Protein AF-0000000080265029 (afdb_homodimer)

Nearest PDB structures (foldseek):
  4l82-assembly2_D  TM=8.647E-01  e=1.250E-11  Rickettsia felis URRWXCal2
  4l82-assembly1_B  TM=8.500E-01  e=5.234E-11  Rickettsia felis URRWXCal2
  8ct0-assembly4_E  TM=8.260E-01  e=1.724E-09  Kitasatospora aureofaciens
  3zoh-assembly1_C  TM=7.064E-01  e=1.252E-06  Thermus thermophilus HB27
  3bnk-assembly1_A  TM=7.079E-01  e=1.487E-06  Methanosarcina acetivorans

Foldseek 3Di:
DPPDDFPVVVVVVVVVVVQAPWFFKKKKKFWQDDPDPPDPWTWIAIAIFRAWDFDDVVQTKIKGKDFPPDSVVNRQVVQAPDDDDPPCPPVDDAFPLAFGMKMFGAFLVPVVVNVQRNDPPRGTDTLPDPDDPCVHCCNVFDWDADPRHGSDIYGQRTLKMFRKHWGDKDFPPDCVVVPPPCCPPRVPPPVGGTMMMTMIGTDDMDHHPCNVPTFGFIRRNNDTDTDD/DPPDDFPVVVVVVVVVVVQAPWFFKKKKKFWQDDPDPPDPWTWIAIAIFRAWDFDDVVQTKIKGKDFPPDSVVNRQVVQAPDDDDPPCPVVDDDDPPAFGMKMFGAFLVPVVVNVQRNDPPRGTDTLPDPDDPCPHCCNVFDWDADPRHGSDIYGQRTLKMFRKHWGDKDFPPDCVVVPPPCCPPRVPPPVGGTMMMTMIGTDDMDHHPCNVPTFGFIRRNNDTDTDD

Secondary structure (DSSP, 8-state):
------HHHHHHHHHHHHHHS-EE-EEEEEEPPPSSTT----EEEEEEESS-EEEEETTEEEEEEEESS-HHHHHHHHHTT--SS----S-------S--EEEEEPBGGGHHHHHHHTSTTPPPEETT-SS--TTSGGGSS-EEE-SSSTT-EEETTSSEEEEEEEEEEEETT-HHHH-SS-TTSSS---S---EEEEEEEEEEEE--TTGGG-PBPEEETTEEE-B-/------HHHHHHHHHHHHHHS-EE-EEEEEEPPPSSTT----EEEEEEESS-EEEEETTEEEEEEEESS-HHHHHHHHHTT---S---SSTT-----S--EEEEEPBGGGHHHHHHHTSTTPPPEETT-SS--TTSGGGSS-EEE-SSSTT-EEETTSSEEEEEEEEEEEETT-HHHH-SS-TTSSS---S---EEEEEEEEEEEE--TTGGGPPBPEEETTEEE-B-

Sequence (456 aa):
MPQPKDPVALSEAIRGVMRRSAQPIAVVSAFMPPDAPDSSSRLIHCTTLSSFTTVSLAPPLVAFSIRLPSRMADALRAGASIPSSPDLQSASRPSSKTPHFLIHILSSMQESLSNYFARPGASPYDATASTRDDSHPFHSHPMQPSTSVPGMLIPSEALGSLACSLVYQLDLTSPDLHGTTEFLNGCVHTDEVGSTLFLAQIHDVELGPQASERAPLVYWHQKYGSLQMPQPKDPVALSEAIRGVMRRSAQPIAVVSAFMPPDAPDSSSRLIHCTTLSSFTTVSLAPPLVAFSIRLPSRMADALRAGASIPSSPDLQSASRPSSKTPHFLIHILSSMQESLSNYFARPGASPYDATASTRDDSHPFHSHPMQPSTSVPGMLIPSEALGSLACSLVYQLDLTSPDLHGTTEFLNGCVHTDEVGSTLFLAQIHDVELGPQASERAPLVYWHQKYGSLQ

InterPro domains:
  IPR002563 Flavin reductase like domain [PF01613] (18-227)
  IPR002563 Flavin reductase like domain [SM00903] (18-226)
  IPR012349 FMN-binding split barrel [G3DSA:2.30.110.10] (2-228)
  IPR050268 NADH-dependent flavin reductase [PTHR30466] (3-227)

pLDDT: mean 76.16, std 19.15, range [30.27, 97.94]

Structure (mmCIF, N/CA/C/O backbone):
data_AF-0000000080265029-model_v1
#
loop_
_entity.id
_entity.type
_entity.pdbx_description
1 polymer 'Flavin reductase like domain-containing protein'
#
loop_
_atom_site.group_PDB
_atom_site.id
_atom_site.type_symbol
_atom_site.label_atom_id
_atom_site.label_alt_id
_atom_site.label_comp_id
_atom_site.label_asym_id
_atom_site.label_entity_id
_atom_site.label_seq_id
_atom_site.pdbx_PDB_ins_code
_atom_site.Cartn_x
_atom_site.Cartn_y
_atom_site.Cartn_z
_atom_site.occupancy
_atom_site.B_iso_or_equiv
_atom_site.auth_seq_id
_atom_site.auth_comp_id
_atom_site.auth_asym_id
_atom_site.auth_atom_id
_atom_site.pdbx_PDB_model_num
ATOM 1 N N . MET A 1 1 ? -19.031 19.172 17.266 1 35.97 1 MET A N 1
ATOM 2 C CA . MET A 1 1 ? -18.109 18.109 16.875 1 35.97 1 MET A CA 1
ATOM 3 C C . MET A 1 1 ? -18.484 17.516 15.531 1 35.97 1 MET A C 1
ATOM 5 O O . MET A 1 1 ? -19.672 17.281 15.266 1 35.97 1 MET A O 1
ATOM 9 N N . PRO A 1 2 ? -17.641 17.75 14.539 1 46.62 2 PRO A N 1
ATOM 10 C CA . PRO A 1 2 ? -18.219 17.281 13.281 1 46.62 2 PRO A CA 1
ATOM 11 C C . PRO A 1 2 ? -18.828 15.883 13.391 1 46.62 2 PRO A C 1
ATOM 13 O O . PRO A 1 2 ? -18.344 15.062 14.18 1 46.62 2 PRO A O 1
ATOM 16 N N . GLN A 1 3 ? -20.109 15.781 13.242 1 51.25 3 GLN A N 1
ATOM 17 C CA . GLN A 1 3 ? -20.844 14.531 13.273 1 51.25 3 GLN A CA 1
ATOM 18 C C . GLN A 1 3 ? -20.141 13.445 12.469 1 51.25 3 GLN A C 1
ATOM 20 O O . GLN A 1 3 ? -19.625 13.711 11.383 1 51.25 3 GLN A O 1
ATOM 25 N N . PRO A 1 4 ? -19.797 12.391 13.203 1 58.66 4 PRO A N 1
ATOM 26 C CA . PRO A 1 4 ? -19.219 11.266 12.469 1 58.66 4 PRO A CA 1
ATOM 27 C C . PRO A 1 4 ? -19.984 10.938 11.188 1 58.66 4 PRO A C 1
ATOM 29 O O . PRO A 1 4 ? -21.219 11.023 11.156 1 58.66 4 PRO A O 1
ATOM 32 N N . LYS A 1 5 ? -19.375 11.023 10.078 1 64.12 5 LYS A N 1
ATOM 33 C CA . LYS A 1 5 ? -20.016 10.719 8.797 1 64.12 5 LYS A CA 1
ATOM 34 C C . LYS A 1 5 ? -20.578 9.297 8.789 1 64.12 5 LYS A C 1
ATOM 36 O O . LYS A 1 5 ? -20.062 8.414 9.484 1 64.12 5 LYS A O 1
ATOM 41 N N . ASP A 1 6 ? -21.703 9.117 8.086 1 72.62 6 ASP A N 1
ATOM 42 C CA . ASP A 1 6 ? -22.266 7.812 7.754 1 72.62 6 ASP A CA 1
ATOM 43 C C . ASP A 1 6 ? -21.203 6.902 7.137 1 72.62 6 ASP A C 1
ATOM 45 O O . ASP A 1 6 ? -20.469 7.316 6.227 1 72.62 6 ASP A O 1
ATOM 49 N N . PRO A 1 7 ? -21 5.789 7.789 1 70.81 7 PRO A N 1
ATOM 50 C CA . PRO A 1 7 ? -19.953 4.887 7.305 1 70.81 7 PRO A CA 1
ATOM 51 C C . PRO A 1 7 ? -20.078 4.57 5.816 1 70.81 7 PRO A C 1
ATOM 53 O O . PRO A 1 7 ? -19.078 4.449 5.117 1 70.81 7 PRO A O 1
ATOM 56 N N . VAL A 1 8 ? -21.344 4.41 5.391 1 69.56 8 VAL A N 1
ATOM 57 C CA . VAL A 1 8 ? -21.562 4.109 3.98 1 69.56 8 VAL A CA 1
ATOM 58 C C . VAL A 1 8 ? -21.125 5.293 3.121 1 69.56 8 VAL A C 1
ATOM 60 O O . VAL A 1 8 ? -20.453 5.117 2.107 1 69.56 8 VAL A O 1
ATOM 63 N N . ALA A 1 9 ? -21.547 6.457 3.6 1 75.69 9 ALA A N 1
ATOM 64 C CA . ALA A 1 9 ? -21.156 7.664 2.873 1 75.69 9 ALA A CA 1
ATOM 65 C C . ALA A 1 9 ? -19.641 7.844 2.863 1 75.69 9 ALA A C 1
ATOM 67 O O . ALA A 1 9 ? -19.062 8.258 1.854 1 75.69 9 ALA A O 1
ATOM 68 N N . LEU A 1 10 ? -19.078 7.508 3.98 1 78.94 10 LEU A N 1
ATOM 69 C CA . LEU A 1 10 ? -17.625 7.617 4.074 1 78.94 10 LEU A CA 1
ATOM 70 C C . LEU A 1 10 ? -16.938 6.629 3.135 1 78.94 10 LEU A C 1
ATOM 72 O O . LEU A 1 10 ? -16 6.988 2.418 1 78.94 10 LEU A O 1
ATOM 76 N N . SER A 1 11 ? -17.453 5.395 3.129 1 73.62 11 SER A N 1
ATOM 77 C CA . SER A 1 11 ? -16.875 4.383 2.25 1 73.62 11 SER A CA 1
ATOM 78 C C . SER A 1 11 ? -16.984 4.801 0.786 1 73.62 11 SER A C 1
ATOM 80 O O . SER A 1 11 ? -16.047 4.609 0.014 1 73.62 11 SER A O 1
ATOM 82 N N . GLU A 1 12 ? -18.094 5.379 0.422 1 74.44 12 GLU A N 1
ATOM 83 C CA . GLU A 1 12 ? -18.297 5.824 -0.953 1 74.44 12 GLU A CA 1
ATOM 84 C C . GLU A 1 12 ? -17.375 6.988 -1.301 1 74.44 12 GLU A C 1
ATOM 86 O O . GLU A 1 12 ? -16.844 7.059 -2.414 1 74.44 12 GLU A O 1
ATOM 91 N N . ALA A 1 13 ? -17.266 7.891 -0.347 1 77.38 13 ALA A N 1
ATOM 92 C CA . ALA A 1 13 ? -16.375 9.023 -0.568 1 77.38 13 ALA A CA 1
ATOM 93 C C . ALA A 1 13 ? -14.93 8.562 -0.759 1 77.38 13 ALA A C 1
ATOM 95 O O . ALA A 1 13 ? -14.211 9.07 -1.629 1 77.38 13 ALA A O 1
ATOM 96 N N . ILE A 1 14 ? -14.555 7.629 0.041 1 77.62 14 ILE A N 1
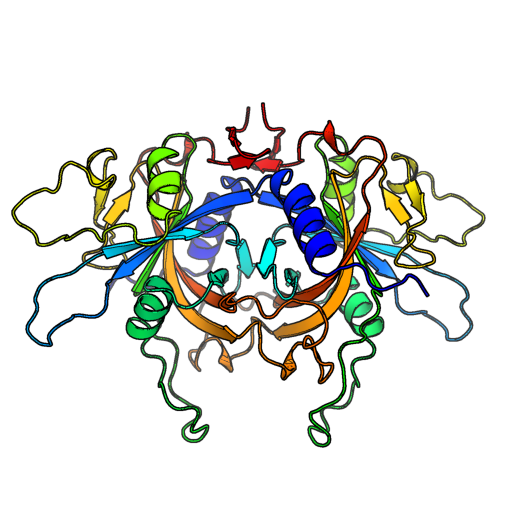ATOM 97 C CA . ILE A 1 14 ? -13.203 7.09 -0.052 1 77.62 14 ILE A CA 1
ATOM 98 C C . ILE A 1 14 ? -13.016 6.406 -1.405 1 77.62 14 ILE A C 1
ATOM 100 O O . ILE A 1 14 ? -12.023 6.66 -2.102 1 77.62 14 ILE A O 1
ATOM 104 N N . ARG A 1 15 ? -14.016 5.613 -1.788 1 71.06 15 ARG A N 1
ATOM 105 C CA . ARG A 1 15 ? -13.953 4.949 -3.086 1 71.06 15 ARG A CA 1
ATOM 106 C C . ARG A 1 15 ? -13.82 5.969 -4.215 1 71.06 15 ARG A C 1
ATOM 108 O O . ARG A 1 15 ? -13.062 5.754 -5.164 1 71.06 15 ARG A O 1
ATOM 115 N N . GLY A 1 16 ? -14.508 7.02 -4.062 1 72.25 16 GLY A N 1
ATOM 116 C CA . GLY A 1 16 ? -14.469 8.062 -5.074 1 72.25 16 GLY A CA 1
ATOM 117 C C . GLY A 1 16 ? -13.086 8.672 -5.25 1 72.25 16 GLY A C 1
ATOM 118 O O . GLY A 1 16 ? -12.633 8.867 -6.379 1 72.25 16 GLY A O 1
ATOM 119 N N . VAL A 1 17 ? -12.445 8.945 -4.199 1 74.56 17 VAL A N 1
ATOM 120 C CA . VAL A 1 17 ? -11.117 9.555 -4.25 1 74.56 17 VAL A CA 1
ATOM 121 C C . VAL A 1 17 ? -10.102 8.539 -4.766 1 74.56 17 VAL A C 1
ATOM 123 O O . VAL A 1 17 ? -9.266 8.859 -5.609 1 74.56 17 VAL A O 1
ATOM 126 N N . MET A 1 18 ? -10.258 7.316 -4.227 1 71.25 18 MET A N 1
ATOM 127 C CA . MET A 1 18 ? -9.266 6.301 -4.574 1 71.25 18 MET A CA 1
ATOM 128 C C . MET A 1 18 ? -9.383 5.902 -6.039 1 71.25 18 MET A C 1
ATOM 130 O O . MET A 1 18 ? -8.391 5.551 -6.676 1 71.25 18 MET A O 1
ATOM 134 N N . ARG A 1 19 ? -10.586 5.961 -6.59 1 66.56 19 ARG A N 1
ATOM 135 C CA . ARG A 1 19 ? -10.789 5.699 -8.008 1 66.56 19 ARG A CA 1
ATOM 136 C C . ARG A 1 19 ? -10.031 6.707 -8.867 1 66.56 19 ARG A C 1
ATOM 138 O O . ARG A 1 19 ? -9.633 6.398 -9.992 1 66.56 19 ARG A O 1
ATOM 145 N N . ARG A 1 20 ? -9.875 7.789 -8.273 1 70.38 20 ARG A N 1
ATOM 146 C CA . ARG A 1 20 ? -9.211 8.844 -9.031 1 70.38 20 ARG A CA 1
ATOM 147 C C . ARG A 1 20 ? -7.707 8.812 -8.812 1 70.38 20 ARG A C 1
ATOM 149 O O . ARG A 1 20 ? -6.957 9.516 -9.492 1 70.38 20 ARG A O 1
ATOM 156 N N . SER A 1 21 ? -7.434 8.07 -7.863 1 70.69 21 SER A N 1
ATOM 157 C CA . SER A 1 21 ? -6.004 7.906 -7.621 1 70.69 21 SER A CA 1
ATOM 158 C C . SER A 1 21 ? -5.402 6.855 -8.547 1 70.69 21 SER A C 1
ATOM 160 O O . SER A 1 21 ? -6.086 5.91 -8.953 1 70.69 21 SER A O 1
ATOM 162 N N . ALA A 1 22 ? -4.23 7.031 -9.164 1 71.25 22 ALA A N 1
ATOM 163 C CA . ALA A 1 22 ? -3.543 6.027 -9.977 1 71.25 22 ALA A CA 1
ATOM 164 C C . ALA A 1 22 ? -2.908 4.957 -9.094 1 71.25 22 ALA A C 1
ATOM 166 O O . ALA A 1 22 ? -2.1 5.266 -8.211 1 71.25 22 ALA A O 1
ATOM 167 N N . GLN A 1 23 ? -3.479 3.738 -9.203 1 74.44 23 GLN A N 1
ATOM 168 C CA . GLN A 1 23 ? -2.941 2.627 -8.422 1 74.44 23 GLN A CA 1
ATOM 169 C C . GLN A 1 23 ? -2.252 1.606 -9.328 1 74.44 23 GLN A C 1
ATOM 171 O O . GLN A 1 23 ? -2.736 1.308 -10.422 1 74.44 23 GLN A O 1
ATOM 176 N N . PRO A 1 24 ? -1.072 1.193 -8.883 1 76.5 24 PRO A N 1
ATOM 177 C CA . PRO A 1 24 ? -0.514 0.048 -9.602 1 76.5 24 PRO A CA 1
ATOM 178 C C . PRO A 1 24 ? -1.38 -1.203 -9.484 1 76.5 24 PRO A C 1
ATOM 180 O O . PRO A 1 24 ? -2.002 -1.432 -8.445 1 76.5 24 PRO A O 1
ATOM 183 N N . ILE A 1 25 ? -1.428 -1.896 -10.602 1 83.25 25 ILE A N 1
ATOM 184 C CA . ILE A 1 25 ? -2.189 -3.141 -10.57 1 83.25 25 ILE A CA 1
ATOM 185 C C . ILE A 1 25 ? -1.233 -4.332 -10.578 1 83.25 25 ILE A C 1
ATOM 187 O O . ILE A 1 25 ? -0.325 -4.402 -11.406 1 83.25 25 ILE A O 1
ATOM 191 N N . ALA A 1 26 ? -1.456 -5.184 -9.641 1 92.31 26 ALA A N 1
ATOM 192 C CA .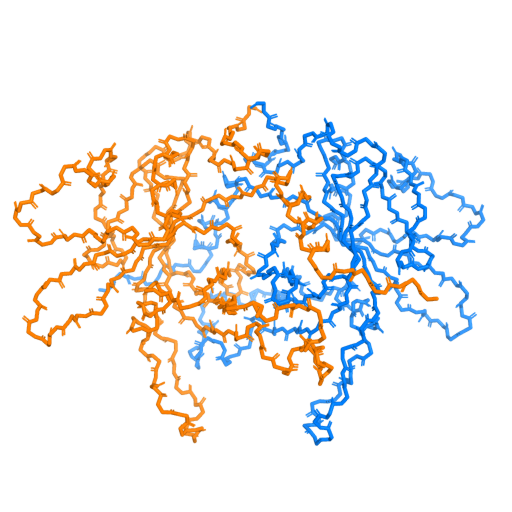 ALA A 1 26 ? -0.657 -6.402 -9.547 1 92.31 26 ALA A CA 1
ATOM 193 C C . ALA A 1 26 ? -1.548 -7.637 -9.414 1 92.31 26 ALA A C 1
ATOM 195 O O . ALA A 1 26 ? -2.713 -7.527 -9.023 1 92.31 26 ALA A O 1
ATOM 196 N N . VAL A 1 27 ? -1.018 -8.758 -9.844 1 95.56 27 VAL A N 1
ATOM 197 C CA . VAL A 1 27 ? -1.677 -10.047 -9.664 1 95.56 27 VAL A CA 1
ATOM 198 C C . VAL A 1 27 ? -0.809 -10.953 -8.797 1 95.56 27 VAL A C 1
ATOM 200 O O . VAL A 1 27 ? 0.388 -11.109 -9.055 1 95.56 27 VAL A O 1
ATOM 203 N N . VAL A 1 28 ? -1.413 -11.461 -7.77 1 97.94 28 VAL A N 1
ATOM 204 C CA . VAL A 1 28 ? -0.73 -12.461 -6.957 1 97.94 28 VAL A CA 1
ATOM 205 C C . VAL A 1 28 ? -1.107 -13.859 -7.438 1 97.94 28 VAL A C 1
ATOM 207 O O . VAL A 1 28 ? -2.273 -14.125 -7.738 1 97.94 28 VAL A O 1
ATOM 210 N N . SER A 1 29 ? -0.155 -14.711 -7.625 1 97.56 29 SER A N 1
ATOM 211 C CA . SER A 1 29 ? -0.363 -16.109 -7.996 1 97.56 29 SER A CA 1
ATOM 212 C C . SER A 1 29 ? 0.244 -17.047 -6.961 1 97.56 29 SER A C 1
ATOM 214 O O . SER A 1 29 ? 1.381 -16.859 -6.527 1 97.56 29 SER A O 1
ATOM 216 N N . ALA A 1 30 ? -0.45 -18.016 -6.539 1 96.12 30 ALA A N 1
ATOM 217 C CA . ALA A 1 30 ? -0.017 -19.016 -5.57 1 96.12 30 ALA A CA 1
ATOM 218 C C . ALA A 1 30 ? -0.633 -20.375 -5.875 1 96.12 30 ALA A C 1
ATOM 220 O O . ALA A 1 30 ? -1.656 -20.469 -6.559 1 96.12 30 ALA A O 1
ATOM 221 N N . PHE A 1 31 ? 0.072 -21.469 -5.41 1 93.44 31 PHE A N 1
ATOM 222 C CA . PHE A 1 31 ? -0.5 -22.797 -5.539 1 93.44 31 PHE A CA 1
ATOM 223 C C . PHE A 1 31 ? -1.65 -22.984 -4.559 1 93.44 31 PHE A C 1
ATOM 225 O O . PHE A 1 31 ? -1.546 -22.609 -3.389 1 93.44 31 PHE A O 1
ATOM 232 N N . MET A 1 32 ? -2.697 -23.547 -5.094 1 91.62 32 MET A N 1
ATOM 233 C CA . MET A 1 32 ? -3.783 -23.938 -4.199 1 91.62 32 MET A CA 1
ATOM 234 C C . MET A 1 32 ? -3.387 -25.156 -3.373 1 91.62 32 MET A C 1
ATOM 236 O O . MET A 1 32 ? -2.619 -26 -3.836 1 91.62 32 MET A O 1
ATOM 240 N N . PRO A 1 33 ? -3.934 -25.141 -2.137 1 84.5 33 PRO A N 1
ATOM 241 C CA . PRO A 1 33 ? -3.711 -26.375 -1.38 1 84.5 33 PRO A CA 1
ATOM 242 C C . PRO A 1 33 ? -4.289 -27.609 -2.076 1 84.5 33 PRO A C 1
ATOM 244 O O . PRO A 1 33 ? -5.34 -27.516 -2.719 1 84.5 33 PRO A O 1
ATOM 247 N N . PRO A 1 34 ? -3.486 -28.672 -2.037 1 78.12 34 PRO A N 1
ATOM 248 C CA . PRO A 1 34 ? -4.004 -29.891 -2.682 1 78.12 34 PRO A CA 1
ATOM 249 C C . PRO A 1 34 ? -5.316 -30.359 -2.07 1 78.12 34 PRO A C 1
ATOM 251 O O . PRO A 1 34 ? -5.52 -30.234 -0.86 1 78.12 34 PRO A O 1
ATOM 254 N N . ASP A 1 35 ? -6.32 -30.562 -2.896 1 70.12 35 ASP A N 1
ATOM 255 C CA . ASP A 1 35 ? -7.59 -31.109 -2.428 1 70.12 35 ASP A CA 1
ATOM 256 C C . ASP A 1 35 ? -7.395 -32.469 -1.773 1 70.12 35 ASP A C 1
ATOM 258 O O . ASP A 1 35 ? -8.125 -32.844 -0.846 1 70.12 35 ASP A O 1
ATOM 262 N N . ALA A 1 36 ? -6.574 -33.312 -2.332 1 68 36 ALA A N 1
ATOM 263 C CA . ALA A 1 36 ? -6.262 -34.625 -1.807 1 68 36 ALA A CA 1
ATOM 264 C C . ALA A 1 36 ? -4.754 -34.844 -1.729 1 68 36 ALA A C 1
ATOM 266 O O . ALA A 1 36 ? -3.996 -34.281 -2.51 1 68 36 ALA A O 1
ATOM 267 N N . PRO A 1 37 ? -4.277 -35.438 -0.601 1 62.16 37 PRO A N 1
ATOM 268 C CA . PRO A 1 37 ? -2.842 -35.688 -0.414 1 62.16 37 PRO A CA 1
ATOM 269 C C . PRO A 1 37 ? -2.166 -36.25 -1.665 1 62.16 37 PRO A C 1
ATOM 271 O O . PRO A 1 37 ? -0.998 -35.938 -1.925 1 62.16 37 PRO A O 1
ATOM 274 N N . ASP A 1 38 ? -2.906 -37.031 -2.43 1 62.94 38 ASP A N 1
ATOM 275 C CA . ASP A 1 38 ? -2.297 -37.719 -3.555 1 62.94 38 ASP A CA 1
ATOM 276 C C . ASP A 1 38 ? -2.482 -36.938 -4.855 1 62.94 38 ASP A C 1
ATOM 278 O O . ASP A 1 38 ? -2.174 -37.438 -5.938 1 62.94 38 ASP A O 1
ATOM 282 N N . SER A 1 39 ? -3.008 -35.781 -4.738 1 66.12 39 SER A N 1
ATOM 283 C CA . SER A 1 39 ? -3.248 -35.062 -5.973 1 66.12 39 SER A CA 1
ATOM 284 C C . SER A 1 39 ? -1.97 -34.406 -6.477 1 66.12 39 SER A C 1
ATOM 286 O O . SER A 1 39 ? -1.242 -33.781 -5.703 1 66.12 39 SER A O 1
ATOM 288 N N . SER A 1 40 ? -1.496 -34.781 -7.664 1 65.19 40 SER A N 1
ATOM 289 C CA . SER A 1 40 ? -0.337 -34.219 -8.336 1 65.19 40 SER A CA 1
ATOM 290 C C . SER A 1 40 ? -0.68 -32.875 -8.977 1 65.19 40 SER A C 1
ATOM 292 O O . SER A 1 40 ? 0.19 -32.219 -9.547 1 65.19 40 SER A O 1
ATOM 294 N N . SER A 1 41 ? -1.934 -32.562 -8.82 1 69.62 41 SER A N 1
ATOM 295 C CA . SER A 1 41 ? -2.354 -31.359 -9.523 1 69.62 41 SER A CA 1
ATOM 296 C C . SER A 1 41 ? -1.854 -30.109 -8.812 1 69.62 41 SER A C 1
ATOM 298 O O . SER A 1 41 ? -1.917 -30.016 -7.586 1 69.62 41 SER A O 1
ATOM 300 N N . ARG A 1 42 ? -1.132 -29.391 -9.617 1 83.69 42 ARG A N 1
ATOM 301 C CA . ARG A 1 42 ? -0.702 -28.078 -9.133 1 83.69 42 ARG A CA 1
ATOM 302 C C . ARG A 1 42 ? -1.561 -26.969 -9.734 1 83.69 42 ARG A C 1
ATOM 304 O O . ARG A 1 42 ? -1.358 -26.562 -10.875 1 83.69 42 ARG A O 1
ATOM 311 N N . LEU A 1 43 ? -2.627 -26.594 -9 1 91.56 43 LEU A N 1
ATOM 312 C CA . LEU A 1 43 ? -3.514 -25.516 -9.438 1 91.56 43 LEU A CA 1
ATOM 313 C C . LEU A 1 43 ? -2.969 -24.156 -9.023 1 91.56 43 LEU A C 1
ATOM 315 O O . LEU A 1 43 ? -2.615 -23.953 -7.855 1 91.56 43 LEU A O 1
ATOM 319 N N . ILE A 1 44 ? -2.785 -23.328 -9.992 1 94.31 44 ILE A N 1
ATOM 320 C CA . ILE A 1 44 ? -2.328 -21.969 -9.742 1 94.31 44 ILE A CA 1
ATOM 321 C C . ILE A 1 44 ? -3.531 -21.031 -9.625 1 94.31 44 ILE A C 1
ATOM 323 O O . ILE A 1 44 ? -4.32 -20.906 -10.562 1 94.31 44 ILE A O 1
ATOM 327 N N . HIS A 1 45 ? -3.709 -20.469 -8.492 1 95.81 45 HIS A N 1
ATOM 328 C CA . HIS A 1 45 ? -4.742 -19.469 -8.266 1 95.81 45 HIS A CA 1
ATOM 329 C C . HIS A 1 45 ? -4.168 -18.047 -8.352 1 95.81 45 HIS A C 1
ATOM 331 O O . HIS A 1 45 ? -3.041 -17.812 -7.91 1 95.81 45 HIS A O 1
ATOM 337 N N . CYS A 1 46 ? -4.961 -17.141 -8.977 1 97 46 CYS A N 1
ATOM 338 C CA . CYS A 1 46 ? -4.539 -15.75 -9.125 1 97 46 CYS A CA 1
ATOM 339 C C . CYS A 1 46 ? -5.609 -14.797 -8.609 1 97 46 CYS A C 1
ATOM 341 O O . CYS A 1 46 ? -6.801 -15.117 -8.633 1 97 46 CYS A O 1
ATOM 343 N N . THR A 1 47 ? -5.211 -13.711 -8.117 1 96 47 THR A N 1
ATOM 344 C CA . THR A 1 47 ? -6.078 -12.633 -7.66 1 96 47 THR A CA 1
ATOM 345 C C . THR A 1 47 ? -5.469 -11.273 -7.992 1 96 47 THR A C 1
ATOM 347 O O . THR A 1 47 ? -4.281 -11.047 -7.762 1 96 47 THR A O 1
ATOM 350 N N . THR A 1 48 ? -6.262 -10.422 -8.578 1 93.75 48 THR A N 1
ATOM 351 C CA . THR A 1 48 ? -5.832 -9.055 -8.812 1 93.75 48 THR A CA 1
ATOM 352 C C . THR A 1 48 ? -5.836 -8.258 -7.512 1 93.75 48 THR A C 1
ATOM 354 O O . THR A 1 48 ? -6.797 -8.32 -6.742 1 93.75 48 THR A O 1
ATOM 357 N N . LEU A 1 49 ? -4.699 -7.605 -7.273 1 91.56 49 LEU A N 1
ATOM 358 C CA . LEU A 1 49 ? -4.531 -6.773 -6.086 1 91.56 49 LEU A CA 1
ATOM 359 C C . LEU A 1 49 ? -4.617 -5.293 -6.441 1 91.56 49 LEU A C 1
ATOM 361 O O . LEU A 1 49 ? -3.936 -4.832 -7.355 1 91.56 49 LEU A O 1
ATOM 365 N N . SER A 1 50 ? -5.406 -4.492 -5.688 1 81.5 50 SER A N 1
ATOM 366 C CA . SER A 1 50 ? -5.457 -3.045 -5.852 1 81.5 50 SER A CA 1
ATOM 367 C C . SER A 1 50 ? -4.82 -2.33 -4.664 1 81.5 50 SER A C 1
ATOM 369 O O . SER A 1 50 ? -4.82 -1.1 -4.598 1 81.5 50 SER A O 1
ATOM 371 N N . SER A 1 51 ? -4.355 -3.033 -3.738 1 88.94 51 SER A N 1
ATOM 372 C CA . SER A 1 51 ? -3.789 -2.48 -2.512 1 88.94 51 SER A CA 1
ATOM 373 C C . SER A 1 51 ? -2.293 -2.766 -2.416 1 88.94 51 SER A C 1
ATOM 375 O O . SER A 1 51 ? -1.695 -2.613 -1.349 1 88.94 51 SER A O 1
ATOM 377 N N . PHE A 1 52 ? -1.68 -3.197 -3.4 1 90.38 52 PHE A N 1
ATOM 378 C CA . PHE A 1 52 ? -0.284 -3.619 -3.402 1 90.38 52 PHE A CA 1
ATOM 379 C C . PHE A 1 52 ? 0.645 -2.422 -3.244 1 90.38 52 PHE A C 1
ATOM 381 O O . PHE A 1 52 ? 0.457 -1.393 -3.896 1 90.38 52 PHE A O 1
ATOM 388 N N . THR A 1 53 ? 1.709 -2.566 -2.373 1 89.81 53 THR A N 1
ATOM 389 C CA . THR A 1 53 ? 2.727 -1.526 -2.252 1 89.81 53 THR A CA 1
ATOM 390 C C . THR A 1 53 ? 4.004 -2.09 -1.638 1 89.81 53 THR A C 1
ATOM 392 O O . THR A 1 53 ? 3.967 -3.096 -0.925 1 89.81 53 THR A O 1
ATOM 395 N N . THR A 1 54 ? 5.156 -1.519 -1.984 1 87.88 54 THR A N 1
ATOM 396 C CA . THR A 1 54 ? 6.406 -1.817 -1.296 1 87.88 54 THR A CA 1
ATOM 397 C C . THR A 1 54 ? 6.508 -1.028 0.006 1 87.88 54 THR A C 1
ATOM 399 O O . THR A 1 54 ? 6.266 0.18 0.026 1 87.88 54 THR A O 1
ATOM 402 N N . VAL A 1 55 ? 6.887 -1.678 1.081 1 91.06 55 VAL A N 1
ATOM 403 C CA . VAL A 1 55 ? 6.828 -0.99 2.367 1 91.06 55 VAL A CA 1
ATOM 404 C C . VAL A 1 55 ? 8.234 -0.89 2.963 1 91.06 55 VAL A C 1
ATOM 406 O O . VAL A 1 55 ? 8.461 -0.113 3.893 1 91.06 55 VAL A O 1
ATOM 409 N N . SER A 1 56 ? 9.086 -1.665 2.48 1 86.31 56 SER A N 1
ATOM 410 C CA . SER A 1 56 ? 10.469 -1.628 2.949 1 86.31 56 SER A CA 1
ATOM 411 C C . SER A 1 56 ? 11.43 -2.146 1.884 1 86.31 56 SER A C 1
ATOM 413 O O . SER A 1 56 ? 11.109 -3.092 1.159 1 86.31 56 SER A O 1
ATOM 415 N N . LEU A 1 57 ? 12.539 -1.555 1.741 1 78.12 57 LEU A N 1
ATOM 416 C CA . LEU A 1 57 ? 13.555 -2.037 0.808 1 78.12 57 LEU A CA 1
ATOM 417 C C . LEU A 1 57 ? 14.602 -2.875 1.529 1 78.12 57 LEU A C 1
ATOM 419 O O . LEU A 1 57 ? 15.266 -3.711 0.912 1 78.12 57 LEU A O 1
ATOM 423 N N . ALA A 1 58 ? 14.688 -2.561 2.857 1 75.31 58 ALA A N 1
ATOM 424 C CA . ALA A 1 58 ? 15.625 -3.316 3.688 1 75.31 58 ALA A CA 1
ATOM 425 C C . ALA A 1 58 ? 15.039 -3.576 5.074 1 75.31 58 ALA A C 1
ATOM 427 O O . ALA A 1 58 ? 15.07 -2.695 5.938 1 75.31 58 ALA A O 1
ATOM 428 N N . PRO A 1 59 ? 14.625 -4.801 5.316 1 82.12 59 PRO A N 1
ATOM 429 C CA . PRO A 1 59 ? 14.43 -5.898 4.367 1 82.12 59 PRO A CA 1
ATOM 430 C C . PRO A 1 59 ? 13.391 -5.574 3.295 1 82.12 59 PRO A C 1
ATOM 432 O O . PRO A 1 59 ? 12.539 -4.703 3.498 1 82.12 59 PRO A O 1
ATOM 435 N N . PRO A 1 60 ? 13.508 -6.242 2.123 1 86.38 60 PRO A N 1
ATOM 436 C CA . PRO A 1 60 ? 12.539 -5.973 1.064 1 86.38 60 PRO A CA 1
ATOM 437 C C . PRO A 1 60 ? 11.164 -6.59 1.352 1 86.38 60 PRO A C 1
ATOM 439 O O . PRO A 1 60 ? 11.016 -7.812 1.296 1 86.38 60 PRO A O 1
ATOM 442 N N . LEU A 1 61 ? 10.289 -5.762 1.687 1 89.25 61 LEU A N 1
ATOM 443 C CA . LEU A 1 61 ? 8.945 -6.199 2.064 1 89.25 61 LEU A CA 1
ATOM 444 C C . LEU A 1 61 ? 7.887 -5.5 1.217 1 89.25 61 LEU A C 1
ATOM 446 O O . LEU A 1 61 ? 8.023 -4.32 0.896 1 89.25 61 LEU A O 1
ATOM 450 N N . VAL A 1 62 ? 6.867 -6.258 0.897 1 93.25 62 VAL A N 1
ATOM 451 C CA . VAL A 1 62 ? 5.68 -5.707 0.256 1 93.25 62 VAL A CA 1
ATOM 452 C C . VAL A 1 62 ? 4.449 -5.992 1.116 1 93.25 62 VAL A C 1
ATOM 454 O O . VAL A 1 62 ? 4.469 -6.891 1.962 1 93.25 62 VAL A O 1
ATOM 457 N N . ALA A 1 63 ? 3.434 -5.176 0.917 1 93.75 63 ALA A N 1
ATOM 458 C CA . ALA A 1 63 ? 2.168 -5.32 1.632 1 93.75 63 ALA A CA 1
ATOM 459 C C . ALA A 1 63 ? 0.988 -5.328 0.663 1 93.75 63 ALA A C 1
ATOM 461 O O . ALA A 1 63 ? 1.037 -4.684 -0.389 1 93.75 63 ALA A O 1
ATOM 462 N N . PHE A 1 64 ? -0.034 -6.039 1.011 1 95.12 64 PHE A N 1
ATOM 463 C CA . PHE A 1 64 ? -1.313 -6.039 0.312 1 95.12 64 PHE A CA 1
ATOM 464 C C . PHE A 1 64 ? -2.418 -6.586 1.209 1 95.12 64 PHE A C 1
ATOM 466 O O . PHE A 1 64 ? -2.145 -7.301 2.178 1 95.12 64 PHE A O 1
ATOM 473 N N . SER A 1 65 ? -3.615 -6.234 0.893 1 94.5 65 SER A N 1
ATOM 474 C CA . SER A 1 65 ? -4.75 -6.719 1.668 1 94.5 65 SER A CA 1
ATOM 475 C C . SER A 1 65 ? -5.707 -7.527 0.799 1 94.5 65 SER A C 1
ATOM 477 O O . SER A 1 65 ? -5.805 -7.297 -0.408 1 94.5 65 SER A O 1
ATOM 479 N N . ILE A 1 66 ? -6.312 -8.492 1.389 1 93.12 66 ILE A N 1
ATOM 480 C CA . ILE A 1 66 ? -7.281 -9.352 0.719 1 93.12 66 ILE A CA 1
ATOM 481 C C . ILE A 1 66 ? -8.547 -9.469 1.568 1 93.12 66 ILE A C 1
ATOM 483 O O . ILE A 1 66 ? -8.469 -9.688 2.779 1 93.12 66 ILE A O 1
ATOM 487 N N . ARG A 1 67 ? -9.625 -9.25 0.905 1 89.5 67 ARG A N 1
ATOM 488 C CA . ARG A 1 67 ? -10.906 -9.445 1.58 1 89.5 67 ARG A CA 1
ATOM 489 C C . ARG A 1 67 ? -11.164 -10.922 1.858 1 89.5 67 ARG A C 1
ATOM 491 O O . ARG A 1 67 ? -10.867 -11.773 1.021 1 89.5 67 ARG A O 1
ATOM 498 N N . LEU A 1 68 ? -11.727 -11.227 3.023 1 87.75 68 LEU A N 1
ATOM 499 C CA . LEU A 1 68 ? -12.062 -12.602 3.393 1 87.75 68 LEU A CA 1
ATOM 500 C C . LEU A 1 68 ? -13.57 -12.836 3.289 1 87.75 68 LEU A C 1
ATOM 502 O O . LEU A 1 68 ? -14.359 -11.898 3.445 1 87.75 68 LEU A O 1
ATOM 506 N N . PRO A 1 69 ? -14.016 -14.125 3.145 1 88.38 69 PRO A N 1
ATOM 507 C CA . PRO A 1 69 ? -13.164 -15.281 2.859 1 88.38 69 PRO A CA 1
ATOM 508 C C . PRO A 1 69 ? -12.516 -15.211 1.481 1 88.38 69 PRO A C 1
ATOM 510 O O . PRO A 1 69 ? -13.023 -14.539 0.584 1 88.38 69 PRO A O 1
ATOM 513 N N . SER A 1 70 ? -11.336 -15.812 1.288 1 91.69 70 SER A N 1
ATOM 514 C CA . SER A 1 70 ? -10.578 -15.75 0.041 1 91.69 70 SER A CA 1
ATOM 515 C C . SER A 1 70 ? -9.766 -17.031 -0.172 1 91.69 70 SER A C 1
ATOM 517 O O . SER A 1 70 ? -9 -17.438 0.703 1 91.69 70 SER A O 1
ATOM 519 N N . ARG A 1 71 ? -9.914 -17.656 -1.317 1 92.44 71 ARG A N 1
ATOM 520 C CA . ARG A 1 71 ? -9.086 -18.797 -1.696 1 92.44 71 ARG A CA 1
ATOM 521 C C . ARG A 1 71 ? -7.609 -18.406 -1.747 1 92.44 71 ARG A C 1
ATOM 523 O O . ARG A 1 71 ? -6.738 -19.219 -1.41 1 92.44 71 ARG A O 1
ATOM 530 N N . MET A 1 72 ? -7.367 -17.234 -2.154 1 95.25 72 MET A N 1
ATOM 531 C CA . MET A 1 72 ? -5.984 -16.766 -2.221 1 95.25 72 MET A CA 1
ATOM 532 C C . MET A 1 72 ? -5.375 -16.672 -0.826 1 95.25 72 MET A C 1
ATOM 534 O O . MET A 1 72 ? -4.238 -17.094 -0.608 1 95.25 72 MET A O 1
ATOM 538 N N . ALA A 1 73 ? -6.141 -16.094 0.093 1 92.12 73 ALA A N 1
ATOM 539 C CA . ALA A 1 73 ? -5.648 -16.031 1.466 1 92.12 73 ALA A CA 1
ATOM 540 C C . ALA A 1 73 ? -5.297 -17.422 1.986 1 92.12 73 ALA A C 1
ATOM 542 O O . ALA A 1 73 ? -4.234 -17.609 2.586 1 92.12 73 ALA A O 1
ATOM 543 N N . ASP A 1 74 ? -6.145 -18.344 1.688 1 90.5 74 ASP A N 1
ATOM 544 C CA . ASP A 1 74 ? -5.914 -19.719 2.102 1 90.5 74 ASP A CA 1
ATOM 545 C C . ASP A 1 74 ? -4.66 -20.281 1.442 1 90.5 74 ASP A C 1
ATOM 547 O O . ASP A 1 74 ? -3.865 -20.969 2.092 1 90.5 74 ASP A O 1
ATOM 551 N N . ALA A 1 75 ? -4.52 -20.031 0.198 1 92.75 75 ALA A N 1
ATOM 552 C CA . ALA A 1 75 ? -3.361 -20.516 -0.548 1 92.75 75 ALA A CA 1
ATOM 553 C C . ALA A 1 75 ? -2.066 -19.953 0.024 1 92.75 75 ALA A C 1
ATOM 555 O O . ALA A 1 75 ? -1.086 -20.672 0.198 1 92.75 75 ALA A O 1
ATOM 556 N N . LEU A 1 76 ? -2.051 -18.641 0.277 1 92.81 76 LEU A N 1
ATOM 557 C CA . LEU A 1 76 ? -0.868 -18 0.84 1 92.81 76 LEU A CA 1
ATOM 558 C C . LEU A 1 76 ? -0.504 -18.625 2.186 1 92.81 76 LEU A C 1
ATOM 560 O O . LEU A 1 76 ? 0.667 -18.906 2.445 1 92.81 76 LEU A O 1
ATOM 564 N N . ARG A 1 77 ? -1.488 -18.844 2.984 1 88.31 77 ARG A N 1
ATOM 565 C CA . ARG A 1 77 ? -1.278 -19.422 4.309 1 88.31 77 ARG A CA 1
ATOM 566 C C . ARG A 1 77 ? -0.747 -20.844 4.207 1 88.31 77 ARG A C 1
ATOM 568 O O . ARG A 1 77 ? 0.161 -21.234 4.949 1 88.31 77 ARG A O 1
ATOM 575 N N . ALA A 1 78 ? -1.31 -21.562 3.322 1 86.44 78 ALA A N 1
ATOM 576 C CA . ALA A 1 78 ? -0.906 -22.953 3.148 1 86.44 78 ALA A CA 1
ATOM 577 C C . ALA A 1 78 ? 0.545 -23.047 2.686 1 86.44 78 ALA A C 1
ATOM 579 O O . ALA A 1 78 ? 1.259 -23.984 3.053 1 86.44 78 ALA A O 1
ATOM 580 N N . GLY A 1 79 ? 0.88 -22.094 1.835 1 86.75 79 GLY A N 1
ATOM 581 C CA . GLY A 1 79 ? 2.248 -22.094 1.34 1 86.75 79 GLY A CA 1
ATOM 582 C C . GLY A 1 79 ? 3.26 -21.641 2.377 1 86.75 79 GLY A C 1
ATOM 583 O O . GLY A 1 79 ? 4.453 -21.922 2.246 1 86.75 79 GLY A O 1
ATOM 584 N N . ALA A 1 80 ? 2.598 -20.844 3.275 1 80.62 80 ALA A N 1
ATOM 585 C CA . ALA A 1 80 ? 3.486 -20.312 4.305 1 80.62 80 ALA A CA 1
ATOM 586 C C . ALA A 1 80 ? 3.771 -21.359 5.379 1 80.62 80 ALA A C 1
ATOM 588 O O . ALA A 1 80 ? 2.91 -22.172 5.699 1 80.62 80 ALA A O 1
ATOM 589 N N . SER A 1 81 ? 4.871 -21.922 5.566 1 60.62 81 SER A N 1
ATOM 590 C CA . SER A 1 81 ? 5.195 -22.812 6.68 1 60.62 81 SER A CA 1
ATOM 591 C C . SER A 1 81 ? 4.891 -22.156 8.023 1 60.62 81 SER A C 1
ATOM 593 O O . SER A 1 81 ? 5.652 -22.297 8.977 1 60.62 81 SER A O 1
ATOM 595 N N . ILE A 1 82 ? 3.797 -21.25 8.164 1 48.09 82 ILE A N 1
ATOM 596 C CA . ILE A 1 82 ? 3.521 -20.531 9.398 1 48.09 82 ILE A CA 1
ATOM 597 C C . ILE A 1 82 ? 2.768 -21.438 10.367 1 48.09 82 ILE A C 1
ATOM 599 O O . ILE A 1 82 ? 1.789 -22.078 9.984 1 48.09 82 ILE A O 1
ATOM 603 N N . PRO A 1 83 ? 3.1 -21.859 11.562 1 42.94 83 PRO A N 1
ATOM 604 C CA . PRO A 1 83 ? 2.303 -22.609 12.523 1 42.94 83 PRO A CA 1
ATOM 605 C C . PRO A 1 83 ? 0.902 -22.047 12.719 1 42.94 83 PRO A C 1
ATOM 607 O O . PRO A 1 83 ? 0.711 -20.828 12.625 1 42.94 83 PRO A O 1
ATOM 610 N N . SER A 1 84 ? -0.25 -22.812 12.414 1 35.75 84 SER A N 1
ATOM 611 C CA . SER A 1 84 ? -1.648 -22.453 12.609 1 35.75 84 SER A CA 1
ATOM 612 C C . SER A 1 84 ? -1.854 -21.75 13.953 1 35.75 84 SER A C 1
ATOM 614 O O . SER A 1 84 ? -2.801 -20.984 14.117 1 35.75 84 SER A O 1
ATOM 616 N N . SER A 1 85 ? -2.037 -22.672 15.156 1 34.25 85 SER A N 1
ATOM 617 C CA . SER A 1 85 ? -2.557 -22.359 16.484 1 34.25 85 SER A CA 1
ATOM 618 C C . SER A 1 85 ? -1.771 -21.219 17.125 1 34.25 85 SER A C 1
ATOM 620 O O . SER A 1 85 ? -0.548 -21.156 16.984 1 34.25 85 SER A O 1
ATOM 622 N N . PRO A 1 86 ? -2.574 -20.188 17.656 1 33.22 86 PRO A N 1
ATOM 623 C CA . PRO A 1 86 ? -2.049 -19.125 18.516 1 33.22 86 PRO A CA 1
ATOM 624 C C . PRO A 1 86 ? -1.098 -19.656 19.594 1 33.22 86 PRO A C 1
ATOM 626 O O . PRO A 1 86 ? -0.706 -18.922 20.5 1 33.22 86 PRO A O 1
ATOM 629 N N . ASP A 1 87 ? -1.217 -21 20 1 32 87 ASP A N 1
ATOM 630 C CA . ASP A 1 87 ? -0.346 -21.281 21.141 1 32 87 ASP A CA 1
ATOM 631 C C . ASP A 1 87 ? 1.054 -20.719 20.922 1 32 87 ASP A C 1
ATOM 633 O O . ASP A 1 87 ? 1.723 -21.062 19.938 1 32 87 ASP A O 1
ATOM 637 N N . LEU A 1 88 ? 1.276 -19.469 21.516 1 32.47 88 LEU A N 1
ATOM 638 C CA . LEU A 1 88 ? 2.424 -18.609 21.781 1 32.47 88 LEU A CA 1
ATOM 639 C C . LEU A 1 88 ? 3.684 -19.438 22.016 1 32.47 88 LEU A C 1
ATOM 641 O 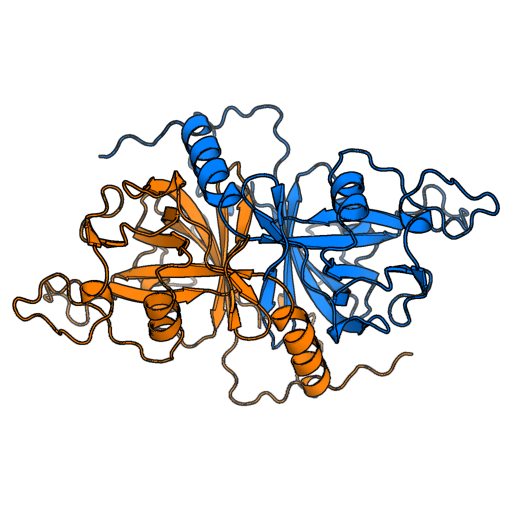O . LEU A 1 88 ? 4.727 -18.891 22.391 1 32.47 88 LEU A O 1
ATOM 645 N N . GLN A 1 89 ? 3.629 -20.656 22.641 1 32.19 89 GLN A N 1
ATOM 646 C CA . GLN A 1 89 ? 4.84 -21.125 23.312 1 32.19 89 GLN A CA 1
ATOM 647 C C . GLN A 1 89 ? 6.02 -21.172 22.344 1 32.19 89 GLN A C 1
ATOM 649 O O . GLN A 1 89 ? 7.152 -20.859 22.719 1 32.19 89 GLN A O 1
ATOM 654 N N . SER A 1 90 ? 6.34 -22.406 21.672 1 31.81 90 SER A N 1
ATOM 655 C CA . SER A 1 90 ? 7.68 -22.234 21.109 1 31.81 90 SER A CA 1
ATOM 656 C C . SER A 1 90 ? 7.707 -21.125 20.062 1 31.81 90 SER A C 1
ATOM 658 O O . SER A 1 90 ? 7.02 -21.203 19.047 1 31.81 90 SER A O 1
ATOM 660 N N . ALA A 1 91 ? 7.863 -19.922 20.438 1 34.41 91 ALA A N 1
ATOM 661 C CA . ALA A 1 91 ? 8.273 -18.625 19.938 1 34.41 91 ALA A CA 1
ATOM 662 C C . ALA A 1 91 ? 9.047 -18.75 18.625 1 34.41 91 ALA A C 1
ATOM 664 O O . ALA A 1 91 ? 9.508 -17.75 18.078 1 34.41 91 ALA A O 1
ATOM 665 N N . SER A 1 92 ? 9.664 -19.828 18.422 1 30.88 92 SER A N 1
ATOM 666 C CA . SER A 1 92 ? 10.828 -19.703 17.547 1 30.88 92 SER A CA 1
ATOM 667 C C . SER A 1 92 ? 10.414 -19.578 16.078 1 30.88 92 SER A C 1
ATOM 669 O O . SER A 1 92 ? 11.102 -18.938 15.289 1 30.88 92 SER A O 1
ATOM 671 N N . ARG A 1 93 ? 9.977 -20.891 15.477 1 32.88 93 ARG A N 1
ATOM 672 C CA . ARG A 1 93 ? 10.57 -21.156 14.172 1 32.88 93 ARG A CA 1
ATOM 673 C C . ARG A 1 93 ? 9.953 -20.281 13.094 1 32.88 93 ARG A C 1
ATOM 675 O O . ARG A 1 93 ? 8.727 -20.141 13.023 1 32.88 93 ARG A O 1
ATOM 682 N N . PRO A 1 94 ? 10.727 -19.766 12.266 1 36.75 94 PRO A N 1
ATOM 683 C CA . PRO A 1 94 ? 10.625 -18.859 11.117 1 36.75 94 PRO A CA 1
ATOM 684 C C . PRO A 1 94 ? 9.445 -19.203 10.211 1 36.75 94 PRO A C 1
ATOM 686 O O . PRO A 1 94 ? 8.859 -20.281 10.32 1 36.75 94 PRO A O 1
ATOM 689 N N . SER A 1 95 ? 9.219 -18.188 9.133 1 43.09 95 SER A N 1
ATOM 690 C CA . SER A 1 95 ? 9.375 -17.562 7.824 1 43.09 95 SER A CA 1
ATOM 691 C C . SER A 1 95 ? 9.898 -18.547 6.789 1 43.09 95 SER A C 1
ATOM 693 O O . SER A 1 95 ? 11.016 -19.062 6.914 1 43.09 95 SER A O 1
ATOM 695 N N . SER A 1 96 ? 9.148 -19.328 6.297 1 51.31 96 SER A N 1
ATOM 696 C CA . SER A 1 96 ? 9.734 -20 5.145 1 51.31 96 SER A CA 1
ATOM 697 C C . SER A 1 96 ? 10.477 -19.016 4.246 1 51.31 96 SER A C 1
ATOM 699 O O . SER A 1 96 ? 9.93 -17.984 3.879 1 51.31 96 SER A O 1
ATOM 701 N N . LYS A 1 97 ? 11.797 -18.984 4.348 1 65.19 97 LYS A N 1
ATOM 702 C CA . LYS A 1 97 ? 12.766 -18.141 3.641 1 65.19 97 LYS A CA 1
ATOM 703 C C . LYS A 1 97 ? 12.781 -18.469 2.148 1 65.19 97 LYS A C 1
ATOM 705 O O . LYS A 1 97 ? 13.531 -17.859 1.385 1 65.19 97 LYS A O 1
ATOM 710 N N . THR A 1 98 ? 11.742 -19.406 1.843 1 80.5 98 THR A N 1
ATOM 711 C CA . THR A 1 98 ? 11.727 -19.703 0.416 1 80.5 98 THR A CA 1
ATOM 712 C C . THR A 1 98 ? 10.5 -19.094 -0.253 1 80.5 98 THR A C 1
ATOM 714 O O . THR A 1 98 ? 9.391 -19.156 0.295 1 80.5 98 THR A O 1
ATOM 717 N N . PRO A 1 99 ? 10.703 -18.531 -1.297 1 90.31 99 PRO A N 1
ATOM 718 C CA . PRO A 1 99 ? 9.555 -17.984 -2.006 1 90.31 99 PRO A CA 1
ATOM 719 C C . PRO A 1 99 ? 8.523 -19.047 -2.395 1 90.31 99 PRO A C 1
ATOM 721 O O . PRO A 1 99 ? 8.898 -20.125 -2.861 1 90.31 99 PRO A O 1
ATOM 724 N N . HIS A 1 100 ? 7.211 -18.766 -2.137 1 92.19 100 HIS A N 1
ATOM 725 C CA . HIS A 1 100 ? 6.176 -19.75 -2.438 1 92.19 100 HIS A CA 1
ATOM 726 C C . HIS A 1 100 ? 5.043 -19.125 -3.246 1 92.19 100 HIS A C 1
ATOM 728 O O . HIS A 1 100 ? 4.09 -19.812 -3.619 1 92.19 100 HIS A O 1
ATOM 734 N N . PHE A 1 101 ? 5.105 -17.891 -3.52 1 96 101 PHE A N 1
ATOM 735 C CA . PHE A 1 101 ? 4.145 -17.25 -4.414 1 96 101 PHE A CA 1
ATOM 736 C C . PHE A 1 101 ? 4.789 -16.109 -5.18 1 96 101 PHE A C 1
ATOM 738 O O . PHE A 1 101 ? 5.93 -15.734 -4.898 1 96 101 PHE A O 1
ATOM 745 N N . LEU A 1 102 ? 4.113 -15.656 -6.188 1 97.19 102 LEU A N 1
ATOM 746 C CA . LEU A 1 102 ? 4.609 -14.578 -7.035 1 97.19 102 LEU A CA 1
ATOM 747 C C . LEU A 1 102 ? 3.633 -13.406 -7.059 1 97.19 102 LEU A C 1
ATOM 749 O O . LEU A 1 102 ? 2.422 -13.602 -6.926 1 97.19 102 LEU A O 1
ATOM 753 N N . ILE A 1 103 ? 4.156 -12.219 -7.16 1 96.69 103 ILE A N 1
ATOM 754 C CA . ILE A 1 103 ? 3.379 -11.016 -7.453 1 96.69 103 ILE A CA 1
ATOM 755 C C . ILE A 1 103 ? 3.84 -10.414 -8.781 1 96.69 103 ILE A C 1
ATOM 757 O O . ILE A 1 103 ? 5.004 -10.039 -8.93 1 96.69 103 ILE A O 1
ATOM 761 N N . HIS A 1 104 ? 2.92 -10.32 -9.703 1 93.62 104 HIS A N 1
ATOM 762 C CA . HIS A 1 104 ? 3.203 -9.797 -11.031 1 93.62 104 HIS A CA 1
ATOM 763 C C . HIS A 1 104 ? 2.73 -8.352 -11.172 1 93.62 104 HIS A C 1
ATOM 765 O O . HIS A 1 104 ? 1.539 -8.07 -11.031 1 93.62 104 HIS A O 1
ATOM 771 N N . ILE A 1 105 ? 3.676 -7.473 -11.391 1 90.25 105 ILE A N 1
ATOM 772 C CA . ILE A 1 105 ? 3.301 -6.102 -11.719 1 90.25 105 ILE A CA 1
ATOM 773 C C . ILE A 1 105 ? 2.939 -5.996 -13.195 1 90.25 105 ILE A C 1
ATOM 775 O O . ILE A 1 105 ? 3.799 -6.168 -14.062 1 90.25 105 ILE A O 1
ATOM 779 N N . LEU A 1 106 ? 1.715 -5.617 -13.484 1 87.62 106 LEU A N 1
ATOM 780 C CA . LEU A 1 106 ? 1.176 -5.754 -14.836 1 87.62 106 LEU A CA 1
ATOM 781 C C . LEU A 1 106 ? 1.523 -4.535 -15.68 1 87.62 106 LEU A C 1
ATOM 783 O O . LEU A 1 106 ? 1.644 -3.424 -15.164 1 87.62 106 LEU A O 1
ATOM 787 N N . SER A 1 107 ? 1.683 -4.812 -16.922 1 84.69 107 SER A N 1
ATOM 788 C CA . SER A 1 107 ? 1.848 -3.75 -17.906 1 84.69 107 SER A CA 1
ATOM 789 C C . SER A 1 107 ? 0.519 -3.396 -18.562 1 84.69 107 SER A C 1
ATOM 791 O O . SER A 1 107 ? -0.486 -4.082 -18.344 1 84.69 107 SER A O 1
ATOM 793 N N . SER A 1 108 ? 0.547 -2.312 -19.375 1 82.38 108 SER A N 1
ATOM 794 C CA . SER A 1 108 ? -0.648 -1.834 -20.062 1 82.38 108 SER A CA 1
ATOM 795 C C . SER A 1 108 ? -1.189 -2.883 -21.031 1 82.38 108 SER A C 1
ATOM 797 O O . SER A 1 108 ? -2.34 -2.799 -21.469 1 82.38 108 SER A O 1
ATOM 799 N N . MET A 1 109 ? -0.439 -3.941 -21.328 1 82.81 109 MET A N 1
ATOM 800 C CA . MET A 1 109 ? -0.845 -4.973 -22.281 1 82.81 109 MET A CA 1
ATOM 801 C C . MET A 1 109 ? -1.682 -6.047 -21.594 1 82.81 109 MET A C 1
ATOM 803 O O . MET A 1 109 ? -2.25 -6.914 -22.266 1 82.81 109 MET A O 1
ATOM 807 N N . GLN A 1 110 ? -1.812 -5.93 -20.328 1 86.81 110 GLN A N 1
ATOM 808 C CA . GLN A 1 110 ? -2.352 -7.074 -19.609 1 86.81 110 GLN A CA 1
ATOM 809 C C . GLN A 1 110 ? -3.637 -6.703 -18.875 1 86.81 110 GLN A C 1
ATOM 811 O O . GLN A 1 110 ? -3.881 -7.172 -17.766 1 86.81 110 GLN A O 1
ATOM 816 N N . GLU A 1 111 ? -4.391 -5.867 -19.438 1 84.75 111 GLU A N 1
ATOM 817 C CA . GLU A 1 111 ? -5.676 -5.484 -18.859 1 84.75 111 GLU A CA 1
ATOM 818 C C . GLU A 1 111 ? -6.59 -6.699 -18.688 1 84.75 111 GLU A C 1
ATOM 820 O O . GLU A 1 111 ? -7.301 -6.816 -17.688 1 84.75 111 GLU A O 1
ATOM 825 N N . SER A 1 112 ? -6.578 -7.621 -19.656 1 85.75 112 SER A N 1
ATOM 826 C CA . SER A 1 112 ? -7.441 -8.797 -19.625 1 85.75 112 SER A CA 1
ATOM 827 C C . SER A 1 112 ? -7.129 -9.68 -18.406 1 85.75 112 SER A C 1
ATOM 829 O O . SER A 1 112 ? -8.039 -10.227 -17.781 1 85.75 112 SER A O 1
ATOM 831 N N . LEU A 1 113 ? -5.859 -9.805 -18.031 1 90.38 113 LEU A N 1
ATOM 832 C CA . LEU A 1 113 ? -5.469 -10.57 -16.844 1 90.38 113 LEU A CA 1
ATOM 833 C C . LEU A 1 113 ? -6.027 -9.938 -15.586 1 90.38 113 LEU A C 1
ATOM 835 O O . LEU A 1 113 ? -6.621 -10.625 -14.75 1 90.38 113 LEU A O 1
ATOM 839 N N . SER A 1 114 ? -5.809 -8.641 -15.523 1 88.88 114 SER A N 1
ATOM 840 C CA . SER A 1 114 ? -6.289 -7.918 -14.344 1 88.88 114 SER A CA 1
ATOM 841 C C . SER A 1 114 ? -7.793 -8.086 -14.172 1 88.88 114 SER A C 1
ATOM 843 O O . SER A 1 114 ? -8.266 -8.445 -13.086 1 88.88 114 SER A O 1
ATOM 845 N N . ASN A 1 115 ? -8.586 -7.887 -15.219 1 86.62 115 ASN A N 1
ATOM 846 C CA . ASN A 1 115 ? -10.039 -7.973 -15.164 1 86.62 115 ASN A CA 1
ATOM 847 C C . ASN A 1 115 ? -10.508 -9.375 -14.789 1 86.62 115 ASN A C 1
ATOM 849 O O . ASN A 1 115 ? -11.438 -9.523 -13.992 1 86.62 115 ASN A O 1
ATOM 853 N N . TYR A 1 116 ? -9.891 -10.328 -15.352 1 90.94 116 TYR A N 1
ATOM 854 C CA . TYR A 1 116 ? -10.305 -11.703 -15.102 1 90.94 116 TYR A CA 1
ATOM 855 C C . TYR A 1 116 ? -10.078 -12.086 -13.641 1 90.94 116 TYR A C 1
ATOM 857 O O . TYR A 1 116 ? -10.969 -12.625 -12.992 1 90.94 116 TYR A O 1
ATOM 865 N N . PHE A 1 117 ? -8.961 -11.758 -13.086 1 93.69 117 PHE A N 1
ATOM 866 C CA . PHE A 1 117 ? -8.586 -12.234 -11.758 1 93.69 117 PHE A CA 1
ATOM 867 C C . PHE A 1 117 ? -9.125 -11.305 -10.68 1 93.69 117 PHE A C 1
ATOM 869 O O . PHE A 1 117 ? -8.977 -11.578 -9.484 1 93.69 117 PHE A O 1
ATOM 876 N N . ALA A 1 118 ? -9.656 -10.172 -11.055 1 89.56 118 ALA A N 1
ATOM 877 C CA . ALA A 1 118 ? -10.344 -9.297 -10.102 1 89.56 118 ALA A CA 1
ATOM 878 C C . ALA A 1 118 ? -11.727 -9.852 -9.75 1 89.56 118 ALA A C 1
ATOM 880 O O . ALA A 1 118 ? -12.336 -9.43 -8.766 1 89.56 118 ALA A O 1
ATOM 881 N N . ARG A 1 119 ? -12.156 -10.789 -10.523 1 86.31 119 ARG A N 1
ATOM 882 C CA . ARG A 1 119 ? -13.492 -11.344 -10.328 1 86.31 119 ARG A CA 1
ATOM 883 C C . ARG A 1 119 ? -13.492 -12.422 -9.25 1 86.31 119 ARG A C 1
ATOM 885 O O . ARG A 1 119 ? -12.617 -13.289 -9.234 1 86.31 119 ARG A O 1
ATOM 892 N N . PRO A 1 120 ? -14.547 -12.297 -8.414 1 83.62 120 PRO A N 1
ATOM 893 C CA . PRO A 1 120 ? -14.672 -13.406 -7.469 1 83.62 120 PRO A CA 1
ATOM 894 C C . PRO A 1 120 ? -14.875 -14.758 -8.156 1 83.62 120 PRO A C 1
ATOM 896 O O . PRO A 1 120 ? -15.594 -14.836 -9.156 1 83.62 120 PRO A O 1
ATOM 899 N N . GLY A 1 121 ? -14.148 -15.727 -7.742 1 84.81 121 GLY A N 1
ATOM 900 C CA . GLY A 1 121 ? -14.352 -17.078 -8.25 1 84.81 121 GLY A CA 1
ATOM 901 C C . GLY A 1 121 ? -13.562 -17.359 -9.516 1 84.81 121 GLY A C 1
ATOM 902 O O . GLY A 1 121 ? -13.852 -18.328 -10.227 1 84.81 121 GLY A O 1
ATOM 903 N N . ALA A 1 122 ? -12.695 -16.531 -9.93 1 89.06 122 ALA A N 1
ATOM 904 C CA . ALA A 1 122 ? -11.836 -16.812 -11.086 1 89.06 122 ALA A CA 1
ATOM 905 C C . ALA A 1 122 ? -11.25 -18.203 -11 1 89.06 122 ALA A C 1
ATOM 907 O O . ALA A 1 122 ? -10.781 -18.641 -9.945 1 89.06 122 ALA A O 1
ATOM 908 N N . SER A 1 123 ? -11.258 -18.938 -12.117 1 90.56 123 SER A N 1
ATOM 909 C CA . SER A 1 123 ? -10.82 -20.328 -12.148 1 90.56 123 SER A CA 1
ATOM 910 C C . SER A 1 123 ? -9.305 -20.438 -12.047 1 90.56 123 SER A C 1
ATOM 912 O O . SER A 1 123 ? -8.578 -19.672 -12.695 1 90.56 123 SER A O 1
ATOM 914 N N . PRO A 1 124 ? -8.859 -21.391 -11.281 1 92.88 124 PRO A N 1
ATOM 915 C CA . PRO A 1 124 ? -7.418 -21.625 -11.25 1 92.88 124 PRO A CA 1
ATOM 916 C C . PRO A 1 124 ? -6.895 -22.266 -12.531 1 92.88 124 PRO A C 1
ATOM 918 O O . PRO A 1 124 ? -7.68 -22.766 -13.344 1 92.88 124 PRO A O 1
ATOM 921 N N . TYR A 1 125 ? -5.664 -22.047 -12.711 1 92.5 125 TYR A N 1
ATOM 922 C CA . TYR A 1 125 ? -4.988 -22.672 -13.852 1 92.5 125 TYR A CA 1
ATOM 923 C C . TYR A 1 125 ? -4.34 -23.984 -13.445 1 92.5 125 TYR A C 1
ATOM 925 O O . TYR A 1 125 ? -3.576 -24.031 -12.477 1 92.5 125 TYR A O 1
ATOM 933 N N . ASP A 1 126 ? -4.633 -25.031 -14.172 1 88.75 126 ASP A N 1
ATOM 934 C CA . ASP A 1 126 ? -4.008 -26.312 -13.93 1 88.75 126 ASP A CA 1
ATOM 935 C C . ASP A 1 126 ? -2.74 -26.484 -14.758 1 88.75 126 ASP A C 1
ATOM 937 O O . ASP A 1 126 ? -2.807 -26.781 -15.953 1 88.75 126 ASP A O 1
ATOM 941 N N . ALA A 1 127 ? -1.597 -26.375 -14.133 1 81.62 127 ALA A N 1
ATOM 942 C CA . ALA A 1 127 ? -0.304 -26.406 -14.812 1 81.62 127 ALA A CA 1
ATOM 943 C C . ALA A 1 127 ? 0.052 -27.828 -15.25 1 81.62 127 ALA A C 1
ATOM 945 O O . ALA A 1 127 ? 0.944 -28.031 -16.078 1 81.62 127 ALA A O 1
ATOM 946 N N . THR A 1 128 ? -0.648 -28.797 -14.734 1 79.81 128 THR A N 1
ATOM 947 C CA . THR A 1 128 ? -0.339 -30.188 -15.039 1 79.81 128 THR A CA 1
ATOM 948 C C . THR A 1 128 ? -1.353 -30.766 -16.031 1 79.81 128 THR A C 1
ATOM 950 O O . THR A 1 128 ? -1.215 -31.906 -16.469 1 79.81 128 THR A O 1
ATOM 953 N N . ALA A 1 129 ? -2.363 -30.016 -16.25 1 77.69 129 ALA A N 1
ATOM 954 C CA . ALA A 1 129 ? -3.42 -30.547 -17.125 1 77.69 129 ALA A CA 1
ATOM 955 C C . ALA A 1 129 ? -2.906 -30.766 -18.531 1 77.69 129 ALA A C 1
ATOM 957 O O . ALA A 1 129 ? -2.135 -29.969 -19.062 1 77.69 129 ALA A O 1
ATOM 958 N N . SER A 1 130 ? -3.334 -31.859 -19.031 1 72.81 130 SER A N 1
ATOM 959 C CA . SER A 1 130 ? -3.008 -32.188 -20.406 1 72.81 130 SER A CA 1
ATOM 960 C C . SER A 1 130 ? -3.869 -31.406 -21.391 1 72.81 130 SER A C 1
ATOM 962 O O . SER A 1 130 ? -3.471 -31.172 -22.531 1 72.81 130 SER A O 1
ATOM 964 N N . THR A 1 131 ? -5.141 -31.125 -20.953 1 70.38 131 THR A N 1
ATOM 965 C CA . THR A 1 131 ? -6.039 -30.344 -21.797 1 70.38 131 THR A CA 1
ATOM 966 C C . THR A 1 131 ? -6 -28.875 -21.422 1 70.38 131 THR A C 1
ATOM 968 O O . THR A 1 131 ? -5.934 -28.531 -20.25 1 70.38 131 THR A O 1
ATOM 971 N N . ARG A 1 132 ? -5.855 -28.156 -22.438 1 69.56 132 ARG A N 1
ATOM 972 C CA . ARG A 1 132 ? -5.801 -26.703 -22.266 1 69.56 132 ARG A CA 1
ATOM 973 C C . ARG A 1 132 ? -7.203 -26.109 -22.188 1 69.56 132 ARG A C 1
ATOM 975 O O . ARG A 1 132 ? -8.094 -26.484 -22.953 1 69.56 132 ARG A O 1
ATOM 982 N N . ASP A 1 133 ? -7.551 -25.453 -21.062 1 75.75 133 ASP A N 1
ATOM 983 C CA . ASP A 1 133 ? -8.727 -24.578 -21.047 1 75.75 133 ASP A CA 1
ATOM 984 C C . ASP A 1 133 ? -8.445 -23.266 -21.781 1 75.75 133 ASP A C 1
ATOM 986 O O . ASP A 1 133 ? -7.883 -22.344 -21.188 1 75.75 133 ASP A O 1
ATOM 990 N N . ASP A 1 134 ? -8.875 -23.141 -22.984 1 76.25 134 ASP A N 1
ATOM 991 C CA . ASP A 1 134 ? -8.531 -22.047 -23.875 1 76.25 134 ASP A CA 1
ATOM 992 C C . ASP A 1 134 ? -9.109 -20.719 -23.359 1 76.25 134 ASP A C 1
ATOM 994 O O . ASP A 1 134 ? -8.68 -19.656 -23.781 1 76.25 134 ASP A O 1
ATOM 998 N N . SER A 1 135 ? -10.016 -20.859 -22.469 1 82.5 135 SER A N 1
ATOM 999 C CA . SER A 1 135 ? -10.664 -19.625 -22.031 1 82.5 135 SER A CA 1
ATOM 1000 C C . SER A 1 135 ? -9.875 -18.969 -20.906 1 82.5 135 SER A C 1
ATOM 1002 O O . SER A 1 135 ? -10.102 -17.797 -20.578 1 82.5 135 SER A O 1
ATOM 1004 N N . HIS A 1 136 ? -8.891 -19.703 -20.406 1 89.12 136 HIS A N 1
ATOM 1005 C CA . HIS A 1 136 ? -8.094 -19.141 -19.328 1 89.12 136 HIS A CA 1
ATOM 1006 C C . HIS A 1 136 ? -7.133 -18.078 -19.859 1 89.12 136 HIS A C 1
ATOM 1008 O O . HIS A 1 136 ? -6.453 -18.297 -20.875 1 89.12 136 HIS A O 1
ATOM 1014 N N . PRO A 1 137 ? -7.035 -16.953 -19.141 1 89.69 137 PRO A N 1
ATOM 1015 C CA . PRO A 1 137 ? -6.266 -15.828 -19.688 1 89.69 137 PRO A CA 1
ATOM 1016 C C . PRO A 1 137 ? -4.773 -16.141 -19.797 1 89.69 137 PRO A C 1
ATOM 1018 O O . PRO A 1 137 ? -4.051 -15.461 -20.531 1 89.69 137 PRO A O 1
ATOM 1021 N N . PHE A 1 138 ? -4.281 -17.125 -19.156 1 90.5 138 PHE A N 1
ATOM 1022 C CA . PHE A 1 138 ? -2.881 -17.516 -19.25 1 90.5 138 PHE A CA 1
ATOM 1023 C C . PHE A 1 138 ? -2.547 -17.953 -20.672 1 90.5 138 PHE A C 1
ATOM 1025 O O . PHE A 1 138 ? -1.383 -17.922 -21.078 1 90.5 138 PHE A O 1
ATOM 1032 N N . HIS A 1 139 ? -3.578 -18.297 -21.422 1 89.94 139 HIS A N 1
ATOM 1033 C CA . HIS A 1 139 ? -3.352 -18.734 -22.797 1 89.94 139 HIS A CA 1
ATOM 1034 C C . HIS A 1 139 ? -3.35 -17.562 -23.766 1 89.94 139 HIS A C 1
ATOM 1036 O O . HIS A 1 139 ? -2.924 -17.688 -24.906 1 89.94 139 HIS A O 1
ATOM 1042 N N . SER A 1 140 ? -3.83 -16.484 -23.297 1 88.69 140 SER A N 1
ATOM 1043 C CA . SER A 1 140 ? -3.881 -15.297 -24.156 1 88.69 140 SER A CA 1
ATOM 1044 C C . SER A 1 140 ? -2.639 -14.43 -23.969 1 88.69 140 SER A C 1
ATOM 1046 O O . SER A 1 140 ? -2.502 -13.391 -24.625 1 88.69 140 SER A O 1
ATOM 1048 N N . HIS A 1 141 ? -1.755 -14.766 -23.094 1 90.19 141 HIS A N 1
ATOM 1049 C CA . HIS A 1 141 ? -0.505 -14.062 -22.828 1 90.19 141 HIS A CA 1
ATOM 1050 C C . HIS A 1 141 ? 0.67 -15.031 -22.766 1 90.19 141 HIS A C 1
ATOM 1052 O O . HIS A 1 141 ? 0.529 -16.156 -22.266 1 90.19 141 HIS A O 1
ATOM 1058 N N . PRO A 1 142 ? 1.771 -14.578 -23.344 1 91.62 142 PRO A N 1
ATOM 1059 C CA . PRO A 1 142 ? 2.945 -15.438 -23.203 1 91.62 142 PRO A CA 1
ATOM 1060 C C . PRO A 1 142 ? 3.344 -15.656 -21.734 1 91.62 142 PRO A C 1
ATOM 1062 O O . PRO A 1 142 ? 3.432 -14.695 -20.969 1 91.62 142 PRO A O 1
ATOM 1065 N N . MET A 1 143 ? 3.498 -16.938 -21.406 1 92.06 143 MET A N 1
ATOM 1066 C CA . MET A 1 143 ? 3.896 -17.328 -20.062 1 92.06 143 MET A CA 1
ATOM 1067 C C . MET A 1 143 ? 5.254 -18.016 -20.062 1 92.06 143 MET A C 1
ATOM 1069 O O . MET A 1 143 ? 5.582 -18.734 -21 1 92.06 143 MET A O 1
ATOM 1073 N N . GLN A 1 144 ? 6.07 -17.844 -19.062 1 92.5 144 GLN A N 1
ATOM 1074 C CA . GLN A 1 144 ? 7.328 -18.562 -18.875 1 92.5 144 GLN A CA 1
ATOM 1075 C C . GLN A 1 144 ? 7.414 -19.141 -17.453 1 92.5 144 GLN A C 1
ATOM 1077 O O . GLN A 1 144 ? 6.809 -18.609 -16.531 1 92.5 144 GLN A O 1
ATOM 1082 N N . PRO A 1 145 ? 8.141 -20.188 -17.297 1 93.56 145 PRO A N 1
ATOM 1083 C CA . PRO A 1 145 ? 8.305 -20.766 -15.953 1 93.56 145 PRO A CA 1
ATOM 1084 C C . PRO A 1 145 ? 9.102 -19.875 -15.016 1 93.56 145 PRO A C 1
ATOM 1086 O O . PRO A 1 145 ? 10.07 -19.234 -15.438 1 93.56 145 PRO A O 1
ATOM 1089 N N . SER A 1 146 ? 8.641 -19.812 -13.812 1 94.56 146 SER A N 1
ATOM 1090 C CA . SER A 1 146 ? 9.398 -19.094 -12.797 1 94.56 146 SER A CA 1
ATOM 1091 C C . SER A 1 146 ? 10.664 -19.859 -12.414 1 94.56 146 SER A C 1
ATOM 1093 O O . SER A 1 146 ? 10.641 -21.078 -12.266 1 94.56 146 SER A O 1
ATOM 1095 N N . THR A 1 147 ? 11.766 -19.141 -12.203 1 92.69 147 THR A N 1
ATOM 1096 C CA . THR A 1 147 ? 13.008 -19.734 -11.727 1 92.69 147 THR A CA 1
ATOM 1097 C C . THR A 1 147 ? 13.055 -19.734 -10.203 1 92.69 147 THR A C 1
ATOM 1099 O O . THR A 1 147 ? 13.82 -20.5 -9.609 1 92.69 147 THR A O 1
ATOM 1102 N N . SER A 1 148 ? 12.266 -18.969 -9.578 1 91.62 148 SER A N 1
ATOM 1103 C CA . SER A 1 148 ? 12.312 -18.797 -8.133 1 91.62 148 SER A CA 1
ATOM 1104 C C . SER A 1 148 ? 11.32 -19.719 -7.434 1 91.62 148 SER A C 1
ATOM 1106 O O . SER A 1 148 ? 11.562 -20.141 -6.301 1 91.62 148 SER A O 1
ATOM 1108 N N . VAL A 1 149 ? 10.195 -19.922 -8.078 1 92.56 149 VAL A N 1
ATOM 1109 C CA . VAL A 1 149 ? 9.156 -20.781 -7.531 1 92.56 149 VAL A CA 1
ATOM 1110 C C . VAL A 1 149 ? 8.844 -21.906 -8.531 1 92.56 149 VAL A C 1
ATOM 1112 O O . VAL A 1 149 ? 8.039 -21.719 -9.445 1 92.56 149 VAL A O 1
ATOM 1115 N N . PRO A 1 150 ? 9.391 -23.016 -8.312 1 91 150 PRO A N 1
ATOM 1116 C CA . PRO A 1 150 ? 9.219 -24.125 -9.258 1 91 150 PRO A CA 1
ATOM 1117 C C . PRO A 1 150 ? 7.75 -24.453 -9.508 1 91 150 PRO A C 1
ATOM 1119 O O . PRO A 1 150 ? 6.965 -24.562 -8.562 1 91 150 PRO A O 1
ATOM 1122 N N . GLY A 1 151 ? 7.426 -24.594 -10.781 1 90.62 151 GLY A N 1
ATOM 1123 C CA . GLY A 1 151 ? 6.078 -24.969 -11.18 1 90.62 151 GLY A CA 1
ATOM 1124 C C . GLY A 1 151 ? 5.18 -23.766 -11.445 1 90.62 151 GLY A C 1
ATOM 1125 O O . GLY A 1 151 ? 4.137 -23.891 -12.086 1 90.62 151 GLY A O 1
ATOM 1126 N N . MET A 1 152 ? 5.547 -22.609 -10.977 1 94.06 152 MET A N 1
ATOM 1127 C CA . MET A 1 152 ? 4.758 -21.406 -11.195 1 94.06 152 MET A CA 1
ATOM 1128 C C . MET A 1 152 ? 5.102 -20.766 -12.531 1 94.06 152 MET A C 1
ATOM 1130 O O . MET A 1 152 ? 6.137 -21.078 -13.125 1 94.06 152 MET A O 1
ATOM 1134 N N . LEU A 1 153 ? 4.227 -19.922 -13.008 1 93.88 153 LEU A N 1
ATOM 1135 C CA . LEU A 1 153 ? 4.402 -19.266 -14.289 1 93.88 153 LEU A CA 1
ATOM 1136 C C . LEU A 1 153 ? 4.445 -17.75 -14.125 1 93.88 153 LEU A C 1
ATOM 1138 O O . LEU A 1 153 ? 3.795 -17.203 -13.227 1 93.88 153 LEU A O 1
ATOM 1142 N N . ILE A 1 154 ? 5.18 -17.094 -14.953 1 93.31 154 ILE A N 1
ATOM 1143 C CA . ILE A 1 154 ? 5.293 -15.641 -14.992 1 93.31 154 ILE A CA 1
ATOM 1144 C C . ILE A 1 154 ? 4.801 -15.125 -16.344 1 93.31 154 ILE A C 1
ATOM 1146 O O . ILE A 1 154 ? 5.176 -15.648 -17.391 1 93.31 154 ILE A O 1
ATOM 1150 N N . PRO A 1 155 ? 3.893 -14.18 -16.312 1 92.56 155 PRO A N 1
ATOM 1151 C CA . PRO A 1 155 ? 3.576 -13.531 -17.578 1 92.56 155 PRO A CA 1
ATOM 1152 C C . PRO A 1 155 ? 4.746 -12.719 -18.125 1 92.56 155 PRO A C 1
ATOM 1154 O O . PRO A 1 155 ? 5.195 -11.766 -17.5 1 92.56 155 PRO A O 1
ATOM 1157 N N . SER A 1 156 ? 5.098 -12.93 -19.359 1 90.12 156 SER A N 1
ATOM 1158 C CA . SER A 1 156 ? 6.301 -12.359 -19.953 1 90.12 156 SER A CA 1
ATOM 1159 C C . SER A 1 156 ? 6.141 -10.867 -20.203 1 90.12 156 SER A C 1
ATOM 1161 O O . SER A 1 156 ? 7.129 -10.141 -20.344 1 90.12 156 SER A O 1
ATOM 1163 N N . GLU A 1 157 ? 4.957 -10.375 -20.25 1 89.12 157 GLU A N 1
ATOM 1164 C CA . GLU A 1 157 ? 4.699 -8.977 -20.578 1 89.12 157 GLU A CA 1
ATOM 1165 C C . GLU A 1 157 ? 4.605 -8.117 -19.328 1 89.12 157 GLU A C 1
ATOM 1167 O O . GLU A 1 157 ? 4.445 -6.895 -19.422 1 89.12 157 GLU A O 1
ATOM 1172 N N . ALA A 1 158 ? 4.73 -8.773 -18.219 1 88.5 158 ALA A N 1
ATOM 1173 C CA . ALA A 1 158 ? 4.672 -8.008 -16.969 1 88.5 158 ALA A CA 1
ATOM 1174 C C . ALA A 1 158 ? 5.895 -7.109 -16.828 1 88.5 158 ALA A C 1
ATOM 1176 O O . ALA A 1 158 ? 6.953 -7.387 -17.391 1 88.5 158 ALA A O 1
ATOM 1177 N N . LEU A 1 159 ? 5.766 -5.973 -16.109 1 85.94 159 LEU A N 1
ATOM 1178 C CA . LEU A 1 159 ? 6.902 -5.105 -15.812 1 85.94 159 LEU A CA 1
ATOM 1179 C C . LEU A 1 159 ? 7.945 -5.844 -14.977 1 85.94 159 LEU A C 1
ATOM 1181 O O . LEU A 1 159 ? 9.141 -5.543 -15.062 1 85.94 159 LEU A O 1
ATOM 1185 N N . GLY A 1 160 ? 7.5 -6.789 -14.18 1 89.5 160 GLY A N 1
ATOM 1186 C CA . GLY A 1 160 ? 8.305 -7.629 -13.312 1 89.5 160 GLY A CA 1
ATOM 1187 C C . GLY A 1 160 ? 7.48 -8.508 -12.391 1 89.5 160 GLY A C 1
ATOM 1188 O O . GLY A 1 160 ? 6.305 -8.227 -12.148 1 89.5 160 GLY A O 1
ATOM 1189 N N . SER A 1 161 ? 8.094 -9.586 -11.984 1 93.69 161 SER A N 1
ATOM 1190 C CA . SER A 1 161 ? 7.484 -10.5 -11.023 1 93.69 161 SER A CA 1
ATOM 1191 C C . SER A 1 161 ? 8.352 -10.648 -9.781 1 93.69 161 SER A C 1
ATOM 1193 O O . SER A 1 161 ? 9.57 -10.812 -9.883 1 93.69 161 SER A O 1
ATOM 1195 N N . LEU A 1 162 ? 7.723 -10.523 -8.648 1 94.12 162 LEU A N 1
ATOM 1196 C CA . LEU A 1 162 ? 8.398 -10.656 -7.359 1 94.12 162 LEU A CA 1
ATOM 1197 C C . LEU A 1 162 ? 8.164 -12.039 -6.758 1 94.12 162 LEU A C 1
ATOM 1199 O O . LEU A 1 162 ? 7.02 -12.461 -6.594 1 94.12 162 LEU A O 1
ATOM 1203 N N . ALA A 1 163 ? 9.234 -12.734 -6.52 1 93.56 163 ALA A N 1
ATOM 1204 C CA . ALA A 1 163 ? 9.133 -13.992 -5.781 1 93.56 163 ALA A CA 1
ATOM 1205 C C . ALA A 1 163 ? 9.109 -13.742 -4.277 1 93.56 163 ALA A C 1
ATOM 1207 O O . ALA A 1 163 ? 10.062 -13.188 -3.721 1 93.56 163 ALA A O 1
ATOM 1208 N N . CYS A 1 164 ? 8.016 -14.227 -3.68 1 93.06 164 CYS A N 1
ATOM 1209 C CA . CYS A 1 164 ? 7.781 -13.758 -2.32 1 93.06 164 CYS A CA 1
ATOM 1210 C C . CYS A 1 164 ? 7.477 -14.922 -1.385 1 93.06 164 CYS A C 1
ATOM 1212 O O . CYS A 1 164 ? 7.086 -16 -1.835 1 93.06 164 CYS A O 1
ATOM 1214 N N . SER A 1 165 ? 7.715 -14.688 -0.116 1 89.88 165 SER A N 1
ATOM 1215 C CA . SER A 1 165 ? 7.223 -15.523 0.977 1 89.88 165 SER A CA 1
ATOM 1216 C C . SER A 1 165 ? 6.426 -14.695 1.983 1 89.88 165 SER A C 1
ATOM 1218 O O . SER A 1 165 ? 6.77 -13.547 2.262 1 89.88 165 SER A O 1
ATOM 1220 N N . LEU A 1 166 ? 5.398 -15.305 2.482 1 90.31 166 LEU A N 1
ATOM 1221 C CA . LEU A 1 166 ? 4.574 -14.633 3.482 1 90.31 166 LEU A CA 1
ATOM 1222 C C . LEU A 1 166 ? 5.301 -14.562 4.82 1 90.31 166 LEU A C 1
ATOM 1224 O O . LEU A 1 166 ? 5.844 -15.562 5.297 1 90.31 166 LEU A O 1
ATOM 1228 N N . VAL A 1 167 ? 5.277 -13.352 5.516 1 86.12 167 VAL A N 1
ATOM 1229 C CA . VAL A 1 167 ? 6.035 -13.234 6.758 1 86.12 167 VAL A CA 1
ATOM 1230 C C . VAL A 1 167 ? 5.125 -12.727 7.871 1 86.12 167 VAL A C 1
ATOM 1232 O O . VAL A 1 167 ? 5.465 -12.828 9.055 1 86.12 167 VAL A O 1
ATOM 1235 N N . TYR A 1 168 ? 4.012 -12.141 7.539 1 86.06 168 TYR A N 1
ATOM 1236 C CA . TYR A 1 168 ? 3.125 -11.562 8.547 1 86.06 168 TYR A CA 1
ATOM 1237 C C . TYR A 1 168 ? 1.718 -11.383 7.992 1 86.06 168 TYR A C 1
ATOM 1239 O O . TYR A 1 168 ? 1.534 -11.234 6.781 1 86.06 168 TYR A O 1
ATOM 1247 N N . GLN A 1 169 ? 0.761 -11.484 8.836 1 88.31 169 GLN A N 1
ATOM 1248 C CA . GLN A 1 169 ? -0.614 -11.125 8.508 1 88.31 169 GLN A CA 1
ATOM 1249 C C . GLN A 1 169 ? -1.292 -10.406 9.672 1 88.31 169 GLN A C 1
ATOM 1251 O O . GLN A 1 169 ? -0.964 -10.656 10.828 1 88.31 169 GLN A O 1
ATOM 1256 N N . LEU A 1 170 ? -2.139 -9.516 9.391 1 84.38 170 LEU A N 1
ATOM 1257 C CA . LEU A 1 170 ? -2.875 -8.75 10.391 1 84.38 170 LEU A CA 1
ATOM 1258 C C . LEU A 1 170 ? -4.355 -8.68 10.039 1 84.38 170 LEU A C 1
ATOM 1260 O O . LEU A 1 170 ? -4.723 -8.203 8.961 1 84.38 170 LEU A O 1
ATOM 1264 N N . ASP A 1 171 ? -5.16 -9.203 10.945 1 84.69 171 ASP A N 1
ATOM 1265 C CA . ASP A 1 171 ? -6.605 -9.062 10.789 1 84.69 171 ASP A CA 1
ATOM 1266 C C . ASP A 1 171 ? -7.039 -7.609 10.961 1 84.69 171 ASP A C 1
ATOM 1268 O O . ASP A 1 171 ? -6.945 -7.055 12.055 1 84.69 171 ASP A O 1
ATOM 1272 N N . LEU A 1 172 ? -7.535 -6.984 9.898 1 87.69 172 LEU A N 1
ATOM 1273 C CA . LEU A 1 172 ? -7.82 -5.555 9.906 1 87.69 172 LEU A CA 1
ATOM 1274 C C . LEU A 1 172 ? -9.156 -5.27 10.57 1 87.69 172 LEU A C 1
ATOM 1276 O O . LEU A 1 172 ? -9.523 -4.109 10.781 1 87.69 172 LEU A O 1
ATOM 1280 N N . THR A 1 173 ? -9.875 -6.309 10.938 1 80.12 173 THR A N 1
ATOM 1281 C CA . THR A 1 173 ? -11.141 -6.156 11.648 1 80.12 173 THR A CA 1
ATOM 1282 C C . THR A 1 173 ? -10.953 -6.379 13.148 1 80.12 173 THR A C 1
ATOM 1284 O O . THR A 1 173 ? -11.906 -6.305 13.914 1 80.12 173 THR A O 1
ATOM 1287 N N . SER A 1 174 ? -9.719 -6.668 13.5 1 73.19 174 SER A N 1
ATOM 1288 C CA . SER A 1 174 ? -9.445 -6.949 14.906 1 73.19 174 SER A CA 1
ATOM 1289 C C . SER A 1 174 ? -9.82 -5.766 15.789 1 73.19 174 SER A C 1
ATOM 1291 O O . SER A 1 174 ? -9.477 -4.621 15.477 1 73.19 174 SER A O 1
ATOM 1293 N N . PRO A 1 175 ? -10.516 -6 16.828 1 66.25 175 PRO A N 1
ATOM 1294 C CA . PRO A 1 175 ? -10.875 -4.926 17.766 1 66.25 175 PRO A CA 1
ATOM 1295 C C . PRO A 1 175 ? -9.656 -4.211 18.344 1 66.25 175 PRO A C 1
ATOM 1297 O O . PRO A 1 175 ? -9.75 -3.051 18.75 1 66.25 175 PRO A O 1
ATOM 1300 N N . ASP A 1 176 ? -8.531 -4.953 18.422 1 64.31 176 ASP A N 1
ATOM 1301 C CA . ASP A 1 176 ? -7.305 -4.375 18.969 1 64.31 176 ASP A CA 1
ATOM 1302 C C . ASP A 1 176 ? -6.84 -3.188 18.125 1 64.31 176 ASP A C 1
ATOM 1304 O O . ASP A 1 176 ? -6.09 -2.334 18.609 1 64.31 176 ASP A O 1
ATOM 1308 N N . LEU A 1 177 ? -7.172 -3.18 16.875 1 66.69 177 LEU A N 1
ATOM 1309 C CA . LEU A 1 177 ? -6.773 -2.08 16 1 66.69 177 LEU A 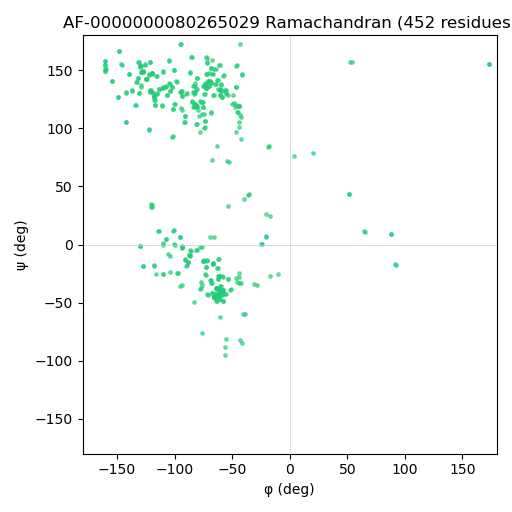CA 1
ATOM 1310 C C . LEU A 1 177 ? -7.66 -0.859 16.234 1 66.69 177 LEU A C 1
ATOM 1312 O O . LEU A 1 177 ? -7.223 0.276 16.031 1 66.69 177 LEU A O 1
ATOM 1316 N N . HIS A 1 178 ? -8.922 -1.111 16.469 1 59.38 178 HIS A N 1
ATOM 1317 C CA . HIS A 1 178 ? -9.891 -0.024 16.422 1 59.38 178 HIS A CA 1
ATOM 1318 C C . HIS A 1 178 ? -10.25 0.447 17.828 1 59.38 178 HIS A C 1
ATOM 1320 O O . HIS A 1 178 ? -10.938 1.458 18 1 59.38 178 HIS A O 1
ATOM 1326 N N . GLY A 1 179 ? -9.523 0.046 18.891 1 46.19 179 GLY A N 1
ATOM 1327 C CA . GLY A 1 179 ? -10.156 0.3 20.172 1 46.19 179 GLY A CA 1
ATOM 1328 C C . GLY A 1 179 ? -11.555 -0.274 20.281 1 46.19 179 GLY A C 1
ATOM 1329 O O . GLY A 1 179 ? -12.094 -0.792 19.297 1 46.19 179 GLY A O 1
ATOM 1330 N N . THR A 1 180 ? -12.141 -0.557 21.625 1 36.62 180 THR A N 1
ATOM 1331 C CA . THR A 1 180 ? -13.422 -1.188 21.922 1 36.62 180 THR A CA 1
ATOM 1332 C C . THR A 1 180 ? -14.531 -0.593 21.047 1 36.62 180 THR A C 1
ATOM 1334 O O . THR A 1 180 ? -15.711 -0.88 21.266 1 36.62 180 THR A O 1
ATOM 1337 N N . THR A 1 181 ? -14.383 0.609 20.75 1 34.12 181 THR A N 1
ATOM 1338 C CA . THR A 1 181 ? -15.672 1.121 20.281 1 34.12 181 THR A CA 1
ATOM 1339 C C . THR A 1 181 ? -16.219 0.257 19.156 1 34.12 181 THR A C 1
ATOM 1341 O O . THR A 1 181 ? -15.461 -0.275 18.344 1 34.12 181 THR A O 1
ATOM 1344 N N . GLU A 1 182 ? -17.5 -0.114 19.406 1 34.12 182 GLU A N 1
ATOM 1345 C CA . GLU A 1 182 ? -18.516 -0.782 18.578 1 34.12 182 GLU A CA 1
ATOM 1346 C C . GLU A 1 182 ? -18.406 -0.342 17.125 1 34.12 182 GLU A C 1
ATOM 1348 O O . GLU A 1 182 ? -18.688 0.812 16.797 1 34.12 182 GLU A O 1
ATOM 1353 N N . PHE A 1 183 ? -17.375 -0.235 16.547 1 34.56 183 PHE A N 1
ATOM 1354 C CA . PHE A 1 183 ? -17.641 -0.33 15.117 1 34.56 183 PHE A CA 1
ATOM 1355 C C . PHE A 1 183 ? -18.938 -1.093 14.867 1 34.56 183 PHE A C 1
ATOM 1357 O O . PHE A 1 183 ? -19.219 -1.505 13.734 1 34.56 183 PHE A O 1
ATOM 1364 N N . LEU A 1 184 ? -19.609 -1.531 15.82 1 32 184 LEU A N 1
ATOM 1365 C CA . LEU A 1 184 ? -21.016 -1.905 15.867 1 32 184 LEU A CA 1
ATOM 1366 C C . LEU A 1 184 ? -21.859 -0.932 15.047 1 32 184 LEU A C 1
ATOM 1368 O O . LEU A 1 184 ? -22.922 -1.297 14.547 1 32 184 LEU A O 1
ATOM 1372 N N . ASN A 1 185 ? -21.781 0.391 15.492 1 32.47 185 ASN A N 1
ATOM 1373 C CA . ASN A 1 185 ? -23 1.105 15.133 1 32.47 185 ASN A CA 1
ATOM 1374 C C . ASN A 1 185 ? -23.281 1.019 13.633 1 32.47 185 ASN A C 1
ATOM 1376 O O . ASN A 1 185 ? -24.438 1.068 13.211 1 32.47 185 ASN A O 1
ATOM 1380 N N . GLY A 1 186 ? -22.656 1.849 12.742 1 30.27 186 GLY A N 1
ATOM 1381 C CA . GLY A 1 186 ? -23.234 1.952 11.414 1 30.27 186 GLY A CA 1
ATOM 1382 C C . GLY A 1 186 ? -22.453 1.173 10.367 1 30.27 186 GLY A C 1
ATOM 1383 O O . GLY A 1 186 ? -22.625 1.409 9.164 1 30.27 186 GLY A O 1
ATOM 1384 N N . CYS A 1 187 ? -21.188 0.94 10.641 1 32.19 187 CYS A N 1
ATOM 1385 C CA . CYS A 1 187 ? -20.859 0.033 9.547 1 32.19 187 CYS A CA 1
ATOM 1386 C C . CYS A 1 187 ? -21.859 -1.126 9.484 1 32.19 187 CYS A C 1
ATOM 1388 O O . CYS A 1 187 ? -22.031 -1.847 10.469 1 32.19 187 CYS A O 1
ATOM 1390 N N . VAL A 1 188 ? -22.953 -0.856 9.117 1 31.89 188 VAL A N 1
ATOM 1391 C CA . VAL A 1 188 ? -23.797 -2.004 8.789 1 31.89 188 VAL A CA 1
ATOM 1392 C C . VAL A 1 188 ? -22.922 -3.238 8.57 1 31.89 188 VAL A C 1
ATOM 1394 O O . VAL A 1 188 ? -22 -3.221 7.75 1 31.89 188 VAL A O 1
ATOM 1397 N N . HIS A 1 189 ? -22.547 -3.973 9.656 1 34.22 189 HIS A N 1
ATOM 1398 C CA . HIS A 1 189 ? -22.25 -5.391 9.484 1 34.22 189 HIS A CA 1
ATOM 1399 C C . HIS A 1 189 ? -22.812 -5.918 8.172 1 34.22 189 HIS A C 1
ATOM 1401 O O . HIS A 1 189 ? -23.969 -6.367 8.125 1 34.22 189 HIS A O 1
ATOM 1407 N N . THR A 1 190 ? -22.984 -5.102 7.289 1 35.25 190 THR A N 1
ATOM 1408 C CA . THR A 1 190 ? -23.359 -6 6.199 1 35.25 190 THR A CA 1
ATOM 1409 C C . THR A 1 190 ? -22.484 -7.246 6.199 1 35.25 190 THR A C 1
ATOM 1411 O O . THR A 1 190 ? -21.406 -7.25 6.797 1 35.25 190 THR A O 1
ATOM 1414 N N . ASP A 1 191 ? -22.953 -8.344 5.848 1 40.69 191 ASP A N 1
ATOM 1415 C CA . ASP A 1 191 ? -22.312 -9.586 5.422 1 40.69 191 ASP A CA 1
ATOM 1416 C C . ASP A 1 191 ? -20.875 -9.328 4.949 1 40.69 191 ASP A C 1
ATOM 1418 O O . ASP A 1 191 ? -20.312 -10.133 4.215 1 40.69 191 ASP A O 1
ATOM 1422 N N . GLU A 1 192 ? -20.453 -8.109 5.148 1 47.94 192 GLU A N 1
ATOM 1423 C CA . GLU A 1 192 ? -19.219 -7.789 4.441 1 47.94 192 GLU A CA 1
ATOM 1424 C C . GLU A 1 192 ? -18 -8.305 5.195 1 47.94 192 GLU A C 1
ATOM 1426 O O . GLU A 1 192 ? -17.891 -8.117 6.41 1 47.94 192 GLU A O 1
ATOM 1431 N N . VAL A 1 193 ? -17.391 -9.391 4.75 1 60.66 193 VAL A N 1
ATOM 1432 C CA . VAL A 1 193 ? -16.188 -10.188 4.988 1 60.66 193 VAL A CA 1
ATOM 1433 C C . VAL A 1 193 ? -14.992 -9.266 5.176 1 60.66 193 VAL A C 1
ATOM 1435 O O . VAL A 1 193 ? -14.93 -8.188 4.582 1 60.66 193 VAL A O 1
ATOM 1438 N N . GLY A 1 194 ? -14.328 -9.117 6.445 1 79.81 194 GLY A N 1
ATOM 1439 C CA . GLY A 1 194 ? -13.125 -8.398 6.832 1 79.81 194 GLY A CA 1
ATOM 1440 C C . GLY A 1 194 ? -11.961 -8.648 5.891 1 79.81 194 GLY A C 1
ATOM 1441 O O . GLY A 1 194 ? -12.031 -9.508 5.012 1 79.81 194 GLY A O 1
ATOM 1442 N N . SER A 1 195 ? -11.078 -7.602 5.887 1 89.62 195 SER A N 1
ATOM 1443 C CA . SER A 1 195 ? -9.852 -7.746 5.113 1 89.62 195 SER A CA 1
ATOM 1444 C C . SER A 1 195 ? -8.672 -8.109 6.008 1 89.62 195 SER A C 1
ATOM 1446 O O . SER A 1 195 ? -8.703 -7.859 7.215 1 89.62 195 SER A O 1
ATOM 1448 N N . THR A 1 196 ? -7.758 -8.812 5.441 1 91.06 196 THR A N 1
ATOM 1449 C CA . THR A 1 196 ? -6.5 -9.133 6.105 1 91.06 196 THR A CA 1
ATOM 1450 C C . THR A 1 196 ? -5.324 -8.492 5.375 1 91.06 196 THR A C 1
ATOM 1452 O O . THR A 1 196 ? -5.266 -8.508 4.141 1 91.06 196 THR A O 1
ATOM 1455 N N . LEU A 1 197 ? -4.504 -7.816 6.145 1 93.25 197 LEU A N 1
ATOM 1456 C CA . LEU A 1 197 ? -3.25 -7.301 5.609 1 93.25 197 LEU A CA 1
ATOM 1457 C C . LEU A 1 197 ? -2.174 -8.383 5.609 1 93.25 197 LEU A C 1
ATOM 1459 O O . LEU A 1 197 ? -1.973 -9.062 6.617 1 93.25 197 LEU A O 1
ATOM 1463 N N . PHE A 1 198 ? -1.521 -8.562 4.512 1 92.56 198 PHE A N 1
ATOM 1464 C CA . PHE A 1 198 ? -0.409 -9.492 4.379 1 92.56 198 PHE A CA 1
ATOM 1465 C C . PHE A 1 198 ? 0.895 -8.75 4.121 1 92.56 198 PHE A C 1
ATOM 1467 O O . PHE A 1 198 ? 0.926 -7.793 3.348 1 92.56 198 PHE A O 1
ATOM 1474 N N . LEU A 1 199 ? 1.942 -9.102 4.805 1 91.56 199 LEU A N 1
ATOM 1475 C CA . LEU A 1 199 ? 3.311 -8.703 4.488 1 91.56 199 LEU A CA 1
ATOM 1476 C C . LEU A 1 199 ? 4.102 -9.883 3.926 1 91.56 199 LEU A C 1
ATOM 1478 O O . LEU A 1 199 ? 4.027 -10.992 4.453 1 91.56 199 LEU A O 1
ATOM 1482 N N . ALA A 1 200 ? 4.824 -9.586 2.902 1 92.12 200 ALA A N 1
ATOM 1483 C CA . ALA A 1 200 ? 5.605 -10.633 2.252 1 92.12 200 ALA A CA 1
ATOM 1484 C C . ALA A 1 200 ? 7.043 -10.18 2.008 1 92.12 200 ALA A C 1
ATOM 1486 O O . ALA A 1 200 ? 7.281 -9.016 1.678 1 92.12 200 ALA A O 1
ATOM 1487 N N . GLN A 1 201 ? 7.938 -11.07 2.143 1 88.31 201 GLN A N 1
ATOM 1488 C CA . GLN A 1 201 ? 9.344 -10.828 1.837 1 88.31 201 GLN A CA 1
ATOM 1489 C C . GLN A 1 201 ? 9.656 -11.164 0.381 1 88.31 201 GLN A C 1
ATOM 1491 O O . GLN A 1 201 ? 9.266 -12.227 -0.115 1 88.31 201 GLN A O 1
ATOM 1496 N N . ILE A 1 202 ? 10.297 -10.234 -0.305 1 90.31 202 ILE A N 1
ATOM 1497 C CA . ILE A 1 202 ? 10.758 -10.477 -1.667 1 90.31 202 ILE A CA 1
ATOM 1498 C C . ILE A 1 202 ? 12.102 -11.203 -1.636 1 90.31 202 ILE A C 1
ATOM 1500 O O . ILE A 1 202 ? 13.039 -10.758 -0.968 1 90.31 202 ILE A O 1
ATOM 1504 N N . HIS A 1 203 ? 12.219 -12.25 -2.389 1 87.94 203 HIS A N 1
ATOM 1505 C CA . HIS A 1 203 ? 13.461 -13.023 -2.434 1 87.94 203 HIS A CA 1
ATOM 1506 C C . HIS A 1 203 ? 14.164 -12.852 -3.775 1 87.94 203 HIS A C 1
ATOM 1508 O O . HIS A 1 203 ? 15.375 -13.062 -3.873 1 87.94 203 HIS A O 1
ATOM 1514 N N . ASP A 1 204 ? 13.336 -12.539 -4.754 1 89.44 204 ASP A N 1
ATOM 1515 C CA . ASP A 1 204 ? 13.875 -12.414 -6.105 1 89.44 204 ASP A CA 1
ATOM 1516 C C . ASP A 1 204 ? 12.938 -11.609 -6.996 1 89.44 204 ASP A C 1
ATOM 1518 O O . ASP A 1 204 ? 11.75 -11.469 -6.695 1 89.44 204 ASP A O 1
ATOM 1522 N N . VAL A 1 205 ? 13.562 -11.016 -7.992 1 91.31 205 VAL A N 1
ATOM 1523 C CA . VAL A 1 205 ? 12.828 -10.305 -9.031 1 91.31 205 VAL A CA 1
ATOM 1524 C C . VAL A 1 205 ? 13.055 -10.969 -10.383 1 91.31 205 VAL A C 1
ATOM 1526 O O . VAL A 1 205 ? 14.203 -11.195 -10.781 1 91.31 205 VAL A O 1
ATOM 1529 N N . GLU A 1 206 ? 11.945 -11.328 -10.992 1 91 206 GLU A N 1
ATOM 1530 C CA . GLU A 1 206 ? 12.016 -11.922 -12.32 1 91 206 GLU A CA 1
ATOM 1531 C C . GLU A 1 206 ? 11.453 -10.984 -13.383 1 91 206 GLU A C 1
ATOM 1533 O O . GLU A 1 206 ? 10.305 -10.531 -13.273 1 91 206 GLU A O 1
ATOM 1538 N N . LEU A 1 207 ? 12.297 -10.625 -14.336 1 83.38 207 LEU A N 1
ATOM 1539 C CA . LEU A 1 207 ? 11.898 -9.711 -15.406 1 83.38 207 LEU A CA 1
ATOM 1540 C C . LEU A 1 207 ? 11.625 -10.469 -16.703 1 83.38 207 LEU A C 1
ATOM 1542 O O . LEU A 1 207 ? 12.305 -11.461 -17 1 83.38 207 LEU A O 1
ATOM 1546 N N . GLY A 1 208 ? 10.508 -10.078 -17.344 1 72.69 208 GLY A N 1
ATOM 1547 C CA . GLY A 1 208 ? 10.312 -10.594 -18.703 1 72.69 208 GLY A CA 1
ATOM 1548 C C . GLY A 1 208 ? 11.25 -9.961 -19.719 1 72.69 208 GLY A C 1
ATOM 1549 O O . GLY A 1 208 ? 11.914 -8.969 -19.422 1 72.69 208 GLY A O 1
ATOM 1550 N N . PRO A 1 209 ? 11.461 -10.57 -20.875 1 68.44 209 PRO A N 1
ATOM 1551 C CA . PRO A 1 209 ? 12.375 -10.102 -21.922 1 68.44 209 PRO A CA 1
ATOM 1552 C C . PRO A 1 209 ? 12.102 -8.664 -22.344 1 68.44 209 PRO A C 1
ATOM 1554 O O . PRO A 1 209 ? 13.023 -7.945 -22.734 1 68.44 209 PRO A O 1
ATOM 1557 N N . GLN A 1 210 ? 10.914 -8.141 -22.281 1 66.25 210 GLN A N 1
ATOM 1558 C CA . GLN A 1 210 ? 10.625 -6.793 -22.781 1 66.25 210 GLN A CA 1
ATOM 1559 C C . GLN A 1 210 ? 10.086 -5.91 -21.656 1 66.25 210 GLN A C 1
ATOM 1561 O O . GLN A 1 210 ? 9.336 -4.965 -21.906 1 66.25 210 GLN A O 1
ATOM 1566 N N . ALA A 1 211 ? 10.516 -6.133 -20.516 1 66.38 211 ALA A N 1
ATOM 1567 C CA . ALA A 1 211 ? 9.945 -5.434 -19.359 1 66.38 211 ALA A CA 1
ATOM 1568 C C . ALA A 1 211 ? 10.281 -3.945 -19.406 1 66.38 211 ALA A C 1
ATOM 1570 O O . ALA A 1 211 ? 9.453 -3.104 -19.047 1 66.38 211 ALA A O 1
ATOM 1571 N N . SER A 1 212 ? 11.406 -3.578 -19.906 1 62.88 212 SER A N 1
ATOM 1572 C CA . SER A 1 212 ? 11.898 -2.205 -19.859 1 62.88 212 SER A CA 1
ATOM 1573 C C . SER A 1 212 ? 11.117 -1.301 -20.797 1 62.88 212 SER A C 1
ATOM 1575 O O . SER A 1 212 ? 11.102 -0.08 -20.641 1 62.88 212 SER A O 1
ATOM 1577 N N . GLU A 1 213 ? 10.406 -1.847 -21.625 1 66.38 213 GLU A N 1
ATOM 1578 C CA . GLU A 1 213 ? 9.758 -1.023 -22.656 1 66.38 213 GLU A CA 1
ATOM 1579 C C . GLU A 1 213 ? 8.258 -0.891 -22.391 1 66.38 213 GLU A C 1
ATOM 1581 O O . GLU A 1 213 ? 7.562 -0.168 -23.094 1 66.38 213 GLU A O 1
ATOM 1586 N N . ARG A 1 214 ? 7.902 -1.391 -21.375 1 70.88 214 ARG A N 1
ATOM 1587 C CA . ARG A 1 214 ? 6.453 -1.457 -21.203 1 70.88 214 ARG A CA 1
ATOM 1588 C C . ARG A 1 214 ? 5.969 -0.408 -20.203 1 70.88 214 ARG A C 1
ATOM 1590 O O . ARG A 1 214 ? 6.641 -0.137 -19.203 1 70.88 214 ARG A O 1
ATOM 1597 N N . ALA A 1 215 ? 4.797 0.223 -20.578 1 74.75 215 ALA A N 1
ATOM 1598 C CA . ALA A 1 215 ? 4.133 1.148 -19.672 1 74.75 215 ALA A CA 1
ATOM 1599 C C . ALA A 1 215 ? 3.301 0.396 -18.641 1 74.75 215 ALA A C 1
ATOM 1601 O O . ALA A 1 215 ? 2.76 -0.673 -18.922 1 74.75 215 ALA A O 1
ATOM 1602 N N . PRO A 1 216 ? 3.301 0.917 -17.484 1 73.88 216 PRO A N 1
ATOM 1603 C CA . PRO A 1 216 ? 2.52 0.237 -16.453 1 73.88 216 PRO A CA 1
ATOM 1604 C C . PRO A 1 216 ? 1.016 0.287 -16.719 1 73.88 216 PRO A C 1
ATOM 1606 O O . PRO A 1 216 ? 0.535 1.204 -17.391 1 73.88 216 PRO A O 1
ATOM 1609 N N . LEU A 1 217 ? 0.356 -0.761 -16.312 1 70.75 217 LEU A N 1
ATOM 1610 C CA . LEU A 1 217 ? -1.099 -0.728 -16.219 1 70.75 217 LEU A CA 1
ATOM 1611 C C . LEU A 1 217 ? -1.548 0.067 -14.992 1 70.75 217 LEU A C 1
ATOM 1613 O O . LEU A 1 217 ? -1.08 -0.182 -13.875 1 70.75 217 LEU A O 1
ATOM 1617 N N . VAL A 1 218 ? -2.287 1.146 -15.273 1 67.75 218 VAL A N 1
ATOM 1618 C CA . VAL A 1 218 ? -2.799 1.975 -14.188 1 67.75 218 VAL A CA 1
ATOM 1619 C C . VAL A 1 218 ? -4.324 1.984 -14.227 1 67.75 218 VAL A C 1
ATOM 1621 O O . VAL A 1 218 ? -4.93 2.023 -15.297 1 67.75 218 VAL A O 1
ATOM 1624 N N . TYR A 1 219 ? -4.902 1.718 -13.07 1 61.09 219 TYR A N 1
ATOM 1625 C CA . TYR A 1 219 ? -6.344 1.89 -12.945 1 61.09 219 TYR A CA 1
ATOM 1626 C C . TYR A 1 219 ? -6.688 3.295 -12.469 1 61.09 219 TYR A C 1
ATOM 1628 O O . TYR A 1 219 ? -6.254 3.711 -11.391 1 61.09 219 TYR A O 1
ATOM 1636 N N . TRP A 1 220 ? -7.266 4.043 -13.375 1 61.75 220 TRP A N 1
ATOM 1637 C CA . TRP A 1 220 ? -7.629 5.43 -13.117 1 61.75 220 TRP A CA 1
ATOM 1638 C C . TRP A 1 220 ? -9.016 5.746 -13.664 1 61.75 220 TRP A C 1
ATOM 1640 O O . TRP A 1 220 ? -9.328 5.418 -14.812 1 61.75 220 TRP A O 1
ATOM 1650 N N . HIS A 1 221 ? -9.797 6.406 -12.758 1 59.59 221 HIS A N 1
ATOM 1651 C CA . HIS A 1 221 ? -11.156 6.785 -13.125 1 59.59 221 HIS A CA 1
ATOM 1652 C C . HIS A 1 221 ? -11.93 5.594 -13.68 1 59.59 221 HIS A C 1
ATOM 1654 O O . HIS A 1 221 ? -12.586 5.699 -14.719 1 59.59 221 HIS A O 1
ATOM 1660 N N . GLN A 1 222 ? -11.781 4.512 -13.031 1 52.84 222 GLN A N 1
ATOM 1661 C CA . GLN A 1 222 ? -12.531 3.303 -13.344 1 52.84 222 GLN A CA 1
ATOM 1662 C C . GLN A 1 222 ? -12.18 2.779 -14.734 1 52.84 222 GLN A C 1
ATOM 1664 O O . GLN A 1 222 ? -13 2.131 -15.383 1 52.84 222 GLN A O 1
ATOM 1669 N N . LYS A 1 223 ? -11.219 3.332 -15.18 1 59.41 223 LYS A N 1
ATOM 1670 C CA . LYS A 1 223 ? -10.711 2.834 -16.453 1 59.41 223 LYS A CA 1
ATOM 1671 C C . LYS A 1 223 ? -9.227 2.518 -16.375 1 59.41 223 LYS A C 1
ATOM 1673 O O . LYS A 1 223 ? -8.516 3.051 -15.523 1 59.41 223 LYS A O 1
ATOM 1678 N N . TYR A 1 224 ? -8.945 1.531 -17.203 1 57.41 224 TYR A N 1
ATOM 1679 C CA . TYR A 1 224 ? -7.52 1.241 -17.328 1 57.41 224 TYR A CA 1
ATOM 1680 C C . TYR A 1 224 ? -6.832 2.262 -18.234 1 57.41 224 TYR A C 1
ATOM 1682 O O . TYR A 1 224 ? -7.418 2.721 -19.219 1 57.41 224 TYR A O 1
ATOM 1690 N N . GLY A 1 225 ? -5.754 2.936 -17.625 1 59.06 225 GLY A N 1
ATOM 1691 C CA . GLY A 1 225 ? -4.988 3.877 -18.422 1 59.06 225 GLY A CA 1
ATOM 1692 C C . GLY A 1 225 ? -3.498 3.582 -18.422 1 59.06 225 GLY A C 1
ATOM 1693 O O . GLY A 1 225 ? -3.043 2.645 -17.766 1 59.06 225 GLY A O 1
ATOM 1694 N N . SER A 1 226 ? -2.859 4.055 -19.516 1 57.62 226 SER A N 1
ATOM 1695 C CA . SER A 1 226 ? -1.404 3.996 -19.594 1 57.62 226 SER A CA 1
ATOM 1696 C C . SER A 1 226 ? -0.79 5.387 -19.5 1 57.62 226 SER A C 1
ATOM 1698 O O . SER A 1 226 ? -1.496 6.395 -19.609 1 57.62 226 SER A O 1
ATOM 1700 N N . LEU A 1 227 ? 0.407 5.426 -18.938 1 58.78 227 LEU A N 1
ATOM 1701 C CA . LEU A 1 227 ? 1.091 6.703 -18.766 1 58.78 227 LEU A CA 1
ATOM 1702 C C . LEU A 1 227 ? 1.778 7.133 -20.062 1 58.78 227 LEU A C 1
ATOM 1704 O O . LEU A 1 227 ? 2.188 6.289 -20.859 1 58.78 227 LEU A O 1
ATOM 1708 N N . GLN A 1 228 ? 1.359 8.312 -20.578 1 51.41 228 GLN A N 1
ATOM 1709 C CA . GLN A 1 228 ? 2.096 8.93 -21.688 1 51.41 228 GLN A CA 1
ATOM 1710 C C . GLN A 1 228 ? 3.148 9.906 -21.156 1 51.41 228 GLN A C 1
ATOM 1712 O O . GLN A 1 228 ? 2.951 10.539 -20.125 1 51.41 228 GLN A O 1
ATOM 1717 N N . MET B 1 1 ? 20.016 -24.953 -5.238 1 36.28 1 MET B N 1
ATOM 1718 C CA . MET B 1 1 ? 19.109 -24 -4.586 1 36.28 1 MET B CA 1
ATOM 1719 C C . MET B 1 1 ? 19.391 -22.578 -5.055 1 36.28 1 MET B C 1
ATOM 1721 O O . MET B 1 1 ? 20.531 -22.172 -5.18 1 36.28 1 MET B O 1
ATOM 1725 N N . PRO B 1 2 ? 18.422 -22.031 -5.793 1 46.53 2 PRO B N 1
ATOM 1726 C CA . PRO B 1 2 ? 18.875 -20.734 -6.309 1 46.53 2 PRO B CA 1
ATOM 1727 C C . PRO B 1 2 ? 19.562 -19.891 -5.246 1 46.53 2 PRO B C 1
ATOM 1729 O O . PRO B 1 2 ? 19.219 -19.969 -4.062 1 46.53 2 PRO B O 1
ATOM 1732 N N . GLN B 1 3 ? 20.828 -19.641 -5.395 1 51.38 3 GLN B N 1
ATOM 1733 C CA . GLN B 1 3 ? 21.641 -18.812 -4.504 1 51.38 3 GLN B CA 1
ATOM 1734 C C . GLN B 1 3 ? 20.906 -17.531 -4.133 1 51.38 3 GLN B C 1
ATOM 1736 O O . GLN B 1 3 ? 20.281 -16.906 -4.98 1 51.38 3 GLN B O 1
ATOM 1741 N N . PRO B 1 4 ? 20.688 -17.422 -2.828 1 58.62 4 PRO B N 1
ATOM 1742 C CA . PRO B 1 4 ? 20.109 -16.141 -2.395 1 58.62 4 PRO B CA 1
ATOM 1743 C C . PRO B 1 4 ? 20.766 -14.938 -3.049 1 58.62 4 PRO B C 1
ATOM 1745 O O . PRO B 1 4 ? 21.984 -14.922 -3.248 1 58.62 4 PRO B O 1
ATOM 1748 N N . LYS B 1 5 ? 20.062 -14.164 -3.768 1 64.06 5 LYS B N 1
ATOM 1749 C CA . LYS B 1 5 ? 20.594 -12.969 -4.422 1 64.06 5 LYS B CA 1
ATOM 1750 C C . LYS B 1 5 ? 21.203 -12.008 -3.406 1 64.06 5 LYS B C 1
ATOM 1752 O O . LYS B 1 5 ? 20.797 -11.984 -2.242 1 64.06 5 LYS B O 1
ATOM 1757 N N . ASP B 1 6 ? 22.281 -11.336 -3.826 1 72.06 6 ASP B N 1
ATOM 1758 C CA . ASP B 1 6 ? 22.859 -10.211 -3.102 1 72.06 6 ASP B CA 1
ATOM 1759 C C . ASP B 1 6 ? 21.781 -9.195 -2.711 1 72.06 6 ASP B C 1
ATOM 1761 O O . ASP B 1 6 ? 20.969 -8.805 -3.541 1 72.06 6 ASP B O 1
ATOM 1765 N N . PRO B 1 7 ? 21.688 -8.969 -1.429 1 70.94 7 PRO B N 1
ATOM 1766 C CA . PRO B 1 7 ? 20.641 -8.055 -0.959 1 70.94 7 PRO B CA 1
ATOM 1767 C C . PRO B 1 7 ? 20.656 -6.715 -1.693 1 70.94 7 PRO B C 1
ATOM 1769 O O . PRO B 1 7 ? 19.594 -6.145 -1.959 1 70.94 7 PRO B O 1
ATOM 1772 N N . VAL B 1 8 ? 21.875 -6.227 -1.957 1 69.44 8 VAL B N 1
ATOM 1773 C CA . VAL B 1 8 ? 21.984 -4.957 -2.664 1 69.44 8 VAL B CA 1
ATOM 1774 C C . VAL B 1 8 ? 21.422 -5.098 -4.074 1 69.44 8 VAL B C 1
ATOM 1776 O O . VAL B 1 8 ? 20.656 -4.242 -4.535 1 69.44 8 VAL B O 1
ATOM 1779 N N . ALA B 1 9 ? 21.812 -6.207 -4.688 1 75.56 9 ALA B N 1
ATOM 1780 C CA . ALA B 1 9 ? 21.312 -6.457 -6.035 1 75.56 9 ALA B CA 1
ATOM 1781 C C . ALA B 1 9 ? 19.797 -6.633 -6.035 1 75.56 9 ALA B C 1
ATOM 1783 O O . ALA B 1 9 ? 19.109 -6.156 -6.941 1 75.56 9 ALA B O 1
ATOM 1784 N N . LEU B 1 10 ? 19.344 -7.285 -5.004 1 78.88 10 LEU B N 1
ATOM 1785 C CA . LEU B 1 10 ? 17.906 -7.484 -4.891 1 78.88 10 LEU B CA 1
ATOM 1786 C C . LEU B 1 10 ? 17.188 -6.156 -4.684 1 78.88 10 LEU B C 1
ATOM 1788 O O . LEU B 1 10 ? 16.172 -5.891 -5.332 1 78.88 10 LEU B O 1
ATOM 1792 N N . SER B 1 11 ? 17.766 -5.328 -3.799 1 73.31 11 SER B N 1
ATOM 1793 C CA . SER B 1 11 ? 17.156 -4.027 -3.551 1 73.31 11 SER B CA 1
ATOM 1794 C C . SER B 1 11 ? 17.109 -3.188 -4.824 1 73.31 11 SER B C 1
ATOM 1796 O O . SER B 1 11 ? 16.094 -2.525 -5.098 1 73.31 11 SER B O 1
ATOM 1798 N N . GLU B 1 12 ? 18.141 -3.238 -5.605 1 74.38 12 GLU B N 1
ATOM 1799 C CA . GLU B 1 12 ? 18.203 -2.482 -6.852 1 74.38 12 GLU B CA 1
ATOM 1800 C C . GLU B 1 12 ? 17.203 -3.018 -7.871 1 74.38 12 GLU B C 1
ATOM 1802 O O . GLU B 1 12 ? 16.578 -2.246 -8.594 1 74.38 12 GLU B O 1
ATOM 1807 N N . ALA B 1 13 ? 17.141 -4.34 -7.918 1 77.44 13 ALA B N 1
ATOM 1808 C CA . ALA B 1 13 ? 16.172 -4.953 -8.836 1 77.44 13 ALA B CA 1
ATOM 1809 C C . ALA B 1 13 ? 14.742 -4.562 -8.469 1 77.44 13 ALA B C 1
ATOM 1811 O O . ALA B 1 13 ? 13.93 -4.266 -9.352 1 77.44 13 ALA B O 1
ATOM 1812 N N . ILE B 1 14 ? 14.492 -4.57 -7.219 1 77.56 14 ILE B N 1
ATOM 1813 C CA . ILE B 1 14 ? 13.164 -4.203 -6.738 1 77.56 14 ILE B CA 1
ATOM 1814 C C . ILE B 1 14 ? 12.875 -2.74 -7.082 1 77.56 14 ILE B C 1
ATOM 1816 O O . ILE B 1 14 ? 11.82 -2.422 -7.633 1 77.56 14 ILE B O 1
ATOM 1820 N N . ARG B 1 15 ? 13.883 -1.894 -6.824 1 71 15 ARG B N 1
ATOM 1821 C CA . ARG B 1 15 ? 13.727 -0.481 -7.156 1 71 15 ARG B CA 1
ATOM 1822 C C . ARG B 1 15 ? 13.445 -0.297 -8.641 1 71 15 ARG B C 1
ATOM 1824 O O . ARG B 1 15 ? 12.617 0.532 -9.031 1 71 15 ARG B O 1
ATOM 1831 N N . GLY B 1 16 ? 14.102 -1.082 -9.414 1 72.25 16 GLY B N 1
ATOM 1832 C CA . GLY B 1 16 ? 13.922 -1 -10.852 1 72.25 16 GLY B CA 1
ATOM 1833 C C . GLY B 1 16 ? 12.508 -1.319 -11.297 1 72.25 16 GLY B C 1
ATOM 1834 O O . GLY B 1 16 ? 11.938 -0.611 -12.133 1 72.25 16 GLY B O 1
ATOM 1835 N N . VAL B 1 17 ? 11.945 -2.314 -10.758 1 74.69 17 VAL B N 1
ATOM 1836 C CA . VAL B 1 17 ? 10.594 -2.727 -11.133 1 74.69 17 VAL B CA 1
ATOM 1837 C C . VAL B 1 17 ? 9.586 -1.716 -10.602 1 74.69 17 VAL B C 1
ATOM 1839 O O . VAL B 1 17 ? 8.656 -1.318 -11.312 1 74.69 17 VAL B O 1
ATOM 1842 N N . MET B 1 18 ? 9.836 -1.312 -9.352 1 71.31 18 MET B N 1
ATOM 1843 C CA . MET B 1 18 ? 8.859 -0.428 -8.719 1 71.31 18 MET B CA 1
ATOM 1844 C C . MET B 1 18 ? 8.859 0.947 -9.375 1 71.31 18 MET B C 1
ATOM 1846 O O . MET B 1 18 ? 7.828 1.615 -9.438 1 71.31 18 MET B O 1
ATOM 1850 N N . ARG B 1 19 ? 10.016 1.371 -9.883 1 66.5 19 ARG B N 1
ATOM 1851 C CA . ARG B 1 19 ? 10.094 2.625 -10.625 1 66.5 19 ARG B CA 1
ATOM 1852 C C . ARG B 1 19 ? 9.219 2.582 -11.875 1 66.5 19 ARG B C 1
ATOM 1854 O O . ARG B 1 19 ? 8.734 3.617 -12.336 1 66.5 19 ARG B O 1
ATOM 1861 N N . ARG B 1 20 ? 9.07 1.42 -12.297 1 70.44 20 ARG B N 1
ATOM 1862 C CA . ARG B 1 20 ? 8.297 1.271 -13.531 1 70.44 20 ARG B CA 1
ATOM 1863 C C . ARG B 1 20 ? 6.816 1.065 -13.227 1 70.44 20 ARG B C 1
ATOM 1865 O O . ARG B 1 20 ? 5.98 1.095 -14.133 1 70.44 20 ARG B O 1
ATOM 1872 N N . SER B 1 21 ? 6.656 0.815 -12.031 1 70.62 21 SER B N 1
ATOM 1873 C CA . SER B 1 21 ? 5.262 0.681 -11.625 1 70.62 21 SER B CA 1
ATOM 1874 C C . SER B 1 21 ? 4.625 2.045 -11.375 1 70.62 21 SER B C 1
ATOM 1876 O O . SER B 1 21 ? 5.312 2.998 -11.008 1 70.62 21 SER B O 1
ATOM 1878 N N . ALA B 1 22 ? 3.383 2.336 -11.758 1 71.56 22 ALA B N 1
ATOM 1879 C CA . ALA B 1 22 ? 2.666 3.57 -11.453 1 71.56 22 ALA B CA 1
ATOM 1880 C C . ALA B 1 22 ? 2.168 3.57 -10.008 1 71.56 22 ALA B C 1
ATOM 1882 O O . ALA B 1 22 ? 1.443 2.662 -9.594 1 71.56 22 ALA B O 1
ATOM 1883 N N . GLN B 1 23 ? 2.77 4.477 -9.227 1 74.75 23 GLN B N 1
ATOM 1884 C CA . GLN B 1 23 ? 2.355 4.59 -7.828 1 74.75 23 GLN B CA 1
ATOM 1885 C C . GLN B 1 23 ? 1.627 5.906 -7.574 1 74.75 23 GLN B C 1
ATOM 1887 O O . GLN B 1 23 ? 2.016 6.949 -8.102 1 74.75 23 GLN B O 1
ATOM 1892 N N . PRO B 1 24 ? 0.52 5.785 -6.855 1 76.5 24 PRO B N 1
ATOM 1893 C CA . PRO B 1 24 ? -0.059 7.055 -6.406 1 76.5 24 PRO B CA 1
ATOM 1894 C C . PRO B 1 24 ? 0.866 7.824 -5.465 1 76.5 24 PRO B C 1
ATOM 1896 O O . PRO B 1 24 ? 1.595 7.215 -4.676 1 76.5 24 PRO B O 1
ATOM 1899 N N . ILE B 1 25 ? 0.836 9.117 -5.66 1 83.19 25 ILE B N 1
ATOM 1900 C CA . ILE B 1 25 ? 1.648 9.938 -4.773 1 83.19 25 ILE B CA 1
ATOM 1901 C C . ILE B 1 25 ? 0.747 10.68 -3.785 1 83.19 25 ILE B C 1
ATOM 1903 O O . ILE B 1 25 ? -0.233 11.312 -4.184 1 83.19 25 ILE B O 1
ATOM 1907 N N . ALA B 1 26 ? 1.095 10.539 -2.555 1 92.19 26 ALA B N 1
ATOM 1908 C CA . ALA B 1 26 ? 0.361 11.227 -1.496 1 92.19 26 ALA B CA 1
ATOM 1909 C C . ALA B 1 26 ? 1.313 11.977 -0.563 1 92.19 26 ALA B C 1
ATOM 1911 O O . ALA B 1 26 ? 2.504 11.656 -0.499 1 92.19 26 ALA B O 1
ATOM 1912 N N . VAL B 1 27 ? 0.794 13.016 0.047 1 95.5 27 VAL B N 1
ATOM 1913 C CA . VAL B 1 27 ? 1.524 13.75 1.074 1 95.5 27 VAL B CA 1
ATOM 1914 C C . VAL B 1 27 ? 0.782 13.656 2.404 1 95.5 27 VAL B C 1
ATOM 1916 O O . VAL B 1 27 ? -0.426 13.898 2.469 1 95.5 27 VAL B O 1
ATOM 1919 N N . VAL B 1 28 ? 1.509 13.227 3.398 1 97.94 28 VAL B N 1
ATOM 1920 C CA . VAL B 1 28 ? 0.948 13.242 4.746 1 97.94 28 VAL B CA 1
ATOM 1921 C C . VAL B 1 28 ? 1.34 14.531 5.457 1 97.94 28 VAL B C 1
ATOM 1923 O O . VAL B 1 28 ? 2.482 14.984 5.355 1 97.94 28 VAL B O 1
ATOM 1926 N N . SER B 1 29 ? 0.405 15.195 6.062 1 97.56 29 SER B N 1
ATOM 1927 C CA . SER B 1 29 ? 0.639 16.391 6.863 1 97.56 29 SER B CA 1
ATOM 1928 C C . SER B 1 29 ? 0.176 16.188 8.305 1 97.56 29 SER B C 1
ATOM 1930 O O . SER B 1 29 ? -0.92 15.68 8.547 1 97.56 29 SER B O 1
ATOM 1932 N N . ALA B 1 30 ? 0.95 16.531 9.25 1 96.12 30 ALA B N 1
ATOM 1933 C CA . ALA B 1 30 ? 0.656 16.422 10.672 1 96.12 30 ALA B CA 1
ATOM 1934 C C . ALA B 1 30 ? 1.297 17.578 11.445 1 96.12 30 ALA B C 1
ATOM 1936 O O . ALA B 1 30 ? 2.252 18.203 10.977 1 96.12 30 ALA B O 1
ATOM 1937 N N . PHE B 1 31 ? 0.687 17.906 12.633 1 93.44 31 PHE B N 1
ATOM 1938 C CA . PHE B 1 31 ? 1.3 18.906 13.508 1 93.44 31 PHE B CA 1
ATOM 1939 C C . PHE B 1 31 ? 2.545 18.328 14.18 1 93.44 31 PHE B C 1
ATOM 1941 O O . PHE B 1 31 ? 2.533 17.203 14.664 1 93.44 31 PHE B O 1
ATOM 1948 N N . MET B 1 32 ? 3.561 19.141 14.148 1 91.5 32 MET B N 1
ATOM 1949 C CA . MET B 1 32 ? 4.742 18.766 14.922 1 91.5 32 MET B CA 1
ATOM 1950 C C . MET B 1 32 ? 4.48 18.922 16.422 1 91.5 32 MET B C 1
ATOM 1952 O O . MET B 1 32 ? 3.711 19.797 16.828 1 91.5 32 MET B O 1
ATOM 1956 N N . PRO B 1 33 ? 5.141 18 17.141 1 84.56 33 PRO B N 1
ATOM 1957 C CA . PRO B 1 33 ? 5.043 18.219 18.594 1 84.56 33 PRO B CA 1
ATOM 1958 C C . PRO B 1 33 ? 5.609 19.578 19.016 1 84.56 33 PRO B C 1
ATOM 1960 O O . PRO B 1 33 ? 6.59 20.047 18.438 1 84.56 33 PRO B O 1
ATOM 1963 N N . PRO B 1 34 ? 4.863 20.203 19.922 1 78 34 PRO B N 1
ATOM 1964 C CA . PRO B 1 34 ? 5.371 21.516 20.375 1 78 34 PRO B CA 1
ATOM 1965 C C . PRO B 1 34 ? 6.758 21.406 21 1 78 34 PRO B C 1
ATOM 1967 O O . PRO B 1 34 ? 7.07 20.422 21.672 1 78 34 PRO B O 1
ATOM 1970 N N . ASP B 1 35 ? 7.695 22.203 20.516 1 69.56 35 ASP B N 1
ATOM 1971 C CA . ASP B 1 35 ? 9.023 22.266 21.109 1 69.56 35 ASP B CA 1
ATOM 1972 C C . ASP B 1 35 ? 8.953 22.656 22.578 1 69.56 35 ASP B C 1
ATOM 1974 O O . ASP B 1 35 ? 9.781 22.219 23.391 1 69.56 35 ASP B O 1
ATOM 1978 N N . ALA B 1 36 ? 8.133 23.594 22.953 1 67.69 36 ALA B N 1
ATOM 1979 C CA . ALA B 1 36 ? 7.93 24.047 24.328 1 67.69 36 ALA B CA 1
ATOM 1980 C C . ALA B 1 36 ? 6.445 24.062 24.688 1 67.69 36 ALA B C 1
ATOM 1982 O O . ALA B 1 36 ? 5.59 24.25 23.828 1 67.69 36 ALA B O 1
ATOM 1983 N N . PRO B 1 37 ? 6.113 23.547 25.906 1 61.91 37 PRO B N 1
ATOM 1984 C CA . PRO B 1 37 ? 4.715 23.5 26.344 1 61.91 37 PRO B CA 1
ATOM 1985 C C . PRO B 1 37 ? 3.947 24.781 26.016 1 61.91 37 PRO B C 1
ATOM 1987 O O . PRO B 1 37 ? 2.746 24.734 25.734 1 61.91 37 PRO B O 1
ATOM 1990 N N . ASP B 1 38 ? 4.652 25.906 26.047 1 62.5 38 ASP B N 1
ATOM 1991 C CA . ASP B 1 38 ? 3.971 27.188 25.906 1 62.5 38 ASP B CA 1
ATOM 1992 C C . ASP B 1 38 ? 3.992 27.672 24.453 1 62.5 38 ASP B C 1
ATOM 1994 O O . ASP B 1 38 ? 3.602 28.812 24.172 1 62.5 38 ASP B O 1
ATOM 1998 N N . SER B 1 39 ? 4.465 26.859 23.625 1 65.88 39 SER B N 1
ATOM 1999 C CA . SER B 1 39 ? 4.551 27.312 22.234 1 65.88 39 SER B CA 1
ATOM 2000 C C . SER B 1 39 ? 3.201 27.203 21.531 1 65.88 39 SER B C 1
ATOM 2002 O O . SER B 1 39 ? 2.529 26.172 21.625 1 65.88 39 SER B O 1
ATOM 2004 N N . SER B 1 40 ? 2.633 28.359 21.125 1 64.62 40 SER B N 1
ATOM 2005 C CA . SER B 1 40 ? 1.389 28.438 20.375 1 64.62 40 SER B CA 1
ATOM 2006 C C . SER B 1 40 ? 1.607 28.062 18.906 1 64.62 40 SER B C 1
ATOM 2008 O O . SER B 1 40 ? 0.658 28.031 18.125 1 64.62 40 SER B O 1
ATOM 2010 N N . SER B 1 41 ? 2.844 27.797 18.656 1 69 41 SER B N 1
ATOM 2011 C CA . SER B 1 41 ? 3.137 27.562 17.234 1 69 41 SER B CA 1
ATOM 2012 C C . SER B 1 41 ? 2.66 26.188 16.797 1 69 41 SER B C 1
ATOM 2014 O O . SER B 1 41 ? 2.848 25.203 17.5 1 69 41 SER B O 1
ATOM 2016 N N . ARG B 1 42 ? 1.821 26.297 15.805 1 83.44 42 ARG B N 1
ATOM 2017 C CA . ARG B 1 42 ? 1.39 25.062 15.164 1 83.44 42 ARG B CA 1
ATOM 2018 C C . ARG B 1 42 ? 2.141 24.828 13.852 1 83.44 42 ARG B C 1
ATOM 2020 O O . ARG B 1 42 ? 1.823 25.453 12.836 1 83.44 42 ARG B O 1
ATOM 2027 N N . LEU B 1 43 ? 3.246 24.078 13.945 1 91.44 43 LEU B N 1
ATOM 2028 C CA . LEU B 1 43 ? 4.039 23.75 12.758 1 91.44 43 LEU B CA 1
ATOM 2029 C C . LEU B 1 43 ? 3.48 22.531 12.055 1 91.44 43 LEU B C 1
ATOM 2031 O O . LEU B 1 43 ? 3.234 21.5 12.688 1 91.44 43 LEU B O 1
ATOM 2035 N N . ILE B 1 44 ? 3.176 22.719 10.805 1 94.06 44 ILE B N 1
ATOM 2036 C CA . ILE B 1 44 ? 2.689 21.609 9.984 1 94.06 44 ILE B CA 1
ATOM 2037 C C . ILE B 1 44 ? 3.857 20.969 9.242 1 94.06 44 ILE B C 1
ATOM 2039 O O . ILE B 1 44 ? 4.551 21.641 8.469 1 94.06 44 ILE B O 1
ATOM 2043 N N . HIS B 1 45 ? 4.109 19.75 9.523 1 95.75 45 HIS B N 1
ATOM 2044 C CA . HIS B 1 45 ? 5.117 18.969 8.812 1 95.75 45 HIS B CA 1
ATOM 2045 C C . HIS B 1 45 ? 4.477 18.094 7.746 1 95.75 45 HIS B C 1
ATOM 2047 O O . HIS B 1 45 ? 3.393 17.547 7.957 1 95.75 45 HIS B O 1
ATOM 2053 N N . CYS B 1 46 ? 5.168 18 6.57 1 96.94 46 CYS B N 1
ATOM 2054 C CA . CYS B 1 46 ? 4.672 17.188 5.465 1 96.94 46 CYS B CA 1
ATOM 2055 C C . CYS B 1 46 ? 5.746 16.219 4.977 1 96.94 46 CYS B C 1
ATOM 2057 O O . CYS B 1 46 ? 6.941 16.5 5.098 1 96.94 46 CYS B O 1
ATOM 2059 N N . THR B 1 47 ? 5.344 15.133 4.52 1 95.94 47 THR B N 1
ATOM 2060 C CA . THR B 1 47 ? 6.203 14.117 3.916 1 95.94 47 THR B CA 1
ATOM 2061 C C . THR B 1 47 ? 5.508 13.453 2.73 1 95.94 47 THR B C 1
ATOM 2063 O O . THR B 1 47 ? 4.336 13.086 2.82 1 95.94 47 THR B O 1
ATOM 2066 N N . THR B 1 48 ? 6.211 13.383 1.631 1 93.75 48 THR B N 1
ATOM 2067 C CA . THR B 1 48 ? 5.699 12.648 0.482 1 93.75 48 THR B CA 1
ATOM 2068 C C . THR B 1 48 ? 5.793 11.141 0.723 1 93.75 48 THR B C 1
ATOM 2070 O O . THR B 1 48 ? 6.824 10.641 1.173 1 93.75 48 THR B O 1
ATOM 2073 N N . LEU B 1 49 ? 4.656 10.484 0.495 1 91.44 49 LEU B N 1
ATOM 2074 C CA . LEU B 1 49 ? 4.559 9.039 0.652 1 91.44 49 LEU B CA 1
ATOM 2075 C C . LEU B 1 49 ? 4.551 8.344 -0.705 1 91.44 49 LEU B C 1
ATOM 2077 O O . LEU B 1 49 ? 3.771 8.711 -1.589 1 91.44 49 LEU B O 1
ATOM 2081 N N . SER B 1 50 ? 5.379 7.285 -0.894 1 81.44 50 SER B N 1
ATOM 2082 C CA . SER B 1 50 ? 5.344 6.465 -2.104 1 81.44 50 SER B CA 1
ATOM 2083 C C . SER B 1 50 ? 4.793 5.074 -1.814 1 81.44 50 SER B C 1
ATOM 2085 O O . SER B 1 50 ? 4.742 4.223 -2.705 1 81.44 50 SER B O 1
ATOM 2087 N N . SER B 1 51 ? 4.438 4.816 -0.644 1 88.94 51 SER B N 1
ATOM 2088 C CA . SER B 1 51 ? 3.965 3.502 -0.218 1 88.94 51 SER B CA 1
ATOM 2089 C C . SER B 1 51 ? 2.5 3.551 0.201 1 88.94 51 SER B C 1
ATOM 2091 O O . SER B 1 51 ? 1.997 2.617 0.832 1 88.94 51 SER B O 1
ATOM 2093 N N . PHE B 1 52 ? 1.814 4.547 -0.05 1 90.38 52 PHE B N 1
ATOM 2094 C CA . PHE B 1 52 ? 0.445 4.766 0.402 1 90.38 52 PHE B CA 1
ATOM 2095 C C . PHE B 1 52 ? -0.517 3.826 -0.311 1 90.38 52 PHE B C 1
ATOM 2097 O O . PHE B 1 52 ? -0.44 3.656 -1.529 1 90.38 52 PHE B O 1
ATOM 2104 N N . THR B 1 53 ? -1.478 3.211 0.459 1 89.81 53 THR B N 1
ATOM 2105 C CA . THR B 1 53 ? -2.523 2.398 -0.151 1 89.81 53 THR B CA 1
ATOM 2106 C C . THR B 1 53 ? -3.713 2.248 0.794 1 89.81 53 THR B C 1
ATOM 2108 O O . THR B 1 53 ? -3.562 2.373 2.012 1 89.81 53 THR B O 1
ATOM 2111 N N . THR B 1 54 ? -4.918 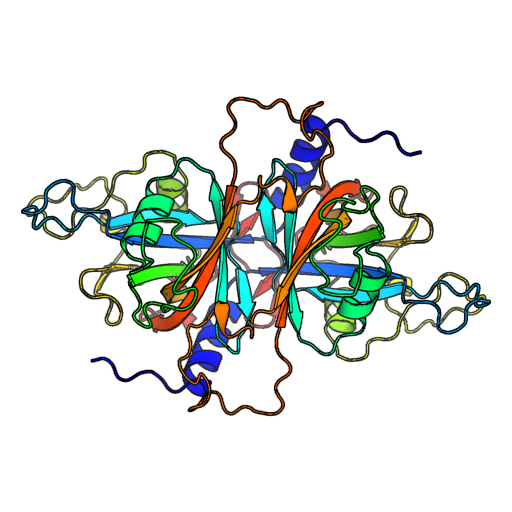2.078 0.237 1 88 54 THR B N 1
ATOM 2112 C CA . THR B 1 54 ? -6.082 1.701 1.029 1 88 54 THR B CA 1
ATOM 2113 C C . THR B 1 54 ? -6.098 0.197 1.287 1 88 54 THR B C 1
ATOM 2115 O O . THR B 1 54 ? -5.918 -0.599 0.363 1 88 54 THR B O 1
ATOM 2118 N N . VAL B 1 55 ? -6.336 -0.211 2.512 1 91.06 55 VAL B N 1
ATOM 2119 C CA . VAL B 1 55 ? -6.188 -1.629 2.822 1 91.06 55 VAL B CA 1
ATOM 2120 C C . VAL B 1 55 ? -7.535 -2.205 3.26 1 91.06 55 VAL B C 1
ATOM 2122 O O . VAL B 1 55 ? -7.711 -3.424 3.293 1 91.06 55 VAL B O 1
ATOM 2125 N N . SER B 1 56 ? -8.398 -1.369 3.623 1 86.31 56 SER B N 1
ATOM 2126 C CA . SER B 1 56 ? -9.734 -1.806 4.023 1 86.31 56 SER B CA 1
ATOM 2127 C C . SER B 1 56 ? -10.766 -0.7 3.818 1 86.31 56 SER B C 1
ATOM 2129 O O . SER B 1 56 ? -10.469 0.478 4.031 1 86.31 56 SER B O 1
ATOM 2131 N N . LEU B 1 57 ? -11.922 -1.014 3.385 1 78.31 57 LEU B N 1
ATOM 2132 C CA . LEU B 1 57 ? -12.992 -0.035 3.242 1 78.31 57 LEU B CA 1
ATOM 2133 C C . LEU B 1 57 ? -13.93 -0.083 4.441 1 78.31 57 LEU B C 1
ATOM 2135 O O . LEU B 1 57 ? -14.617 0.897 4.738 1 78.31 57 LEU B O 1
ATOM 2139 N N . ALA B 1 58 ? -13.914 -1.294 5.07 1 75.19 58 ALA B N 1
ATOM 2140 C CA . ALA B 1 58 ? -14.727 -1.474 6.27 1 75.19 58 ALA B CA 1
ATOM 2141 C C . ALA B 1 58 ? -14.008 -2.336 7.301 1 75.19 58 ALA B C 1
ATOM 2143 O O . ALA B 1 58 ? -13.977 -3.562 7.18 1 75.19 58 ALA B O 1
ATOM 2144 N N . PRO B 1 59 ? -13.516 -1.711 8.352 1 82.12 59 PRO B N 1
ATOM 2145 C CA . PRO B 1 59 ? -13.367 -0.268 8.555 1 82.12 59 PRO B CA 1
ATOM 2146 C C . PRO B 1 59 ? -12.445 0.378 7.52 1 82.12 59 PRO B C 1
ATOM 2148 O O . PRO B 1 59 ? -11.617 -0.303 6.914 1 82.12 59 PRO B O 1
ATOM 2151 N N . PRO B 1 60 ? -12.656 1.694 7.277 1 86.31 60 PRO B N 1
ATOM 2152 C CA . PRO B 1 60 ? -11.797 2.365 6.297 1 86.31 60 PRO B CA 1
ATOM 2153 C C . PRO B 1 60 ? -10.383 2.607 6.82 1 86.31 60 PRO B C 1
ATOM 2155 O O . PRO B 1 60 ? -10.18 3.449 7.699 1 86.31 60 PRO B O 1
ATOM 2158 N N . LEU B 1 61 ? -9.5 1.857 6.324 1 89.19 61 LEU B N 1
ATOM 2159 C CA . LEU B 1 61 ? -8.109 1.912 6.773 1 89.19 61 LEU B CA 1
ATOM 2160 C C . LEU B 1 61 ? -7.168 2.143 5.598 1 89.19 61 LEU B C 1
ATOM 2162 O O . LEU B 1 61 ? -7.383 1.604 4.508 1 89.19 61 LEU B O 1
ATOM 2166 N N . VAL B 1 62 ? -6.152 2.922 5.863 1 93.25 62 VAL B N 1
ATOM 2167 C CA . VAL B 1 62 ? -5.051 3.1 4.922 1 93.25 62 VAL B CA 1
ATOM 2168 C C . VAL B 1 62 ? -3.736 2.684 5.574 1 93.25 62 VAL B C 1
ATOM 2170 O O . VAL B 1 62 ? -3.637 2.631 6.805 1 93.25 62 VAL B O 1
ATOM 2173 N N . ALA B 1 63 ? -2.775 2.348 4.73 1 93.62 63 ALA B N 1
ATOM 2174 C CA . ALA B 1 63 ? -1.442 1.953 5.18 1 93.62 63 ALA B CA 1
ATOM 2175 C C . ALA B 1 63 ? -0.361 2.74 4.445 1 93.62 63 ALA B C 1
ATOM 2177 O O . ALA B 1 63 ? -0.534 3.107 3.279 1 93.62 63 ALA B O 1
ATOM 2178 N N . PHE B 1 64 ? 0.726 2.988 5.109 1 95.12 64 PHE B N 1
ATOM 2179 C CA . PHE B 1 64 ? 1.935 3.568 4.539 1 95.12 64 PHE B CA 1
ATOM 2180 C C . PHE B 1 64 ? 3.141 3.295 5.426 1 95.12 64 PHE B C 1
ATOM 2182 O O . PHE B 1 64 ? 2.99 3.01 6.617 1 95.12 64 PHE B O 1
ATOM 2189 N N . SER B 1 65 ? 4.293 3.359 4.84 1 94.38 65 SER B N 1
ATOM 2190 C CA . SER B 1 65 ? 5.516 3.141 5.605 1 94.38 65 SER B CA 1
ATOM 2191 C C . SER B 1 65 ? 6.418 4.367 5.566 1 94.38 65 SER B C 1
ATOM 2193 O O . SER B 1 65 ? 6.383 5.141 4.605 1 94.38 65 SER B O 1
ATOM 2195 N N . ILE B 1 66 ? 7.117 4.578 6.617 1 93.12 66 ILE B N 1
ATOM 2196 C CA . ILE B 1 66 ? 8.055 5.688 6.746 1 93.12 66 ILE B CA 1
ATOM 2197 C C . ILE B 1 66 ? 9.398 5.172 7.262 1 93.12 66 ILE B C 1
ATOM 2199 O O . ILE B 1 66 ? 9.445 4.395 8.219 1 93.12 66 ILE B O 1
ATOM 2203 N N . ARG B 1 67 ? 10.398 5.574 6.566 1 89.5 67 ARG B N 1
ATOM 2204 C CA . ARG B 1 67 ? 11.742 5.242 7.027 1 89.5 67 ARG B CA 1
ATOM 2205 C C . ARG B 1 67 ? 12.086 6.004 8.305 1 89.5 67 ARG B C 1
ATOM 2207 O O . ARG B 1 67 ? 11.75 7.184 8.438 1 89.5 67 ARG B O 1
ATOM 2214 N N . LEU B 1 68 ? 12.766 5.363 9.234 1 87.69 68 LEU B N 1
ATOM 2215 C CA . LEU B 1 68 ? 13.195 5.992 10.477 1 87.69 68 LEU B CA 1
ATOM 2216 C C . LEU B 1 68 ? 14.695 6.289 10.445 1 87.69 68 LEU B C 1
ATOM 2218 O O . LEU B 1 68 ? 15.453 5.598 9.766 1 87.69 68 LEU B O 1
ATOM 2222 N N . PRO B 1 69 ? 15.172 7.254 11.305 1 88.5 69 PRO B N 1
ATOM 2223 C CA . PRO B 1 69 ? 14.352 8.195 12.07 1 88.5 69 PRO B CA 1
ATOM 2224 C C . PRO B 1 69 ? 13.57 9.156 11.18 1 88.5 69 PRO B C 1
ATOM 2226 O O . PRO B 1 69 ? 13.969 9.414 10.047 1 88.5 69 PRO B O 1
ATOM 2229 N N . SER B 1 70 ? 12.414 9.641 11.625 1 91.75 70 SER B N 1
ATOM 2230 C CA . SER B 1 70 ? 11.547 10.516 10.844 1 91.75 70 SER B CA 1
ATOM 2231 C C . SER B 1 70 ? 10.773 11.469 11.742 1 91.75 70 SER B C 1
ATOM 2233 O O . SER B 1 70 ? 10.109 11.039 12.688 1 91.75 70 SER B O 1
ATOM 2235 N N . ARG B 1 71 ? 10.836 12.773 11.469 1 92.44 71 ARG B N 1
ATOM 2236 C CA . ARG B 1 71 ? 10.023 13.766 12.164 1 92.44 71 ARG B CA 1
ATOM 2237 C C . ARG B 1 71 ? 8.531 13.484 11.977 1 92.44 71 ARG B C 1
ATOM 2239 O O . ARG B 1 71 ? 7.73 13.719 12.883 1 92.44 71 ARG B O 1
ATOM 2246 N N . MET B 1 72 ? 8.195 13.008 10.836 1 95.19 72 MET B N 1
ATOM 2247 C CA . MET B 1 72 ? 6.797 12.695 10.57 1 95.19 72 MET B CA 1
ATOM 2248 C C . MET B 1 72 ? 6.316 11.547 11.453 1 95.19 72 MET B C 1
ATOM 2250 O O . MET B 1 72 ? 5.227 11.609 12.023 1 95.19 72 MET B O 1
ATOM 2254 N N . ALA B 1 73 ? 7.148 10.516 11.531 1 92.06 73 ALA B N 1
ATOM 2255 C CA . ALA B 1 73 ? 6.781 9.414 12.422 1 92.06 73 ALA B CA 1
ATOM 2256 C C . ALA B 1 73 ? 6.543 9.914 13.844 1 92.06 73 ALA B C 1
ATOM 2258 O O . ALA B 1 73 ? 5.555 9.539 14.477 1 92.06 73 ALA B O 1
ATOM 2259 N N . ASP B 1 74 ? 7.398 10.781 14.273 1 90.38 74 ASP B N 1
ATOM 2260 C CA . ASP B 1 74 ? 7.266 11.359 15.609 1 90.38 74 ASP B CA 1
ATOM 2261 C C . ASP B 1 74 ? 5.98 12.172 15.727 1 90.38 74 ASP B C 1
ATOM 2263 O O . ASP B 1 74 ? 5.281 12.094 16.75 1 90.38 74 ASP B O 1
ATOM 2267 N N . ALA B 1 75 ? 5.711 12.938 14.742 1 92.75 75 ALA B N 1
ATOM 2268 C CA . ALA B 1 75 ? 4.508 13.766 14.734 1 92.75 75 ALA B CA 1
ATOM 2269 C C . ALA B 1 75 ? 3.248 12.906 14.797 1 92.75 75 ALA B C 1
ATOM 2271 O O . ALA B 1 75 ? 2.322 13.203 15.555 1 92.75 75 ALA B O 1
ATOM 2272 N N . LEU B 1 76 ? 3.193 11.867 13.984 1 92.69 76 LEU B N 1
ATOM 2273 C CA . LEU B 1 76 ? 2.043 10.977 13.969 1 92.69 76 LEU B CA 1
ATOM 2274 C C . LEU B 1 76 ? 1.835 10.344 15.344 1 92.69 76 LEU B C 1
ATOM 2276 O O . LEU B 1 76 ? 0.708 10.289 15.844 1 92.69 76 LEU B O 1
ATOM 2280 N N . ARG B 1 77 ? 2.91 9.922 15.93 1 88.06 77 ARG B N 1
ATOM 2281 C CA . ARG B 1 77 ? 2.852 9.289 17.25 1 88.06 77 ARG B CA 1
ATOM 2282 C C . ARG B 1 77 ? 2.377 10.273 18.312 1 88.06 77 ARG B C 1
ATOM 2284 O O . ARG B 1 77 ? 1.562 9.922 19.172 1 88.06 77 ARG B O 1
ATOM 2291 N N . ALA B 1 78 ? 2.889 11.445 18.234 1 86.25 78 ALA B N 1
ATOM 2292 C CA . ALA B 1 78 ? 2.531 12.469 19.219 1 86.25 78 ALA B CA 1
ATOM 2293 C C . ALA B 1 78 ? 1.049 12.82 19.125 1 86.25 78 ALA B C 1
ATOM 2295 O O . ALA B 1 78 ? 0.412 13.125 20.125 1 86.25 78 ALA B O 1
ATOM 2296 N N . GLY B 1 79 ? 0.587 12.828 17.875 1 86.5 79 GLY B N 1
ATOM 2297 C CA . GLY B 1 79 ? -0.818 13.148 17.688 1 86.5 79 GLY B CA 1
ATOM 2298 C C . GLY B 1 79 ? -1.75 12.031 18.125 1 86.5 79 GLY B C 1
ATOM 2299 O O . GLY B 1 79 ? -2.934 12.266 18.375 1 86.5 79 GLY B O 1
ATOM 2300 N N . ALA B 1 80 ? -1.067 10.859 18.031 1 80.75 80 ALA B N 1
ATOM 2301 C CA . ALA B 1 80 ? -1.879 9.703 18.391 1 80.75 80 ALA B CA 1
ATOM 2302 C C . ALA B 1 80 ? -2.021 9.578 19.906 1 80.75 80 ALA B C 1
ATOM 2304 O O . ALA B 1 80 ? -1.104 9.93 20.656 1 80.75 80 ALA B O 1
ATOM 2305 N N . SER B 1 81 ? -2.979 9.977 20.641 1 60.06 81 SER B N 1
ATOM 2306 C CA . SER B 1 81 ? -3.184 9.781 22.078 1 60.06 81 SER B CA 1
ATOM 2307 C C . SER B 1 81 ? -2.785 8.375 22.5 1 60.06 81 SER B C 1
ATOM 2309 O O . SER B 1 81 ? -3.549 7.691 23.188 1 60.06 81 SER B O 1
ATOM 2311 N N . ILE B 1 82 ? -1.629 7.734 21.938 1 47.38 82 ILE B N 1
ATOM 2312 C CA . ILE B 1 82 ? -1.253 6.375 22.312 1 47.38 82 ILE B CA 1
ATOM 2313 C C . ILE B 1 82 ? -0.462 6.395 23.625 1 47.38 82 ILE B C 1
ATOM 2315 O O . ILE B 1 82 ? 0.476 7.18 23.766 1 47.38 82 ILE B O 1
ATOM 2319 N N . PRO B 1 83 ? -0.671 5.883 24.812 1 42.5 83 PRO B N 1
ATOM 2320 C CA . PRO B 1 83 ? 0.185 5.797 26 1 42.5 83 PRO B CA 1
ATOM 2321 C C . PRO B 1 83 ? 1.6 5.324 25.672 1 42.5 83 PRO B C 1
ATOM 2323 O O . PRO B 1 83 ? 1.793 4.547 24.734 1 42.5 83 PRO B O 1
ATOM 2326 N N . SER B 1 84 ? 2.76 6.18 25.984 1 34.91 84 SER B N 1
ATOM 2327 C CA . SER B 1 84 ? 4.172 5.844 25.828 1 34.91 84 SER B CA 1
ATOM 2328 C C . SER B 1 84 ? 4.457 4.426 26.328 1 34.91 84 SER B C 1
ATOM 2330 O O . SER B 1 84 ? 5.469 3.828 25.953 1 34.91 84 SER B O 1
ATOM 2332 N N . SER B 1 85 ? 4.656 4.297 27.875 1 33.38 85 SER B N 1
ATOM 2333 C CA . SER B 1 85 ? 5.258 3.189 28.609 1 33.38 85 SER B CA 1
ATOM 2334 C C . SER B 1 85 ? 4.676 1.851 28.172 1 33.38 85 SER B C 1
ATOM 2336 O O . SER B 1 85 ? 3.467 1.736 27.938 1 33.38 85 SER B O 1
ATOM 2338 N N . PRO B 1 86 ? 5.707 0.909 27.828 1 32.72 86 PRO B N 1
ATOM 2339 C CA . PRO B 1 86 ? 5.438 -0.511 27.594 1 32.72 86 PRO B CA 1
ATOM 2340 C C . PRO B 1 86 ? 4.492 -1.113 28.625 1 32.72 86 PRO B C 1
ATOM 2342 O O . PRO B 1 86 ? 4.305 -2.332 28.672 1 32.72 86 PRO B O 1
ATOM 2345 N N . ASP B 1 87 ? 4.496 -0.516 29.922 1 31.59 87 ASP B N 1
ATOM 2346 C CA . ASP B 1 87 ? 3.668 -1.31 30.828 1 31.59 87 ASP B CA 1
ATOM 2347 C C . ASP B 1 87 ? 2.377 -1.753 30.141 1 31.59 87 ASP B C 1
ATOM 2349 O O . ASP B 1 87 ? 1.574 -0.919 29.719 1 31.59 87 ASP B O 1
ATOM 2353 N N . LEU B 1 88 ? 2.508 -2.979 29.516 1 31.66 88 LEU B N 1
ATOM 2354 C CA . LEU B 1 88 ? 1.611 -3.969 28.922 1 31.66 88 LEU B CA 1
ATOM 2355 C C . LEU B 1 88 ? 0.238 -3.922 29.594 1 31.66 88 LEU B C 1
ATOM 2357 O O . LEU B 1 88 ? -0.615 -4.77 29.328 1 31.66 88 LEU B O 1
ATOM 2361 N N . GLN B 1 89 ? 0.188 -3.645 30.938 1 32.03 89 GLN B N 1
ATOM 2362 C CA . GLN B 1 89 ? -0.974 -4.176 31.641 1 32.03 89 GLN B CA 1
ATOM 2363 C C . GLN B 1 89 ? -2.273 -3.691 31 1 32.03 89 GLN B C 1
ATOM 2365 O O . GLN B 1 89 ? -3.256 -4.434 30.938 1 32.03 89 GLN B O 1
ATOM 2370 N N . SER B 1 90 ? -2.861 -2.434 31.438 1 32.25 90 SER B N 1
ATOM 2371 C CA . SER B 1 90 ? -4.18 -2.428 30.812 1 32.25 90 SER B CA 1
ATOM 2372 C C . SER B 1 90 ? -4.074 -2.309 29.297 1 32.25 90 SER B C 1
ATOM 2374 O O . SER B 1 90 ? -3.59 -1.299 28.781 1 32.25 90 SER B O 1
ATOM 2376 N N . ALA B 1 91 ? -3.664 -3.295 28.562 1 33.69 91 ALA B N 1
ATOM 2377 C CA . ALA B 1 91 ? -3.705 -3.76 27.172 1 33.69 91 ALA B CA 1
ATOM 2378 C C . ALA B 1 91 ? -4.676 -2.928 26.344 1 33.69 91 ALA B C 1
ATOM 2380 O O . ALA B 1 91 ? -4.836 -3.16 25.141 1 33.69 91 ALA B O 1
ATOM 2381 N N . SER B 1 92 ? -5.566 -2.385 26.875 1 31.52 92 SER B N 1
ATOM 2382 C CA . SER B 1 92 ? -6.773 -2.074 26.109 1 31.52 92 SER B CA 1
ATOM 2383 C C . SER B 1 92 ? -6.613 -0.779 25.328 1 31.52 92 SER B C 1
ATOM 2385 O O . SER B 1 92 ? -7.461 -0.445 24.5 1 31.52 92 SER B O 1
ATOM 2387 N N . ARG B 1 93 ? -6.129 0.347 26.062 1 33.25 93 ARG B N 1
ATOM 2388 C CA . ARG B 1 93 ? -6.84 1.575 25.719 1 33.25 93 ARG B CA 1
ATOM 2389 C C . ARG B 1 93 ? -6.551 2 24.297 1 33.25 93 ARG B C 1
ATOM 2391 O O . ARG B 1 93 ? -5.434 1.831 23.797 1 33.25 93 ARG B O 1
ATOM 2398 N N . PRO B 1 94 ? -7.492 2.844 23.766 1 36.34 94 PRO B N 1
ATOM 2399 C CA . PRO B 1 94 ? -8.109 3.318 22.516 1 36.34 94 PRO B CA 1
ATOM 2400 C C . PRO B 1 94 ? -7.164 4.168 21.672 1 36.34 94 PRO B C 1
ATOM 2402 O O . PRO B 1 94 ? -6.156 4.664 22.172 1 36.34 94 PRO B O 1
ATOM 2405 N N . SER B 1 95 ? -7.281 4.129 20.25 1 43.88 95 SER B N 1
ATOM 2406 C CA . SER B 1 95 ? -7.676 4.738 18.984 1 43.88 95 SER B CA 1
ATOM 2407 C C . SER B 1 95 ? -8.188 6.16 19.188 1 43.88 95 SER B C 1
ATOM 2409 O O . SER B 1 95 ? -9.219 6.367 19.828 1 43.88 95 SER B O 1
ATOM 2411 N N . SER B 1 96 ? -7.43 7.09 19.391 1 51.91 96 SER B N 1
ATOM 2412 C CA . SER B 1 96 ? -8.094 8.383 19.219 1 51.91 96 SER B CA 1
ATOM 2413 C C . SER B 1 96 ? -8.953 8.398 17.969 1 51.91 96 SER B C 1
ATOM 2415 O O . SER B 1 96 ? -8.5 7.98 16.891 1 51.91 96 SER B O 1
ATOM 2417 N N . LYS B 1 97 ? -10.242 8.328 18.156 1 65.38 97 LYS B N 1
ATOM 2418 C CA . LYS B 1 97 ? -11.305 8.289 17.156 1 65.38 97 LYS B CA 1
ATOM 2419 C C . LYS B 1 97 ? -11.43 9.633 16.438 1 65.38 97 LYS B C 1
ATOM 2421 O O . LYS B 1 97 ? -12.297 9.797 15.578 1 65.38 97 LYS B O 1
ATOM 2426 N N . THR B 1 98 ? -10.344 10.531 16.859 1 80.56 98 THR B N 1
ATOM 2427 C CA . THR B 1 98 ? -10.445 11.82 16.188 1 80.56 98 THR B CA 1
ATOM 2428 C C . THR B 1 98 ? -9.312 11.984 15.172 1 80.56 98 THR B C 1
ATOM 2430 O O . THR B 1 98 ? -8.164 11.648 15.453 1 80.56 98 THR B O 1
ATOM 2433 N N . PRO B 1 99 ? -9.641 12.43 14.094 1 90.31 99 PRO B N 1
ATOM 2434 C CA . PRO B 1 99 ? -8.586 12.648 13.102 1 90.31 99 PRO B CA 1
ATOM 2435 C C . PRO B 1 99 ? -7.555 13.68 13.555 1 90.31 99 PRO B C 1
ATOM 2437 O O . PRO B 1 99 ? -7.922 14.727 14.102 1 90.31 99 PRO B O 1
ATOM 2440 N N . HIS B 1 100 ? -6.227 13.359 13.391 1 92.19 100 HIS B N 1
ATOM 2441 C CA . HIS B 1 100 ? -5.184 14.273 13.844 1 92.19 100 HIS B CA 1
ATOM 2442 C C . HIS B 1 100 ? -4.16 14.523 12.742 1 92.19 100 HIS B C 1
ATOM 2444 O O . HIS B 1 100 ? -3.213 15.289 12.938 1 92.19 100 HIS B O 1
ATOM 2450 N N . PHE B 1 101 ? -4.297 13.93 11.641 1 95.94 101 PHE B N 1
ATOM 2451 C CA . PHE B 1 101 ? -3.453 14.234 10.492 1 95.94 101 PHE B CA 1
ATOM 2452 C C . PHE B 1 101 ? -4.223 14.039 9.188 1 95.94 101 PHE B C 1
ATOM 2454 O O . PHE B 1 101 ? -5.344 13.531 9.188 1 95.94 101 PHE B O 1
ATOM 2461 N N . LEU B 1 102 ? -3.66 14.539 8.125 1 97.12 102 LEU B N 1
ATOM 2462 C CA . LEU B 1 102 ? -4.281 14.461 6.805 1 97.12 102 LEU B CA 1
ATOM 2463 C C . LEU B 1 102 ? -3.363 13.758 5.812 1 97.12 102 LEU B C 1
ATOM 2465 O O . LEU B 1 102 ? -2.139 13.836 5.93 1 97.12 102 LEU B O 1
ATOM 2469 N N . ILE B 1 103 ? -3.947 13.023 4.891 1 96.56 103 ILE B N 1
ATOM 2470 C CA . ILE B 1 103 ? -3.256 12.492 3.719 1 96.56 103 ILE B CA 1
ATOM 2471 C C . ILE B 1 103 ? -3.865 13.086 2.449 1 96.56 103 ILE B C 1
ATOM 2473 O O . ILE B 1 103 ? -5.055 12.906 2.184 1 96.56 103 ILE B O 1
ATOM 2477 N N . HIS B 1 104 ? -3.037 13.766 1.692 1 93.5 104 HIS B N 1
ATOM 2478 C CA . HIS B 1 104 ? -3.469 14.422 0.463 1 93.5 104 HIS B CA 1
ATOM 2479 C C . HIS B 1 104 ? -3.074 13.609 -0.764 1 93.5 104 HIS B C 1
ATOM 2481 O O . HIS B 1 104 ? -1.888 13.367 -0.998 1 93.5 104 HIS B O 1
ATOM 2487 N N . ILE B 1 105 ? -4.086 13.156 -1.484 1 90.12 105 ILE B N 1
ATOM 2488 C CA . ILE B 1 105 ? -3.801 12.523 -2.766 1 90.12 105 ILE B CA 1
ATOM 2489 C C . ILE B 1 105 ? -3.586 13.594 -3.834 1 90.12 105 ILE B C 1
ATOM 2491 O O . ILE B 1 105 ? -4.516 14.32 -4.184 1 90.12 105 ILE B O 1
ATOM 2495 N N . LEU B 1 106 ? -2.4 13.617 -4.422 1 87.56 106 LEU B N 1
ATOM 2496 C CA . LEU B 1 106 ? -1.985 14.75 -5.246 1 87.56 106 LEU B CA 1
ATOM 2497 C C . LEU B 1 106 ? -2.463 14.586 -6.684 1 87.56 106 LEU B C 1
ATOM 2499 O O . LEU B 1 106 ? -2.58 13.461 -7.176 1 87.56 106 LEU B O 1
ATOM 2503 N N . SER B 1 107 ? -2.729 15.695 -7.25 1 84.62 107 SER B N 1
ATOM 2504 C CA . SER B 1 107 ? -3.031 15.742 -8.672 1 84.62 107 SER B CA 1
ATOM 2505 C C . SER B 1 107 ? -1.786 16.062 -9.492 1 84.62 107 SER B C 1
ATOM 2507 O O . SER B 1 107 ? -0.737 16.391 -8.938 1 84.62 107 SER B O 1
ATOM 2509 N N . SER B 1 108 ? -1.946 15.961 -10.852 1 82.31 108 SER B N 1
ATOM 2510 C CA . SER B 1 108 ? -0.843 16.219 -11.773 1 82.31 108 SER B CA 1
ATOM 2511 C C . SER B 1 108 ? -0.349 17.656 -11.648 1 82.31 108 SER B C 1
ATOM 2513 O O . SER B 1 108 ? 0.752 17.984 -12.102 1 82.31 108 SER B O 1
ATOM 2515 N N . MET B 1 109 ? -1.068 18.547 -10.977 1 82.75 109 MET B N 1
ATOM 2516 C CA . MET B 1 109 ? -0.71 19.969 -10.844 1 82.75 109 MET B CA 1
ATOM 2517 C C . MET B 1 109 ? 0.233 20.188 -9.672 1 82.75 109 MET B C 1
ATOM 2519 O O . MET B 1 109 ? 0.776 21.266 -9.492 1 82.75 109 MET B O 1
ATOM 2523 N N . GLN B 1 110 ? 0.474 19.156 -8.945 1 86.75 110 GLN B N 1
ATOM 2524 C CA . GLN B 1 110 ? 1.129 19.375 -7.664 1 86.75 110 GLN B CA 1
ATOM 2525 C C . GLN B 1 110 ? 2.461 18.641 -7.59 1 86.75 110 GLN B C 1
ATOM 2527 O O . GLN B 1 110 ? 2.83 18.109 -6.539 1 86.75 110 GLN B O 1
ATOM 2532 N N . GLU B 1 111 ? 3.117 18.547 -8.664 1 84.56 111 GLU B N 1
ATOM 2533 C CA . GLU B 1 111 ? 4.434 17.922 -8.703 1 84.56 111 GLU B CA 1
ATOM 2534 C C . GLU B 1 111 ? 5.41 18.625 -7.762 1 84.56 111 GLU B C 1
ATOM 2536 O O . GLU B 1 111 ? 6.215 17.969 -7.094 1 84.56 111 GLU B O 1
ATOM 2541 N N . SER B 1 112 ? 5.348 19.953 -7.676 1 85.69 112 SER B N 1
ATOM 2542 C CA . SER B 1 112 ? 6.258 20.734 -6.844 1 85.69 112 SER B CA 1
ATOM 2543 C C . SER B 1 112 ? 6.102 20.375 -5.371 1 85.69 112 SER B C 1
ATOM 2545 O O . SER B 1 112 ? 7.09 20.297 -4.637 1 85.69 112 SER B O 1
ATOM 2547 N N . LEU B 1 113 ? 4.879 20.125 -4.91 1 90.31 113 LEU B N 1
ATOM 2548 C CA . LEU B 1 113 ? 4.637 19.703 -3.531 1 90.31 113 LEU B CA 1
ATOM 2549 C C . LEU B 1 113 ? 5.289 18.359 -3.246 1 90.31 113 LEU B C 1
ATOM 2551 O O . LEU B 1 113 ? 5.984 18.203 -2.24 1 90.31 113 LEU B O 1
ATOM 2555 N N . SER B 1 114 ? 5.031 17.453 -4.164 1 88.81 114 SER B N 1
ATOM 2556 C CA . SER B 1 114 ? 5.586 16.125 -3.994 1 88.81 114 SER B CA 1
ATOM 2557 C C . SER B 1 114 ? 7.109 16.156 -3.896 1 88.81 114 SER B C 1
ATOM 2559 O O . SER B 1 114 ? 7.691 15.594 -2.971 1 88.81 114 SER B O 1
ATOM 2561 N N . ASN B 1 115 ? 7.781 16.844 -4.797 1 86.56 115 ASN B N 1
ATOM 2562 C CA . ASN B 1 115 ? 9.234 16.922 -4.84 1 86.56 115 ASN B CA 1
ATOM 2563 C C . ASN B 1 115 ? 9.797 17.578 -3.578 1 86.56 115 ASN B C 1
ATOM 2565 O O . ASN B 1 115 ? 10.805 17.109 -3.035 1 86.56 115 ASN B O 1
ATOM 2569 N N . TYR B 1 116 ? 9.172 18.609 -3.164 1 90.81 116 TYR B N 1
ATOM 2570 C CA . TYR B 1 116 ? 9.664 19.328 -1.998 1 90.81 116 TYR B CA 1
ATOM 2571 C C . TYR B 1 116 ? 9.586 18.469 -0.746 1 90.81 116 TYR B C 1
ATOM 2573 O O . TYR B 1 116 ? 10.562 18.375 0.005 1 90.81 116 TYR B O 1
ATOM 2581 N N . PHE B 1 117 ? 8.523 17.781 -0.532 1 93.62 117 PHE B N 1
ATOM 2582 C CA . PHE B 1 117 ? 8.297 17.062 0.723 1 93.62 117 PHE B CA 1
ATOM 2583 C C . PHE B 1 117 ? 8.891 15.672 0.671 1 93.62 117 PHE B C 1
ATOM 2585 O O . PHE B 1 117 ? 8.867 14.938 1.666 1 93.62 117 PHE B O 1
ATOM 2592 N N . ALA B 1 118 ? 9.344 15.234 -0.487 1 89.56 118 ALA B N 1
ATOM 2593 C CA . ALA B 1 118 ? 10.07 13.977 -0.591 1 89.56 118 ALA B CA 1
ATOM 2594 C C . ALA B 1 118 ? 11.5 14.133 -0.069 1 89.56 118 ALA B C 1
ATOM 2596 O O . ALA B 1 118 ? 12.18 13.133 0.19 1 89.56 118 ALA B O 1
ATOM 2597 N N . ARG B 1 119 ? 11.906 15.344 0.1 1 86.19 119 ARG B N 1
ATOM 2598 C CA . ARG B 1 119 ? 13.273 15.609 0.519 1 86.19 119 ARG B CA 1
ATOM 2599 C C . ARG B 1 119 ? 13.414 15.508 2.033 1 86.19 119 ARG B C 1
ATOM 2601 O O . ARG B 1 119 ? 12.578 16.016 2.779 1 86.19 119 ARG B O 1
ATOM 2608 N N . PRO B 1 120 ? 14.523 14.836 2.385 1 83.62 120 PRO B N 1
ATOM 2609 C CA . PRO B 1 120 ? 14.789 14.852 3.826 1 83.62 120 PRO B CA 1
ATOM 2610 C C . PRO B 1 120 ? 14.992 16.266 4.375 1 83.62 120 PRO B C 1
ATOM 2612 O O . PRO B 1 120 ? 15.609 17.109 3.717 1 83.62 120 PRO B O 1
ATOM 2615 N N . GLY B 1 121 ? 14.344 16.562 5.453 1 84.75 121 GLY B N 1
ATOM 2616 C CA . GLY B 1 121 ? 14.562 17.844 6.117 1 84.75 121 GLY B CA 1
ATOM 2617 C C . GLY B 1 121 ? 13.672 18.953 5.586 1 84.75 121 GLY B C 1
ATOM 2618 O O . GLY B 1 121 ? 13.938 20.125 5.824 1 84.75 121 GLY B O 1
ATOM 2619 N N . ALA B 1 122 ? 12.719 18.672 4.766 1 89 122 ALA B N 1
ATOM 2620 C CA . ALA B 1 122 ? 11.773 19.688 4.312 1 89 122 ALA B CA 1
ATOM 2621 C C . ALA B 1 122 ? 11.258 20.516 5.484 1 89 122 ALA B C 1
ATOM 2623 O O . ALA B 1 122 ? 10.914 19.969 6.535 1 89 122 ALA B O 1
ATOM 2624 N N . SER B 1 123 ? 11.203 21.828 5.309 1 90.31 123 SER B N 1
ATOM 2625 C CA . SER B 1 123 ? 10.828 22.75 6.387 1 90.31 123 SER B CA 1
ATOM 2626 C C . SER B 1 123 ? 9.336 22.672 6.68 1 90.31 123 SER B C 1
ATOM 2628 O O . SER B 1 123 ? 8.516 22.641 5.758 1 90.31 123 SER B O 1
ATOM 2630 N N . PRO B 1 124 ? 9.008 22.688 7.941 1 92.75 124 PRO B N 1
ATOM 2631 C CA . PRO B 1 124 ? 7.59 22.75 8.289 1 92.75 124 PRO B CA 1
ATOM 2632 C C . PRO B 1 124 ? 6.973 24.125 7.988 1 92.75 124 PRO B C 1
ATOM 2634 O O . PRO B 1 124 ? 7.699 25.094 7.785 1 92.75 124 PRO B O 1
ATOM 2637 N N . TYR B 1 125 ? 5.719 24.062 7.82 1 92.38 125 TYR B N 1
ATOM 2638 C CA . TYR B 1 125 ? 4.965 25.297 7.617 1 92.38 125 TYR B CA 1
ATOM 2639 C C . TYR B 1 125 ? 4.414 25.828 8.938 1 92.38 125 TYR B C 1
ATOM 2641 O O . TYR B 1 125 ? 3.756 25.094 9.68 1 92.38 125 TYR B O 1
ATOM 2649 N N . ASP B 1 126 ? 4.684 27.062 9.219 1 88.56 126 ASP B N 1
ATOM 2650 C CA . ASP B 1 126 ? 4.145 27.688 10.422 1 88.56 126 ASP B CA 1
ATOM 2651 C C . ASP B 1 126 ? 2.809 28.375 10.133 1 88.56 126 ASP B C 1
ATOM 2653 O O . ASP B 1 126 ? 2.775 29.469 9.578 1 88.56 126 ASP B O 1
ATOM 2657 N N . ALA B 1 127 ? 1.731 27.781 10.57 1 81.19 127 ALA B N 1
ATOM 2658 C CA . ALA B 1 127 ? 0.382 28.266 10.281 1 81.19 127 ALA B CA 1
ATOM 2659 C C . ALA B 1 127 ? 0.053 29.5 11.102 1 81.19 127 ALA B C 1
ATOM 2661 O O . ALA B 1 127 ? -0.903 30.219 10.797 1 81.19 127 ALA B O 1
ATOM 2662 N N . THR B 1 128 ? 0.838 29.797 12.102 1 79.44 128 THR B N 1
ATOM 2663 C CA . THR B 1 128 ? 0.568 30.922 12.984 1 79.44 128 THR B CA 1
ATOM 2664 C C . THR B 1 128 ? 1.515 32.062 12.688 1 79.44 128 THR B C 1
ATOM 2666 O O . THR B 1 128 ? 1.395 33.156 13.273 1 79.44 128 THR B O 1
ATOM 2669 N N . ALA B 1 129 ? 2.455 31.797 11.867 1 77.31 129 ALA B N 1
ATOM 2670 C CA . ALA B 1 129 ? 3.453 32.844 11.602 1 77.31 129 ALA B CA 1
ATOM 2671 C C . ALA B 1 129 ? 2.822 34.031 10.914 1 77.31 129 ALA B C 1
ATOM 2673 O O . ALA B 1 129 ? 1.971 33.875 10.031 1 77.31 129 ALA B O 1
ATOM 2674 N N . SER B 1 130 ? 3.252 35.125 11.391 1 72.38 130 SER B N 1
ATOM 2675 C CA . SER B 1 130 ? 2.814 36.406 10.789 1 72.38 130 SER B CA 1
ATOM 2676 C C . SER B 1 130 ? 3.553 36.656 9.477 1 72.38 130 SER B C 1
ATOM 2678 O O . SER B 1 130 ? 3.041 37.375 8.602 1 72.38 130 SER B O 1
ATOM 2680 N N . THR B 1 131 ? 4.844 36.219 9.422 1 70.25 131 THR B N 1
ATOM 2681 C CA . THR B 1 131 ? 5.629 36.375 8.211 1 70.25 131 THR B CA 1
ATOM 2682 C C . THR B 1 131 ? 5.562 35.125 7.336 1 70.25 131 THR B C 1
ATOM 2684 O O . THR B 1 131 ? 5.594 34 7.848 1 70.25 131 THR B O 1
ATOM 2687 N N . ARG B 1 132 ? 5.305 35.406 6.148 1 69.31 132 ARG B N 1
ATOM 2688 C CA . ARG B 1 132 ? 5.199 34.344 5.168 1 69.31 132 ARG B CA 1
ATOM 2689 C C . ARG B 1 132 ? 6.57 33.969 4.633 1 69.31 132 ARG B C 1
ATOM 2691 O O . ARG B 1 132 ? 7.395 34.812 4.332 1 69.31 132 ARG B O 1
ATOM 2698 N N . ASP B 1 133 ? 6.996 32.688 4.84 1 75.38 133 ASP B N 1
ATOM 2699 C CA . ASP B 1 133 ? 8.125 32.156 4.074 1 75.38 133 ASP B CA 1
ATOM 2700 C C . ASP B 1 133 ? 7.715 31.859 2.637 1 75.38 133 ASP B C 1
ATOM 2702 O O . ASP B 1 133 ? 7.156 30.797 2.359 1 75.38 133 ASP B O 1
ATOM 2706 N N . ASP B 1 134 ? 8.031 32.688 1.726 1 76.12 134 ASP B N 1
ATOM 2707 C CA . ASP B 1 134 ? 7.562 32.656 0.344 1 76.12 134 ASP B CA 1
ATOM 2708 C C . ASP B 1 134 ? 8.125 31.422 -0.378 1 76.12 134 ASP B C 1
ATOM 2710 O O . ASP B 1 134 ? 7.605 31.016 -1.424 1 76.12 134 ASP B O 1
ATOM 2714 N N . SER B 1 135 ? 9.109 30.859 0.21 1 82.31 135 SER B N 1
ATOM 2715 C CA . SER B 1 135 ? 9.734 29.75 -0.495 1 82.31 135 SER B CA 1
ATOM 2716 C C . SER B 1 135 ? 9.016 28.438 -0.201 1 82.31 135 SER B C 1
ATOM 2718 O O . SER B 1 135 ? 9.227 27.438 -0.898 1 82.31 135 SER B O 1
ATOM 2720 N N . HIS B 1 136 ? 8.117 28.516 0.767 1 88.94 136 HIS B N 1
ATOM 2721 C CA . HIS B 1 136 ? 7.395 27.281 1.104 1 88.94 136 HIS B CA 1
ATOM 2722 C C . HIS B 1 136 ? 6.344 26.953 0.051 1 88.94 136 HIS B C 1
ATOM 2724 O O . HIS B 1 136 ? 5.586 27.828 -0.371 1 88.94 136 HIS B O 1
ATOM 2730 N N . PRO B 1 137 ? 6.27 25.672 -0.326 1 89.5 137 PRO B N 1
ATOM 2731 C CA . PRO B 1 137 ? 5.406 25.328 -1.457 1 89.5 137 PRO B CA 1
ATOM 2732 C C . PRO B 1 137 ? 3.924 25.547 -1.157 1 89.5 137 PRO B C 1
ATOM 2734 O O . PRO B 1 137 ? 3.111 25.641 -2.08 1 89.5 137 PRO B O 1
ATOM 2737 N N . PHE B 1 138 ? 3.533 25.672 0.049 1 90.25 138 PHE B N 1
ATOM 2738 C CA . PHE B 1 138 ? 2.146 25.938 0.407 1 90.25 138 PHE B CA 1
ATOM 2739 C C . PHE B 1 138 ? 1.697 27.281 -0.153 1 90.25 138 PHE B C 1
ATOM 2741 O O . PHE B 1 138 ? 0.501 27.516 -0.34 1 90.25 138 PHE B O 1
ATOM 2748 N N . HIS B 1 139 ? 2.662 28.109 -0.456 1 89.88 139 HIS B N 1
ATOM 2749 C CA . HIS B 1 139 ? 2.328 29.438 -0.981 1 89.88 139 HIS B CA 1
ATOM 2750 C C . HIS B 1 139 ? 2.184 29.406 -2.5 1 89.88 139 HIS B C 1
ATOM 2752 O O . HIS B 1 139 ? 1.655 30.344 -3.098 1 89.88 139 HIS B O 1
ATOM 2758 N N . SER B 1 140 ? 2.66 28.375 -3.066 1 88.62 140 SER B N 1
ATOM 2759 C CA . SER B 1 140 ? 2.578 28.266 -4.52 1 88.62 140 SER B CA 1
ATOM 2760 C C . SER B 1 140 ? 1.323 27.5 -4.938 1 88.62 140 SER B C 1
ATOM 2762 O O . SER B 1 140 ? 1.088 27.281 -6.129 1 88.62 140 SER B O 1
ATOM 2764 N N . HIS B 1 141 ? 0.534 27.031 -4.035 1 90.19 141 HIS B N 1
ATOM 2765 C CA . HIS B 1 141 ? -0.713 26.312 -4.273 1 90.19 141 HIS B CA 1
ATOM 2766 C C . HIS B 1 141 ? -1.834 26.844 -3.389 1 90.19 141 HIS B C 1
ATOM 2768 O O . HIS B 1 141 ? -1.599 27.203 -2.234 1 90.19 141 HIS B O 1
ATOM 2774 N N . PRO B 1 142 ? -3.01 26.938 -4.012 1 91.56 142 PRO B N 1
ATOM 2775 C CA . PRO B 1 142 ? -4.125 27.344 -3.156 1 91.56 142 PRO B CA 1
ATOM 2776 C C . PRO B 1 142 ? -4.375 26.359 -2.012 1 91.56 142 PRO B C 1
ATOM 2778 O O . PRO B 1 142 ? -4.422 25.141 -2.23 1 91.56 142 PRO B O 1
ATOM 2781 N N . MET B 1 143 ? -4.438 26.922 -0.814 1 92.06 143 MET B N 1
ATOM 2782 C CA . MET B 1 143 ? -4.691 26.141 0.387 1 92.06 143 MET B CA 1
ATOM 2783 C C . MET B 1 143 ? -6.012 26.531 1.033 1 92.06 143 MET B C 1
ATOM 2785 O O . MET B 1 143 ? -6.398 27.703 1 1 92.06 143 MET B O 1
ATOM 2789 N N . GLN B 1 144 ? -6.738 25.625 1.621 1 92.38 144 GLN B N 1
ATOM 2790 C CA . GLN B 1 144 ? -7.938 25.891 2.412 1 92.38 144 GLN B CA 1
ATOM 2791 C C . GLN B 1 144 ? -7.863 25.203 3.77 1 92.38 144 GLN B C 1
ATOM 2793 O O . GLN B 1 144 ? -7.195 24.172 3.912 1 92.38 144 GLN B O 1
ATOM 2798 N N . PRO B 1 145 ? -8.531 25.719 4.742 1 93.44 145 PRO B N 1
ATOM 2799 C CA . PRO B 1 145 ? -8.539 25.078 6.059 1 93.44 145 PRO B CA 1
ATOM 2800 C C . PRO B 1 145 ? -9.281 23.75 6.062 1 93.44 145 PRO B C 1
ATOM 2802 O O . PRO B 1 145 ? -10.312 23.609 5.395 1 93.44 145 PRO B O 1
ATOM 2805 N N . SER B 1 146 ? -8.711 22.828 6.75 1 94.44 146 SER B N 1
ATOM 2806 C CA . SER B 1 146 ? -9.398 21.547 6.941 1 94.44 146 SER B CA 1
ATOM 2807 C C . SER B 1 146 ? -10.594 21.703 7.883 1 94.44 146 SER B C 1
ATOM 2809 O O . SER B 1 146 ? -10.492 22.391 8.906 1 94.44 146 SER B O 1
ATOM 2811 N N . THR B 1 147 ? -11.695 21.031 7.59 1 92.56 147 THR B N 1
ATOM 2812 C CA . THR B 1 147 ? -12.859 21.016 8.469 1 92.56 147 THR B CA 1
ATOM 2813 C C . THR B 1 147 ? -12.758 19.859 9.469 1 92.56 147 THR B C 1
ATOM 2815 O O . THR B 1 147 ? -13.406 19.875 10.516 1 92.56 147 THR B O 1
ATOM 2818 N N . SER B 1 148 ? -11.961 18.906 9.203 1 91.5 148 SER B N 1
ATOM 2819 C CA . SER B 1 148 ? -11.875 17.703 10.016 1 91.5 148 SER B CA 1
ATOM 2820 C C . SER B 1 148 ? -10.789 17.812 11.07 1 91.5 148 SER B C 1
ATOM 2822 O O . SER B 1 148 ? -10.891 17.234 12.148 1 91.5 148 SER B O 1
ATOM 2824 N N . VAL B 1 149 ? -9.719 18.484 10.695 1 92.44 149 VAL B N 1
ATOM 2825 C CA . VAL B 1 149 ? -8.594 18.688 11.602 1 92.44 149 VAL B CA 1
ATOM 2826 C C . VAL B 1 149 ? -8.328 20.188 11.773 1 92.44 149 VAL B C 1
ATOM 2828 O O . VAL B 1 149 ? -7.621 20.781 10.961 1 92.44 149 VAL B O 1
ATOM 2831 N N . PRO B 1 150 ? -8.797 20.719 12.805 1 90.75 150 PRO B N 1
ATOM 2832 C CA . PRO B 1 150 ? -8.664 22.172 13.008 1 90.75 150 PRO B CA 1
ATOM 2833 C C . PRO B 1 150 ? -7.215 22.641 12.961 1 90.75 150 PRO B C 1
ATOM 2835 O O . PRO B 1 150 ? -6.344 22.031 13.586 1 90.75 150 PRO B O 1
ATOM 2838 N N . GLY B 1 151 ? -7.008 23.703 12.219 1 90.5 151 GLY B N 1
ATOM 2839 C CA . GLY B 1 151 ? -5.684 24.297 12.117 1 90.5 151 GLY B CA 1
ATOM 2840 C C . GLY B 1 151 ? -4.871 23.75 10.961 1 90.5 151 GLY B C 1
ATOM 2841 O O . GLY B 1 151 ? -3.883 24.359 10.547 1 90.5 151 GLY B O 1
ATOM 2842 N N . MET B 1 152 ? -5.25 22.641 10.414 1 93.94 152 MET B N 1
ATOM 2843 C CA . MET B 1 152 ? -4.539 22.047 9.281 1 93.94 152 MET B CA 1
ATOM 2844 C C . MET B 1 152 ? -5.027 22.625 7.965 1 93.94 152 MET B C 1
ATOM 2846 O O . MET B 1 152 ? -6.098 23.234 7.906 1 93.94 152 MET B O 1
ATOM 2850 N N . LEU B 1 153 ? -4.23 22.469 6.953 1 93.81 153 LEU B N 1
ATOM 2851 C CA . LEU B 1 153 ? -4.547 23.016 5.633 1 93.81 153 LEU B CA 1
ATOM 2852 C C . LEU B 1 153 ? -4.641 21.891 4.602 1 93.81 153 LEU B C 1
ATOM 2854 O O . LEU B 1 153 ? -3.932 20.891 4.703 1 93.81 153 LEU B O 1
ATOM 2858 N N . ILE B 1 154 ? -5.48 22.062 3.635 1 93.19 154 ILE B N 1
ATOM 2859 C CA . ILE B 1 154 ? -5.668 21.156 2.518 1 93.19 154 ILE B CA 1
ATOM 2860 C C . ILE B 1 154 ? -5.328 21.859 1.207 1 93.19 154 ILE B C 1
ATOM 2862 O O . ILE B 1 154 ? -5.785 22.969 0.96 1 93.19 154 ILE B O 1
ATOM 2866 N N . PRO B 1 155 ? -4.457 21.25 0.443 1 92.38 155 PRO B N 1
ATOM 2867 C CA . PRO B 1 155 ? -4.293 21.797 -0.904 1 92.38 155 PRO B CA 1
ATOM 2868 C C . PRO B 1 155 ? -5.543 21.641 -1.765 1 92.38 155 PRO B C 1
ATOM 2870 O O . PRO B 1 155 ? -5.973 20.516 -2.031 1 92.38 155 PRO B O 1
ATOM 2873 N N . SER B 1 156 ? -6 22.703 -2.361 1 89.94 156 SER B N 1
ATOM 2874 C CA . SER B 1 156 ? -7.281 22.719 -3.062 1 89.94 156 SER B CA 1
ATOM 2875 C C . SER B 1 156 ? -7.211 21.938 -4.371 1 89.94 156 SER B C 1
ATOM 2877 O O . SER B 1 156 ? -8.242 21.531 -4.914 1 89.94 156 SER B O 1
ATOM 2879 N N . GLU B 1 157 ? -6.062 21.703 -4.891 1 88.94 157 GLU B N 1
ATOM 2880 C CA . GLU B 1 157 ? -5.898 21.062 -6.191 1 88.94 157 GLU B CA 1
ATOM 2881 C C . GLU B 1 157 ? -5.727 19.547 -6.035 1 88.94 157 GLU B C 1
ATOM 2883 O O . GLU B 1 157 ? -5.629 18.828 -7.031 1 88.94 157 GLU B O 1
ATOM 2888 N N . ALA B 1 158 ? -5.715 19.125 -4.812 1 88.38 158 ALA B N 1
ATOM 2889 C CA . ALA B 1 158 ? -5.574 17.688 -4.586 1 88.38 158 ALA B CA 1
ATOM 2890 C C . ALA B 1 158 ? -6.812 16.938 -5.059 1 88.38 158 ALA B C 1
ATOM 2892 O O . ALA B 1 158 ? -7.906 17.5 -5.117 1 88.38 158 ALA B O 1
ATOM 2893 N N . LEU B 1 159 ? -6.66 15.664 -5.461 1 85.75 159 LEU B N 1
ATOM 2894 C CA . LEU B 1 159 ? -7.797 14.82 -5.82 1 85.75 159 LEU B CA 1
ATOM 2895 C C . LEU B 1 159 ? -8.727 14.625 -4.625 1 85.75 159 LEU B C 1
ATOM 2897 O O . LEU B 1 159 ? -9.93 14.445 -4.793 1 85.75 159 LEU B O 1
ATOM 2901 N N . GLY B 1 160 ? -8.172 14.656 -3.443 1 89.44 160 GLY B N 1
ATOM 2902 C CA . GLY B 1 160 ? -8.859 14.508 -2.168 1 89.44 160 GLY B CA 1
ATOM 2903 C C . GLY B 1 160 ? -7.91 14.422 -0.988 1 89.44 160 GLY B C 1
ATOM 2904 O O . GLY B 1 160 ? -6.727 14.117 -1.155 1 89.44 160 GLY B O 1
ATOM 2905 N N . SER B 1 161 ? -8.445 14.789 0.15 1 93.56 161 SER B N 1
ATOM 2906 C CA . SER B 1 161 ? -7.711 14.688 1.405 1 93.56 161 SER B CA 1
ATOM 2907 C C . SER B 1 161 ? -8.445 13.805 2.406 1 93.56 161 SER B C 1
ATOM 2909 O O . SER B 1 161 ? -9.664 13.93 2.572 1 93.56 161 SER B O 1
ATOM 2911 N N . LEU B 1 162 ? -7.719 12.891 2.986 1 94 162 LEU B N 1
ATOM 2912 C CA . LEU B 1 162 ? -8.266 11.977 3.98 1 94 162 LEU B CA 1
ATOM 2913 C C . LEU B 1 162 ? -7.914 12.43 5.391 1 94 162 LEU B C 1
ATOM 2915 O O . LEU B 1 162 ? -6.742 12.641 5.711 1 94 162 LEU B O 1
ATOM 2919 N N . ALA B 1 163 ? -8.922 12.664 6.184 1 93.44 163 ALA B N 1
ATOM 2920 C CA . ALA B 1 163 ? -8.703 12.93 7.602 1 93.44 163 ALA B CA 1
ATOM 2921 C C . ALA B 1 163 ? -8.547 11.633 8.383 1 93.44 163 ALA B C 1
ATOM 2923 O O . ALA B 1 163 ? -9.461 10.805 8.414 1 93.44 163 ALA B O 1
ATOM 2924 N N . CYS B 1 164 ? -7.375 11.539 9.023 1 93 164 CYS B N 1
ATOM 2925 C CA . CYS B 1 164 ? -7.031 10.211 9.531 1 93 164 CYS B CA 1
ATOM 2926 C C . CYS B 1 164 ? -6.59 10.281 10.984 1 93 164 CYS B C 1
ATOM 2928 O O . CYS B 1 164 ? -6.195 11.344 11.469 1 93 164 CYS B O 1
ATOM 2930 N N . SER B 1 165 ? -6.715 9.156 11.664 1 89.81 165 SER B N 1
ATOM 2931 C CA . SER B 1 165 ? -6.082 8.891 12.953 1 89.81 165 SER B CA 1
ATOM 2932 C C . SER B 1 165 ? -5.23 7.629 12.906 1 89.81 165 SER B C 1
ATOM 2934 O O . SER B 1 165 ? -5.598 6.652 12.25 1 89.81 165 SER B O 1
ATOM 2936 N N . LEU B 1 166 ? -4.137 7.691 13.586 1 90.25 166 LEU B N 1
ATOM 2937 C CA . LEU B 1 166 ? -3.254 6.531 13.648 1 90.25 166 LEU B CA 1
ATOM 2938 C C . LEU B 1 166 ? -3.854 5.438 14.523 1 90.25 166 LEU B C 1
ATOM 2940 O O . LEU B 1 166 ? -4.305 5.707 15.641 1 90.25 166 LEU B O 1
ATOM 2944 N N . VAL B 1 167 ? -3.811 4.129 14.062 1 86 167 VAL B N 1
ATOM 2945 C CA . VAL B 1 167 ? -4.453 3.08 14.844 1 86 167 VAL B CA 1
ATOM 2946 C C . VAL B 1 167 ? -3.463 1.943 15.094 1 86 167 VAL B C 1
ATOM 2948 O O . VAL B 1 167 ? -3.686 1.1 15.969 1 86 167 VAL B O 1
ATOM 2951 N N . TYR B 1 168 ? -2.414 1.859 14.328 1 85.88 168 TYR B N 1
ATOM 2952 C CA . TYR B 1 168 ? -1.466 0.759 14.461 1 85.88 168 TYR B CA 1
ATOM 2953 C C . TYR B 1 168 ? -0.126 1.115 13.828 1 85.88 168 TYR B C 1
ATOM 2955 O O . TYR B 1 168 ? -0.065 1.938 12.906 1 85.88 168 TYR B O 1
ATOM 2963 N N . GLN B 1 169 ? 0.91 0.589 14.359 1 88.31 169 GLN B N 1
ATOM 2964 C CA . GLN B 1 169 ? 2.23 0.667 13.75 1 88.31 169 GLN B CA 1
ATOM 2965 C C . GLN B 1 169 ? 2.982 -0.653 13.891 1 88.31 169 GLN B C 1
ATOM 2967 O O . GLN B 1 169 ? 2.777 -1.389 14.859 1 88.31 169 GLN B O 1
ATOM 2972 N N . LEU B 1 170 ? 3.768 -0.983 12.961 1 84.19 170 LEU B N 1
ATOM 2973 C CA . LEU B 1 170 ? 4.559 -2.207 12.953 1 84.19 170 LEU B CA 1
ATOM 2974 C C . LEU B 1 170 ? 5.996 -1.923 12.539 1 84.19 170 LEU B C 1
ATOM 2976 O O . LEU B 1 170 ? 6.238 -1.403 11.445 1 84.19 170 LEU B O 1
ATOM 2980 N N . ASP B 1 171 ? 6.898 -2.246 13.453 1 84.75 171 ASP B N 1
ATOM 2981 C CA . ASP B 1 171 ? 8.312 -2.156 13.109 1 84.75 171 ASP B CA 1
ATOM 2982 C C . ASP B 1 171 ? 8.695 -3.215 12.07 1 84.75 171 ASP B C 1
ATOM 2984 O O . ASP B 1 171 ? 8.688 -4.41 12.375 1 84.75 171 ASP B O 1
ATOM 2988 N N . LEU B 1 172 ? 9.055 -2.799 10.859 1 87.62 172 LEU B N 1
ATOM 2989 C CA . LEU B 1 172 ? 9.281 -3.721 9.758 1 87.62 172 LEU B CA 1
ATOM 2990 C C . LEU B 1 172 ? 10.664 -4.355 9.844 1 87.62 172 LEU B C 1
ATOM 2992 O O . LEU B 1 172 ? 10.992 -5.258 9.07 1 87.62 172 LEU B O 1
ATOM 2996 N N . THR B 1 173 ? 11.453 -3.92 10.797 1 80.12 173 THR B N 1
ATOM 2997 C CA . THR B 1 173 ? 12.773 -4.5 11.016 1 80.12 173 THR B CA 1
ATOM 2998 C C . THR B 1 173 ? 12.742 -5.492 12.18 1 80.12 173 THR B C 1
ATOM 3000 O O . THR B 1 173 ? 13.773 -6.066 12.539 1 80.12 173 THR B O 1
ATOM 3003 N N . SER B 1 174 ? 11.562 -5.629 12.742 1 73.12 174 SER B N 1
ATOM 3004 C CA . SER B 1 174 ? 11.445 -6.52 13.891 1 73.12 174 SER B CA 1
ATOM 3005 C C . SER B 1 174 ? 11.859 -7.945 13.531 1 73.12 174 SER B C 1
ATOM 3007 O O . SER B 1 174 ? 11.445 -8.469 12.5 1 73.12 174 SER B O 1
ATOM 3009 N N . PRO B 1 175 ? 12.656 -8.547 14.336 1 66.38 175 PRO B N 1
ATOM 3010 C CA . PRO B 1 175 ? 13.055 -9.938 14.102 1 66.38 175 PRO B CA 1
ATOM 3011 C C . PRO B 1 175 ? 11.867 -10.898 14.047 1 66.38 175 PRO B C 1
ATOM 3013 O O . PRO B 1 175 ? 11.953 -11.961 13.422 1 66.38 175 PRO B O 1
ATOM 3016 N N . ASP B 1 176 ? 10.781 -10.516 14.75 1 64.44 176 ASP B N 1
ATOM 3017 C CA . ASP B 1 176 ? 9.594 -11.367 14.781 1 64.44 176 ASP B CA 1
ATOM 3018 C C . ASP B 1 176 ? 9.008 -11.531 13.383 1 64.44 176 ASP B C 1
ATOM 3020 O O . ASP B 1 176 ? 8.281 -12.492 13.117 1 64.44 176 ASP B O 1
ATOM 3024 N N . LEU B 1 177 ? 9.219 -10.578 12.539 1 66.62 177 LEU B N 1
ATOM 3025 C CA . LEU B 1 177 ? 8.703 -10.656 11.18 1 66.62 177 LEU B CA 1
ATOM 3026 C C . LEU B 1 177 ? 9.562 -11.578 10.32 1 66.62 177 LEU B C 1
ATOM 3028 O O . LEU B 1 177 ? 9.07 -12.195 9.375 1 66.62 177 LEU B O 1
ATOM 3032 N N . HIS B 1 178 ? 10.852 -11.523 10.539 1 59.72 178 HIS B N 1
ATOM 3033 C CA . HIS B 1 178 ? 11.773 -12.156 9.609 1 59.72 178 HIS B CA 1
ATOM 3034 C C . HIS B 1 178 ? 12.25 -13.508 10.125 1 59.72 178 HIS B C 1
ATOM 3036 O O . HIS B 1 178 ? 12.914 -14.258 9.406 1 59.72 178 HIS B O 1
ATOM 3042 N N . GLY B 1 179 ? 11.625 -14.07 11.172 1 46.66 179 GLY B N 1
ATOM 3043 C CA . GLY B 1 179 ? 12.375 -15.18 11.75 1 46.66 179 GLY B CA 1
ATOM 3044 C C . GLY B 1 179 ? 13.805 -14.812 12.094 1 46.66 179 GLY B C 1
ATOM 3045 O O . GLY B 1 179 ? 14.266 -13.711 11.781 1 46.66 179 GLY B O 1
ATOM 3046 N N . THR B 1 180 ? 14.539 -15.602 13.117 1 36.88 180 THR B N 1
ATOM 3047 C CA . THR B 1 180 ? 15.875 -15.352 13.648 1 36.88 180 THR B CA 1
ATOM 3048 C C . THR B 1 180 ? 16.859 -15.055 12.516 1 36.88 180 THR B C 1
ATOM 3050 O O . THR B 1 180 ? 18.062 -14.969 12.742 1 36.88 180 THR B O 1
ATOM 3053 N N . THR B 1 181 ? 16.578 -15.602 11.43 1 34.47 181 THR B N 1
ATOM 3054 C CA . THR B 1 181 ? 17.781 -15.539 10.602 1 34.47 181 THR B CA 1
ATOM 3055 C C . THR B 1 181 ? 18.266 -14.094 10.461 1 34.47 181 THR B C 1
ATOM 3057 O O . THR B 1 181 ? 17.469 -13.164 10.453 1 34.47 181 THR B O 1
ATOM 3060 N N . GLU B 1 182 ? 19.609 -14 10.75 1 34.12 182 GLU B N 1
ATOM 3061 C CA . GLU B 1 182 ? 20.578 -12.906 10.633 1 34.12 182 GLU B CA 1
ATOM 3062 C C . GLU B 1 182 ? 20.297 -12.07 9.383 1 34.12 182 GLU B C 1
ATOM 3064 O O . GLU B 1 182 ? 20.5 -12.531 8.266 1 34.12 182 GLU B O 1
ATOM 3069 N N . PHE B 1 183 ? 19.219 -11.75 9.039 1 34.78 183 PHE B N 1
ATOM 3070 C CA . PHE B 1 183 ? 19.344 -10.586 8.164 1 34.78 183 PHE B CA 1
ATOM 3071 C C . PHE B 1 183 ? 20.641 -9.828 8.469 1 34.78 183 PHE B C 1
ATOM 3073 O O . PHE B 1 183 ? 20.812 -8.688 8.016 1 34.78 183 PHE B O 1
ATOM 3080 N N . LEU B 1 184 ? 21.422 -10.227 9.344 1 31.8 184 LEU B N 1
ATOM 3081 C CA . LEU B 1 184 ? 22.844 -9.922 9.523 1 31.8 184 LEU B CA 1
ATOM 3082 C C . LEU B 1 184 ? 23.562 -9.898 8.188 1 31.8 184 LEU B C 1
ATOM 3084 O O . LEU B 1 184 ? 24.547 -9.156 8.016 1 31.8 184 LEU B O 1
ATOM 3088 N N . ASN B 1 185 ? 23.5 -11.07 7.512 1 32.12 185 ASN B N 1
ATOM 3089 C CA . ASN B 1 185 ? 24.672 -11.289 6.66 1 32.12 185 ASN B CA 1
ATOM 3090 C C . ASN B 1 185 ? 24.812 -10.18 5.613 1 32.12 185 ASN B C 1
ATOM 3092 O O . ASN B 1 185 ? 25.891 -9.961 5.078 1 32.12 185 ASN B O 1
ATOM 3096 N N . GLY B 1 186 ? 23.906 -9.969 4.691 1 30.5 186 GLY B N 1
ATOM 3097 C CA . GLY B 1 186 ? 24.312 -9.047 3.637 1 30.5 186 GLY B CA 1
ATOM 3098 C C . GLY B 1 186 ? 23.469 -7.785 3.6 1 30.5 186 GLY B C 1
ATOM 3099 O O . GLY B 1 186 ? 23.484 -7.055 2.604 1 30.5 186 GLY B O 1
ATOM 3100 N N . CYS B 1 187 ? 22.266 -7.879 4.094 1 32.41 187 CYS B N 1
ATOM 3101 C CA . CYS B 1 187 ? 21.859 -6.48 4.105 1 32.41 187 CYS B CA 1
ATOM 3102 C C . CYS B 1 187 ? 22.859 -5.621 4.855 1 32.41 187 CYS B C 1
ATOM 3104 O O . CYS B 1 187 ? 23.188 -5.895 6.016 1 32.41 187 CYS B O 1
ATOM 3106 N N . VAL B 1 188 ? 23.906 -5.449 4.297 1 31.98 188 VAL B N 1
ATOM 3107 C CA . VAL B 1 188 ? 24.75 -4.414 4.879 1 31.98 188 VAL B CA 1
ATOM 3108 C C . VAL B 1 188 ? 23.906 -3.498 5.77 1 31.98 188 VAL B C 1
ATOM 3110 O O . VAL B 1 188 ? 22.922 -2.916 5.312 1 31.98 188 VAL B O 1
ATOM 3113 N N . HIS B 1 189 ? 23.672 -3.893 7.031 1 34.5 189 HIS B N 1
ATOM 3114 C CA . HIS B 1 189 ? 23.406 -2.865 8.031 1 34.5 189 HIS B CA 1
ATOM 3115 C C . HIS B 1 189 ? 23.938 -1.506 7.578 1 34.5 189 HIS B C 1
ATOM 3117 O O . HIS B 1 189 ? 25.078 -1.154 7.852 1 34.5 189 HIS B O 1
ATOM 3123 N N . THR B 1 190 ? 24.016 -1.34 6.395 1 35.25 190 THR B N 1
ATOM 3124 C CA . THR B 1 190 ? 24.375 0.076 6.375 1 35.25 190 THR B CA 1
ATOM 3125 C C . THR B 1 190 ? 23.562 0.847 7.41 1 35.25 190 THR B C 1
ATOM 3127 O O . THR B 1 190 ? 22.516 0.368 7.879 1 35.25 190 THR B O 1
ATOM 3130 N N . ASP B 1 191 ? 24.062 1.829 7.996 1 40.78 191 ASP B N 1
ATOM 3131 C CA . ASP B 1 191 ? 23.438 2.916 8.742 1 40.78 191 ASP B CA 1
ATOM 3132 C C . ASP B 1 191 ? 21.969 3.062 8.367 1 40.78 191 ASP B C 1
ATOM 3134 O O . ASP B 1 191 ? 21.375 4.121 8.562 1 40.78 191 ASP B O 1
ATOM 3138 N N . GLU B 1 192 ? 21.516 2.125 7.574 1 47.88 192 GLU B N 1
ATOM 3139 C CA . GLU B 1 192 ? 20.219 2.412 6.977 1 47.88 192 GLU B CA 1
ATOM 3140 C C . GLU B 1 192 ? 19.078 2.113 7.949 1 47.88 192 GLU B C 1
ATOM 3142 O O . GLU B 1 192 ? 19.078 1.064 8.602 1 47.88 192 GLU B O 1
ATOM 3147 N N . VAL B 1 193 ? 18.484 3.117 8.547 1 60.56 193 VAL B N 1
ATOM 3148 C CA . VAL B 1 193 ? 17.328 3.395 9.398 1 60.56 193 VAL B CA 1
ATOM 3149 C C . VAL B 1 193 ? 16.125 2.609 8.906 1 60.56 193 VAL B C 1
ATOM 3151 O O . VAL B 1 193 ? 15.969 2.383 7.703 1 60.56 193 VAL B O 1
ATOM 3154 N N . GLY B 1 194 ? 15.586 1.503 9.641 1 79.62 194 GLY B N 1
ATOM 3155 C CA . GLY B 1 194 ? 14.398 0.689 9.43 1 79.62 194 GLY B CA 1
ATOM 3156 C C . GLY B 1 194 ? 13.164 1.508 9.117 1 79.62 194 GLY B C 1
ATOM 3157 O O . GLY B 1 194 ? 13.195 2.738 9.18 1 79.62 194 GLY B O 1
ATOM 3158 N N . SER B 1 195 ? 12.242 0.795 8.406 1 89.62 195 SER B N 1
ATOM 3159 C CA . SER B 1 195 ? 10.953 1.419 8.125 1 89.62 195 SER B CA 1
ATOM 3160 C C . SER B 1 195 ? 9.875 0.925 9.086 1 89.62 195 SER B C 1
ATOM 3162 O O . SER B 1 195 ? 10.008 -0.149 9.68 1 89.62 195 SER B O 1
ATOM 3164 N N . THR B 1 196 ? 8.953 1.778 9.336 1 91.06 196 THR B N 1
ATOM 3165 C CA . THR B 1 196 ? 7.781 1.43 10.133 1 91.06 196 THR B CA 1
ATOM 3166 C C . THR B 1 196 ? 6.516 1.512 9.281 1 91.06 196 THR B C 1
ATOM 3168 O O . THR B 1 196 ? 6.34 2.453 8.508 1 91.06 196 THR B O 1
ATOM 3171 N N . LEU B 1 197 ? 5.734 0.457 9.359 1 93.19 197 LEU B N 1
ATOM 3172 C CA . LEU B 1 197 ? 4.41 0.468 8.742 1 93.19 197 LEU B CA 1
ATOM 3173 C C . LEU B 1 197 ? 3.391 1.129 9.656 1 93.19 197 LEU B C 1
ATOM 3175 O O . LEU B 1 197 ? 3.318 0.809 10.852 1 93.19 197 LEU B O 1
ATOM 3179 N N . PHE B 1 198 ? 2.648 2.051 9.141 1 92.38 198 PHE B N 1
ATOM 3180 C CA . PHE B 1 198 ? 1.572 2.713 9.867 1 92.38 198 PHE B CA 1
ATOM 3181 C C . PHE B 1 198 ? 0.216 2.369 9.266 1 92.38 198 PHE B C 1
ATOM 3183 O O . PHE B 1 198 ? 0.069 2.328 8.039 1 92.38 198 PHE B O 1
ATOM 3190 N N . LEU B 1 199 ? -0.748 2.031 10.07 1 91.56 199 LEU B N 1
ATOM 3191 C CA . LEU B 1 199 ? -2.156 1.953 9.695 1 91.56 199 LEU B CA 1
ATOM 3192 C C . LEU B 1 199 ? -2.943 3.111 10.297 1 91.56 199 LEU B C 1
ATOM 3194 O O . LEU B 1 199 ? -2.77 3.443 11.469 1 91.56 199 LEU B O 1
ATOM 3198 N N . ALA B 1 200 ? -3.771 3.67 9.477 1 92.12 200 ALA B N 1
ATOM 3199 C CA . ALA B 1 200 ? -4.566 4.812 9.922 1 92.12 200 ALA B CA 1
ATOM 3200 C C . ALA B 1 200 ? -6.035 4.633 9.555 1 92.12 200 ALA B C 1
ATOM 3202 O O . ALA B 1 200 ? -6.355 4.117 8.484 1 92.12 200 ALA B O 1
ATOM 3203 N N . GLN B 1 201 ? -6.883 5.066 10.406 1 88.31 201 GLN B N 1
ATOM 3204 C CA . GLN B 1 201 ? -8.32 5.082 10.156 1 88.31 201 GLN B CA 1
ATOM 3205 C C . GLN B 1 201 ? -8.75 6.387 9.492 1 88.31 201 GLN B C 1
ATOM 3207 O O . GLN B 1 201 ? -8.367 7.469 9.938 1 88.31 201 GLN B O 1
ATOM 3212 N N . ILE B 1 202 ? -9.5 6.266 8.414 1 90.25 202 ILE B N 1
ATOM 3213 C CA . ILE B 1 202 ? -10.078 7.438 7.762 1 90.25 202 ILE B CA 1
ATOM 3214 C C . ILE B 1 202 ? -11.375 7.828 8.453 1 90.25 202 ILE B C 1
ATOM 3216 O O . ILE B 1 202 ? -12.266 6.992 8.633 1 90.25 202 ILE B O 1
ATOM 3220 N N . HIS B 1 203 ? -11.516 9.094 8.766 1 87.94 203 HIS B N 1
ATOM 3221 C CA . HIS B 1 203 ? -12.719 9.57 9.438 1 87.94 203 HIS B CA 1
ATOM 3222 C C . HIS B 1 203 ? -13.562 10.438 8.508 1 87.94 203 HIS B C 1
ATOM 3224 O O . HIS B 1 203 ? -14.766 10.594 8.711 1 87.94 203 HIS B O 1
ATOM 3230 N N . ASP B 1 204 ? -12.852 11.008 7.562 1 89.31 204 ASP B N 1
ATOM 3231 C CA . ASP B 1 204 ? -13.523 11.93 6.645 1 89.31 204 ASP B CA 1
ATOM 3232 C C . ASP B 1 204 ? -12.703 12.117 5.367 1 89.31 204 ASP B C 1
ATOM 3234 O O . ASP B 1 204 ? -11.5 11.852 5.344 1 89.31 204 ASP B O 1
ATOM 3238 N N . VAL B 1 205 ? -13.453 12.461 4.324 1 91.19 205 VAL B N 1
ATOM 3239 C CA . VAL B 1 205 ? -12.844 12.82 3.047 1 91.19 205 VAL B CA 1
ATOM 3240 C C . VAL B 1 205 ? -13.18 14.266 2.699 1 91.19 205 VAL B C 1
ATOM 3242 O O . VAL B 1 205 ? -14.344 14.664 2.727 1 91.19 205 VAL B O 1
ATOM 3245 N N . GLU B 1 206 ? -12.109 15.008 2.473 1 90.88 206 GLU B N 1
ATOM 3246 C CA . GLU B 1 206 ? -12.281 16.406 2.072 1 90.88 206 GLU B CA 1
ATOM 3247 C C . GLU B 1 206 ? -11.852 16.625 0.623 1 90.88 206 GLU B C 1
ATOM 3249 O O . GLU B 1 206 ? -10.719 16.297 0.25 1 90.88 206 GLU B O 1
ATOM 3254 N N . LEU B 1 207 ? -12.789 17.062 -0.196 1 83.06 207 LEU B N 1
ATOM 3255 C CA . LEU B 1 207 ? -12.531 17.281 -1.614 1 83.06 207 LEU B CA 1
ATOM 3256 C C . LEU B 1 207 ? -12.352 18.766 -1.903 1 83.06 207 LEU B C 1
ATOM 3258 O O . LEU B 1 207 ? -13.008 19.609 -1.288 1 83.06 207 LEU B O 1
ATOM 3262 N N . GLY B 1 208 ? -11.305 19.062 -2.729 1 72.25 208 GLY B N 1
ATOM 3263 C CA . GLY B 1 208 ? -11.219 20.422 -3.227 1 72.25 208 GLY B CA 1
ATOM 3264 C C . GLY B 1 208 ? -12.273 20.75 -4.27 1 72.25 208 GLY B C 1
ATOM 3265 O O . GLY B 1 208 ? -12.953 19.844 -4.77 1 72.25 208 GLY B O 1
ATOM 3266 N N . PRO B 1 209 ? -12.57 22.016 -4.523 1 67.62 209 PRO B N 1
ATOM 3267 C CA . PRO B 1 209 ? -13.609 22.453 -5.465 1 67.62 209 PRO B CA 1
ATOM 3268 C C . PRO B 1 209 ? -13.445 21.844 -6.855 1 67.62 209 PRO B C 1
ATOM 3270 O O . PRO B 1 209 ? -14.43 21.641 -7.566 1 67.62 209 PRO B O 1
ATOM 3273 N N . GLN B 1 210 ? -12.281 21.516 -7.336 1 65.88 210 GLN B N 1
ATOM 3274 C CA . GLN B 1 210 ? -12.102 21.016 -8.695 1 65.88 210 GLN B CA 1
ATOM 3275 C C . GLN B 1 210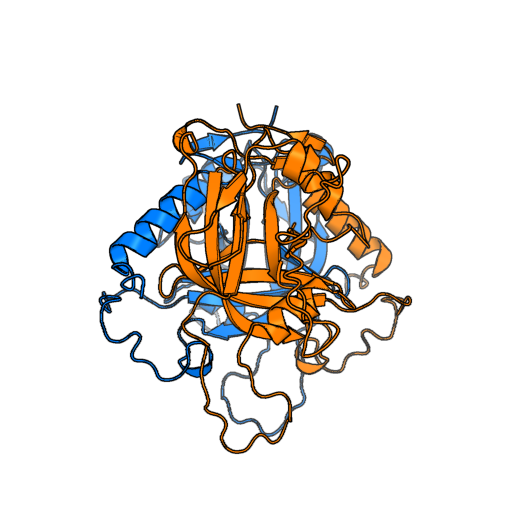 ? -11.5 19.609 -8.688 1 65.88 210 GLN B C 1
ATOM 3277 O O . GLN B 1 210 ? -10.82 19.219 -9.641 1 65.88 210 GLN B O 1
ATOM 3282 N N . ALA B 1 211 ? -11.805 18.875 -7.746 1 66 211 ALA B N 1
ATOM 3283 C CA . ALA B 1 211 ? -11.156 17.578 -7.586 1 66 211 ALA B CA 1
ATOM 3284 C C . ALA B 1 211 ? -11.562 16.625 -8.703 1 66 211 ALA B C 1
ATOM 3286 O O . ALA B 1 211 ? -10.742 15.844 -9.188 1 66 211 ALA B O 1
ATOM 3287 N N . SER B 1 212 ? -12.742 16.703 -9.203 1 62.53 212 SER B N 1
ATOM 3288 C CA . SER B 1 212 ? -13.289 15.75 -10.164 1 62.53 212 SER B CA 1
ATOM 3289 C C . SER B 1 212 ? -12.641 15.906 -11.531 1 62.53 212 SER B C 1
ATOM 3291 O O . SER B 1 212 ? -12.656 14.977 -12.344 1 62.53 212 SER B O 1
ATOM 3293 N N . GLU B 1 213 ? -11.977 16.922 -11.727 1 66.25 213 GLU B N 1
ATOM 3294 C CA . GLU B 1 213 ? -11.469 17.172 -13.07 1 66.25 213 GLU B CA 1
ATOM 3295 C C . GLU B 1 213 ? -9.961 16.953 -13.141 1 66.25 213 GLU B C 1
ATOM 3297 O O . GLU B 1 213 ? -9.367 17.062 -14.219 1 66.25 213 GLU B O 1
ATOM 3302 N N . ARG B 1 214 ? -9.477 16.547 -12.148 1 71 214 ARG B N 1
ATOM 3303 C CA . ARG B 1 214 ? -8.016 16.516 -12.125 1 71 214 ARG B CA 1
ATOM 3304 C C . ARG B 1 214 ? -7.488 15.102 -12.312 1 71 214 ARG B C 1
ATOM 3306 O O . ARG B 1 214 ? -8.07 14.141 -11.805 1 71 214 ARG B O 1
ATOM 3313 N N . ALA B 1 215 ? -6.395 15.031 -13.148 1 74.81 215 ALA B N 1
ATOM 3314 C CA . ALA B 1 215 ? -5.688 13.766 -13.32 1 74.81 215 ALA B CA 1
ATOM 3315 C C . ALA B 1 215 ? -4.73 13.516 -12.156 1 74.81 215 ALA B C 1
ATOM 3317 O O . ALA B 1 215 ? -4.172 14.453 -11.586 1 74.81 215 ALA B O 1
ATOM 3318 N N . PRO B 1 216 ? -4.645 12.297 -11.812 1 73.94 216 PRO B N 1
ATOM 3319 C CA . PRO B 1 216 ? -3.74 11.992 -10.703 1 73.94 216 PRO B CA 1
ATOM 3320 C C . PRO B 1 216 ? -2.271 12.227 -11.055 1 73.94 216 PRO B C 1
ATOM 3322 O O . PRO B 1 216 ? -1.896 12.148 -12.227 1 73.94 216 PRO B O 1
ATOM 3325 N N . LEU B 1 217 ? -1.519 12.633 -10.055 1 70.56 217 LEU B N 1
ATOM 3326 C CA . LEU B 1 217 ? -0.064 12.602 -10.156 1 70.56 217 LEU B CA 1
ATOM 3327 C C . LEU B 1 217 ? 0.461 11.172 -10.008 1 70.56 217 LEU B C 1
ATOM 3329 O O . LEU B 1 217 ? 0.108 10.477 -9.055 1 70.56 217 LEU B O 1
ATOM 3333 N N . VAL B 1 218 ? 1.119 10.711 -11.078 1 67.81 218 VAL B N 1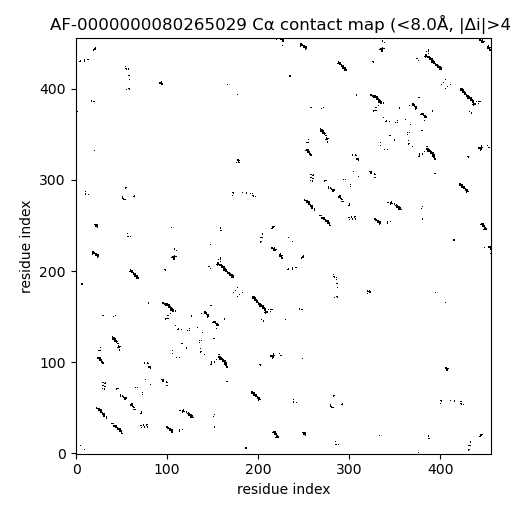
ATOM 3334 C CA . VAL B 1 218 ? 1.694 9.375 -11.047 1 67.81 218 VAL B CA 1
ATOM 3335 C C . VAL B 1 218 ? 3.209 9.461 -11.219 1 67.81 218 VAL B C 1
ATOM 3337 O O . VAL B 1 218 ? 3.709 10.273 -12 1 67.81 218 VAL B O 1
ATOM 3340 N N . TYR B 1 219 ? 3.896 8.781 -10.312 1 61 219 TYR B N 1
ATOM 3341 C CA . TYR B 1 219 ? 5.336 8.641 -10.5 1 61 219 TYR B CA 1
ATOM 3342 C C . TYR B 1 219 ? 5.664 7.379 -11.289 1 61 219 TYR B C 1
ATOM 3344 O O . TYR B 1 219 ? 5.324 6.27 -10.867 1 61 219 TYR B O 1
ATOM 3352 N N . TRP B 1 220 ? 6.125 7.613 -12.508 1 62.03 220 TRP B N 1
ATOM 3353 C CA . TRP B 1 220 ? 6.453 6.527 -13.422 1 62.03 220 TRP B CA 1
ATOM 3354 C C . TRP B 1 220 ? 7.77 6.801 -14.141 1 62.03 220 TRP B C 1
ATOM 3356 O O . TRP B 1 220 ? 7.988 7.898 -14.664 1 62.03 220 TRP B O 1
ATOM 3366 N N . HIS B 1 221 ? 8.602 5.715 -14.141 1 59.47 221 HIS B N 1
ATOM 3367 C CA . HIS B 1 221 ? 9.906 5.809 -14.797 1 59.47 221 HIS B CA 1
ATOM 3368 C C . HIS B 1 221 ? 10.672 7.039 -14.32 1 59.47 221 HIS B C 1
ATOM 3370 O O . HIS B 1 221 ? 11.219 7.785 -15.133 1 59.47 221 HIS B O 1
ATOM 3376 N N . GLN B 1 222 ? 10.633 7.25 -13.062 1 52.81 222 GLN B N 1
ATOM 3377 C CA . GLN B 1 222 ? 11.406 8.305 -12.422 1 52.81 222 GLN B CA 1
ATOM 3378 C C . GLN B 1 222 ? 10.945 9.688 -12.883 1 52.81 222 GLN B C 1
ATOM 3380 O O . GLN B 1 222 ? 11.734 10.641 -12.891 1 52.81 222 GLN B O 1
ATOM 3385 N N . LYS B 1 223 ? 9.906 9.625 -13.508 1 59.22 223 LYS B N 1
ATOM 3386 C CA . LYS B 1 223 ? 9.312 10.898 -13.906 1 59.22 223 LYS B CA 1
ATOM 3387 C C . LYS B 1 223 ? 7.852 10.977 -13.477 1 59.22 223 LYS B C 1
ATOM 3389 O O . LYS B 1 223 ? 7.203 9.953 -13.266 1 59.22 223 LYS B O 1
ATOM 3394 N N . TYR B 1 224 ? 7.539 12.234 -13.227 1 57.44 224 TYR B N 1
ATOM 3395 C CA . TYR B 1 224 ? 6.121 12.461 -12.961 1 57.44 224 TYR B CA 1
ATOM 3396 C C . TYR B 1 224 ? 5.312 12.445 -14.25 1 57.44 224 TYR B C 1
ATOM 3398 O O . TYR B 1 224 ? 5.777 12.922 -15.289 1 57.44 224 TYR B O 1
ATOM 3406 N N . GLY B 1 225 ? 4.277 11.5 -14.273 1 58.91 225 GLY B N 1
ATOM 3407 C CA . GLY B 1 225 ? 3.398 11.461 -15.43 1 58.91 225 GLY B CA 1
ATOM 3408 C C . GLY B 1 225 ? 1.931 11.586 -15.07 1 58.91 225 GLY B C 1
ATOM 3409 O O . GLY B 1 225 ? 1.579 11.656 -13.891 1 58.91 225 GLY B O 1
ATOM 3410 N N . SER B 1 226 ? 1.169 12.078 -16.078 1 57.56 226 SER B N 1
ATOM 3411 C CA . SER B 1 226 ? -0.285 12.117 -15.953 1 57.56 226 SER B CA 1
ATOM 3412 C C . SER B 1 226 ? -0.944 11.102 -16.891 1 57.56 226 SER B C 1
ATOM 3414 O O . SER B 1 226 ? -0.298 10.57 -17.797 1 57.56 226 SER B O 1
ATOM 3416 N N . LEU B 1 227 ? -2.092 10.594 -16.438 1 58.59 227 LEU B N 1
ATOM 3417 C CA . LEU B 1 227 ? -2.809 9.594 -17.219 1 58.59 227 LEU B CA 1
ATOM 3418 C C . LEU B 1 227 ? -3.639 10.258 -18.312 1 58.59 227 LEU B C 1
ATOM 3420 O O . LEU B 1 227 ? -4.098 11.391 -18.156 1 58.59 227 LEU B O 1
ATOM 3424 N N . GLN B 1 228 ? -3.332 9.906 -19.578 1 51.62 228 GLN B N 1
ATOM 3425 C CA . GLN B 1 228 ? -4.203 10.289 -20.688 1 51.62 228 GLN B CA 1
ATOM 3426 C C . GLN B 1 228 ? -5.223 9.203 -20.984 1 51.62 228 GLN B C 1
ATOM 3428 O O . GLN B 1 228 ? -4.938 8.008 -20.828 1 51.62 228 GLN B O 1
#

Organism: Malassezia sympodialis (strain ATCC 42132) (NCBI:txid1230383)

Solvent-accessible surface area (backbone atoms only — not comparable to full-atom values): 24642 Å² total; per-residue (Å²): 119,88,70,80,59,54,45,63,60,46,39,51,48,48,51,54,40,54,35,42,32,32,34,32,39,31,34,39,37,31,49,46,68,62,91,42,96,83,51,82,62,48,34,37,36,58,38,42,34,78,25,59,35,60,50,34,65,68,62,38,28,33,37,35,40,46,60,35,88,43,72,62,60,51,14,51,51,65,59,25,63,60,83,82,71,78,77,68,67,88,75,60,82,43,44,46,91,54,4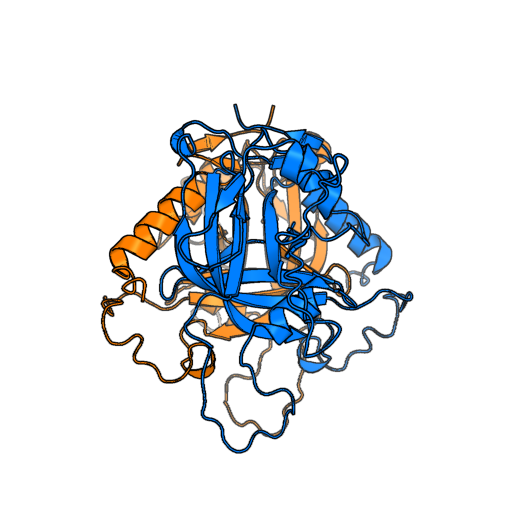1,52,34,38,39,32,34,36,12,54,88,39,57,68,53,44,60,50,27,57,37,89,81,51,78,59,45,60,74,66,54,88,69,80,66,78,82,41,61,69,71,79,42,64,66,40,76,35,88,73,35,80,88,40,73,37,58,36,68,17,42,24,32,36,26,21,18,54,40,48,73,43,65,64,64,39,53,84,47,58,13,80,66,62,68,63,74,57,47,66,78,46,94,68,53,40,26,34,38,36,33,27,38,56,66,43,72,47,69,28,96,57,18,89,75,52,46,23,22,24,45,35,68,89,30,83,30,40,66,101,120,86,69,79,60,54,46,63,58,46,39,51,49,49,49,54,38,55,34,43,32,32,34,32,39,32,36,39,38,29,50,45,70,60,92,41,97,82,50,82,62,48,33,38,36,60,37,42,34,77,23,60,35,60,51,32,64,67,63,37,29,32,36,35,39,45,60,35,88,43,71,63,61,52,14,51,52,65,58,26,67,59,84,82,72,76,77,63,69,85,73,60,82,48,42,48,91,53,40,52,34,38,40,32,35,34,12,54,87,40,56,68,53,44,60,50,26,57,37,87,81,51,76,57,44,59,74,66,54,89,68,80,65,80,84,42,61,70,73,77,41,65,66,42,76,36,88,72,34,83,87,38,73,37,57,34,72,17,42,24,30,35,27,20,17,56,41,48,73,42,66,65,63,41,54,85,48,58,16,79,66,64,68,63,77,53,46,66,77,46,95,68,53,42,26,32,38,37,33,29,37,56,65,45,73,47,66,26,94,56,17,90,75,51,47,24,22,23,46,36,70,89,30,82,30,39,64,102

Radius of gyration: 22.03 Å; Cα contacts (8 Å, |Δi|>4): 1047; chains: 2; bounding box: 48×74×56 Å